Protein 4ZEV (pdb70)

Nearest PDB structures (foldseek):
  4zex-assembly1_A  TM=1.003E+00  e=1.877E-69  Plasmodium falciparum 3D7
  4qjb-assembly1_A  TM=1.003E+00  e=1.203E-67  Plasmodium falciparum 3D7
  4zex-assembly2_B  TM=9.195E-01  e=5.111E-58  Plasmodium falciparum 3D7
  4qjb-assembly2_B  TM=9.235E-01  e=3.071E-56  Plasmodium falciparum 3D7
  1rkq-assembly2_B  TM=8.919E-01  e=3.151E-21  Escherichia coli

Secondary structure (DSSP, 8-state):
--TT--B-TTSPBP-GGG--S---EEEE-IIIIIS-TTS---HHHHHHHHHHHHHT-EEEEB-SS-HHHHHHHHHHHHHTTSS--SSEEEGGGTEEE-TTS-EEEE-PPPHHHHHHHHHHHHHTT-GGGEEEEESS-EEES---HHHHHHHHHH-SPPEE--GGGGGG--EEEEEEE--HHHHHHHHHHHHHHHTTTEEEEEEETTEEEEEETT--HHHHHHHHHHHTT--GGGEEEEE-SGGGHHHHHHSSEEEEETTS-HHHHHHSSEEE--GGGTHHHHHHHHHH--/-----EEEE-IIIIIS-TTS---HHHHHHHHHHHHTT-EEEEB-SS-HHHHHHHHHHHHHTTSS--SSEEEGGGTEEE-TTS-EEEE-PPPHHHHHHHHHHHHHTT-GGGEEEE-SS-EEES---HHHHHHHHHTT--PEE--GGGGGG---SEEEEE--GGGHHHHHHHHHHHHTTTSEEE--STTEEEEE-TT--HHHHHHHHHHHTT--GGGEEEEE-SGGGHHHHHHSSEEEEETTS-HHHHHTSSEEE--GGGTHHHHHHHHHT-

Foldseek 3Di:
DAFFFKFFPVRHGFAQVPDPAAAQEEEEEQPFAQADPVSDHDPLLLVLLQVCVVVNRYYEYAYLAALVLVCLRCVVCVVVVSHPHAQYHYNQNCAGHHNVRDGPHHFWADLVLQVVVCVVCVVVVQLQQKWWDANPAIEHADDDVLLVVCCVNSVHHHDHDHPVCSSVTTTFKMKGSDDLVCQVVVLVVCCVVQPVNWDWWCFDRSIIMTGHRPGGRLVSVVVRCVVVVHDLQNYEYEYATPRCLCNQQVGPHYEYEPNHDPSSRVSHRMYGHTSNSSGVSSVCCRNVVD/DAAAQEEEEEQPFAQAAPVLHHDPLLLVLLVVCVVVNYYYEYAYLAALQLVCVSCVVCVVVVSHQHAQYAYNFNCFGHHNVRDGLHHNWDDLVVVVVVLVVCVVVVQLQQKWFAANHAIAHQYDDPQNVVVCVVGPHDHHHDHSVCSSVTTTFKMKGRDDQVCQVVVLVVCCVVPVVQWPWDDFDRSITMTGHPPGGRLNSVVSRCVVVVHDLQNYEYEYQDPRCLCNQQVGCHYEYEPVHDPVSRVSHNYYFHTSNRSTVSVVCVVNPD

InterPro domains:
  IPR000150 Cof family [TIGR00099] (23-282)
  IPR006379 HAD-superfamily hydrolase, subfamily IIB [TIGR01484] (23-255)
  IPR023214 HAD superfamily [G3DSA:3.40.50.1000] (14-288)
  IPR036412 HAD-like superfamily [SSF56784] (19-285)

Sequence (560 aa):
HHMHEIVDKNGKKVQKNNLNDEIKIIFTALDGTLLNSENKVSEQNLESSLIRRAQEKGIKVVIATGRSIFSVENVIGEHVKKNRISSLLPGIYMNGCVTFDEKGSRVIDRIMNNDLKMEIHEFSKQINISSKYAIWFCLEKTYCFEINDCIREYMEVEALLNPDVIEDNMLEGLTVYKVLFSLPENILENTLKLCREKFSHRINVANTFQSYVELFHQHTNKFEGVKEIICKYYNISLNNALAMGDGENDIEMLSGLTHSVGVHNASEKVKNSAAYVGPSNNEHAISSHVLKTFCDINDEIKIIFTALDGTLLNSENKVSEQNLESLIRAQEKGIKVVIATGRSIFSVENVIGEHVKKNRISLLPGIYMNGCVTFDEKGSRVIDRIMNNDLKMEIHEFSKQINISSKYAIWFCLEKTYCFEINDCIREYMEVEALNPDVIEDNMLEGLTVYKVLFSSLPENILENTLKLCCREKFSHRIINVANTFQSSYVELFHQHTNKFEGVKEIICKYYNISSLNNALAMGDGENDIEMLSGLTHSVGVHNASEKVKNSAAYVGPSNNEHAISHVLKTFCD

Organism: Plasmodium falciparum (isolate 3D7) (NCBI:txid36329)

B-factor: mean 32.17, std 17.67, range [8.88, 130.95]

Structure (mmCIF, N/CA/C/O backbone):
data_4ZEV
#
_entry.id   4ZEV
#
_cell.length_a   77.600
_cell.length_b   44.500
_cell.length_c   84.500
_cell.angle_alpha   90.00
_cell.angle_beta   101.30
_cell.angle_gamma   90.00
#
_symmetry.space_group_name_H-M   'P 1 21 1'
#
loop_
_entity.id
_entity.type
_entity.pdbx_description
1 polymer PfHAD1
2 non-polymer 'MAGNESIUM ION'
3 non-polymer 6-O-phosphono-alpha-D-mannopyranose
4 non-polymer 'PHOSPHATE ION'
5 water water
#
loop_
_atom_site.group_PDB
_atom_site.id
_atom_site.type_symbol
_atom_site.label_atom_id
_atom_site.label_alt_id
_atom_site.label_comp_id
_atom_site.label_asym_id
_atom_site.label_entity_id
_atom_site.label_seq_id
_atom_site.pdbx_PDB_ins_code
_atom_site.Cartn_x
_atom_site.Cartn_y
_atom_site.Cartn_z
_atom_site.occupancy
_atom_site.B_iso_or_equiv
_atom_site.auth_seq_id
_atom_site.auth_comp_id
_atom_site.auth_asym_id
_atom_site.auth_atom_id
_atom_site.pdbx_PDB_model_num
ATOM 1 N N . HIS A 1 7 ? 18.175 3.933 14.944 1.00 49.27 -1 HIS A N 1
ATOM 2 C CA . HIS A 1 7 ? 16.996 4.694 15.441 1.00 48.42 -1 HIS A CA 1
ATOM 3 C C . HIS A 1 7 ? 16.477 5.687 14.396 1.00 38.54 -1 HIS A C 1
ATOM 4 O O . HIS A 1 7 ? 17.113 5.923 13.370 1.00 35.71 -1 HIS A O 1
ATOM 17 N N . HIS A 1 8 ? 15.298 6.235 14.674 1.00 31.95 0 HIS A N 1
ATOM 18 C CA . HIS A 1 8 ? 14.608 7.173 13.786 1.00 28.77 0 HIS A CA 1
ATOM 19 C C . HIS A 1 8 ? 14.831 8.636 14.148 1.00 27.53 0 HIS A C 1
ATOM 20 O O . HIS A 1 8 ? 14.219 9.534 13.571 1.00 23.44 0 HIS A O 1
ATOM 33 N N . MET A 1 9 ? 15.676 8.865 15.140 1.00 26.74 1 MET A N 1
ATOM 34 C CA . MET A 1 9 ? 15.763 10.159 15.795 1.00 26.71 1 MET A CA 1
ATOM 35 C C . MET A 1 9 ? 16.272 11.286 14.891 1.00 26.07 1 MET A C 1
ATOM 36 O O . MET A 1 9 ? 15.915 12.448 15.080 1.00 27.48 1 MET A O 1
ATOM 50 N N . HIS A 1 10 ? 17.228 10.956 14.032 1.00 25.39 2 HIS A N 1
ATOM 51 C CA . HIS A 1 10 ? 17.859 11.919 13.139 1.00 26.90 2 HIS A CA 1
ATOM 52 C C . HIS A 1 10 ? 17.464 11.936 11.658 1.00 28.11 2 HIS A C 1
ATOM 53 O O . HIS A 1 10 ? 18.050 12.697 10.882 1.00 32.93 2 HIS A O 1
ATOM 66 N N . GLU A 1 11 ? 16.519 11.088 11.253 1.00 25.72 3 GLU A N 1
ATOM 67 C CA . GLU A 1 11 ? 16.152 10.957 9.838 1.00 23.17 3 GLU A CA 1
ATOM 68 C C . GLU A 1 11 ? 15.176 12.005 9.310 1.00 19.62 3 GLU A C 1
ATOM 69 O O . GLU A 1 11 ? 14.435 12.633 10.069 1.00 18.79 3 GLU A O 1
ATOM 81 N N . ILE A 1 12 ? 15.236 12.207 7.993 1.00 18.65 4 ILE A N 1
ATOM 82 C CA . ILE A 1 12 ? 14.269 13.010 7.251 1.00 18.80 4 ILE A CA 1
ATOM 83 C C . ILE A 1 12 ? 13.615 12.104 6.197 1.00 17.87 4 ILE A C 1
ATOM 84 O O . ILE A 1 12 ? 14.322 11.475 5.414 1.00 19.13 4 ILE A O 1
ATOM 100 N N . VAL A 1 13 ? 12.279 12.058 6.178 1.00 17.59 5 VAL A N 1
ATOM 101 C CA . VAL A 1 13 ? 11.556 11.142 5.292 1.00 18.36 5 VAL A CA 1
ATOM 102 C C . VAL A 1 13 ? 10.425 11.818 4.539 1.00 18.74 5 VAL A C 1
ATOM 103 O O . VAL A 1 13 ? 9.864 12.827 4.994 1.00 21.28 5 VAL A O 1
ATOM 116 N N . ASP A 1 14 ? 10.067 11.239 3.396 1.00 17.51 6 ASP A N 1
ATOM 117 C CA . ASP A 1 14 ? 8.964 11.766 2.594 1.00 20.53 6 ASP A CA 1
ATOM 118 C C . ASP A 1 14 ? 7.615 11.270 3.113 1.00 23.38 6 ASP A C 1
ATOM 119 O O . ASP A 1 14 ? 7.538 10.639 4.169 1.00 22.98 6 ASP A O 1
ATOM 128 N N . LYS A 1 15 ? 6.554 11.556 2.365 1.00 28.42 7 LYS A N 1
ATOM 129 C CA . LYS A 1 15 ? 5.191 11.251 2.810 1.00 37.22 7 LYS A CA 1
ATOM 130 C C . LYS A 1 15 ? 4.945 9.746 2.920 1.00 35.72 7 LYS A C 1
ATOM 131 O O . LYS A 1 15 ? 4.037 9.296 3.624 1.00 37.31 7 LYS A O 1
ATOM 150 N N . ASN A 1 16 ? 5.759 8.977 2.207 1.00 31.53 8 ASN A N 1
ATOM 151 C CA . ASN A 1 16 ? 5.669 7.520 2.235 1.00 31.93 8 ASN A CA 1
ATOM 152 C C . ASN A 1 16 ? 6.549 6.888 3.309 1.00 30.80 8 ASN A C 1
ATOM 153 O O . ASN A 1 16 ? 6.547 5.666 3.482 1.00 30.24 8 ASN A O 1
ATOM 164 N N . GLY A 1 17 ? 7.309 7.720 4.017 1.00 26.21 9 GLY A N 1
ATOM 165 C CA . GLY A 1 17 ? 8.154 7.250 5.094 1.00 22.91 9 GLY A CA 1
ATOM 166 C C . GLY A 1 17 ? 9.549 6.862 4.656 1.00 20.77 9 GLY A C 1
ATOM 167 O O . GLY A 1 17 ? 10.302 6.343 5.471 1.00 22.63 9 GLY A O 1
ATOM 171 N N . LYS A 1 18 ? 9.906 7.124 3.394 1.00 19.66 10 LYS A N 1
ATOM 172 C CA . LYS A 1 18 ? 11.235 6.788 2.880 1.00 21.84 10 LYS A CA 1
ATOM 173 C C . LYS A 1 18 ? 12.240 7.908 3.108 1.00 19.33 10 LYS A C 1
ATOM 174 O O . LYS A 1 18 ? 11.898 9.083 2.935 1.00 19.29 10 LYS A O 1
ATOM 193 N N . LYS A 1 19 ? 13.478 7.546 3.444 1.00 18.63 11 LYS A N 1
ATOM 194 C CA . LYS A 1 19 ? 14.512 8.552 3.707 1.00 21.87 11 LYS A CA 1
ATOM 195 C C . LYS A 1 19 ? 14.783 9.353 2.451 1.00 23.10 11 LYS A C 1
ATOM 196 O O . LYS A 1 19 ? 14.796 8.820 1.333 1.00 21.48 11 LYS A O 1
ATOM 215 N N . VAL A 1 20 ? 15.001 10.646 2.625 1.00 23.65 12 VAL A N 1
ATOM 216 C CA . VAL A 1 20 ? 15.347 11.465 1.482 1.00 23.76 12 VAL A CA 1
ATOM 217 C C . VAL A 1 20 ? 16.833 11.309 1.211 1.00 23.98 12 VAL A C 1
ATOM 218 O O . VAL A 1 20 ? 17.645 11.436 2.123 1.00 23.62 12 VAL A O 1
ATOM 231 N N . GLN A 1 21 ? 17.182 11.024 -0.043 1.00 27.19 13 GLN A N 1
ATOM 232 C CA . GLN A 1 21 ? 18.585 10.846 -0.435 1.00 34.33 13 GLN A CA 1
ATOM 233 C C . GLN A 1 21 ? 19.110 11.968 -1.319 1.00 33.81 13 GLN A C 1
ATOM 234 O O . GLN A 1 21 ? 18.476 12.333 -2.313 1.00 29.90 13 GLN A O 1
ATOM 248 N N . LYS A 1 22 ? 20.295 12.470 -0.974 1.00 35.63 14 LYS A N 1
ATOM 249 C CA . LYS A 1 22 ? 20.939 13.551 -1.720 1.00 41.23 14 LYS A CA 1
ATOM 250 C C . LYS A 1 22 ? 20.994 13.285 -3.233 1.00 35.86 14 LYS A C 1
ATOM 251 O O . LYS A 1 22 ? 20.692 14.168 -4.035 1.00 33.29 14 LYS A O 1
ATOM 270 N N . ASN A 1 23 ? 21.365 12.070 -3.628 1.00 33.19 15 ASN A N 1
ATOM 271 C CA . ASN A 1 23 ? 21.550 11.772 -5.051 1.00 33.03 15 ASN A CA 1
ATOM 272 C C . ASN A 1 23 ? 20.239 11.723 -5.843 1.00 33.18 15 ASN A C 1
ATOM 273 O O . ASN A 1 23 ? 20.257 11.724 -7.082 1.00 34.68 15 ASN A O 1
ATOM 284 N N . ASN A 1 24 ? 19.109 11.673 -5.137 1.00 31.12 16 ASN A N 1
ATOM 285 C CA . ASN A 1 24 ? 17.798 11.728 -5.783 1.00 32.43 16 ASN A CA 1
ATOM 286 C C . ASN A 1 24 ? 17.245 13.146 -5.889 1.00 32.65 16 ASN A C 1
ATOM 287 O O . ASN A 1 24 ? 16.247 13.371 -6.566 1.00 31.10 16 ASN A O 1
ATOM 298 N N . LEU A 1 25 ? 17.902 14.093 -5.227 1.00 33.82 17 LEU A N 1
ATOM 299 C CA . LEU A 1 25 ? 17.514 15.500 -5.300 1.00 33.67 17 LEU A CA 1
ATOM 300 C C . LEU A 1 25 ? 18.054 16.162 -6.568 1.00 35.92 17 LEU A C 1
ATOM 301 O O . LEU A 1 25 ? 19.221 15.995 -6.915 1.00 37.31 17 LEU A O 1
ATOM 317 N N . ASN A 1 26 ? 17.161 16.827 -7.295 1.00 38.50 18 ASN A N 1
ATOM 318 C CA . ASN A 1 26 ? 17.518 17.609 -8.480 1.00 40.07 18 ASN A CA 1
ATOM 319 C C . ASN A 1 26 ? 17.611 19.133 -8.270 1.00 40.72 18 ASN A C 1
ATOM 320 O O . ASN A 1 26 ? 17.797 19.874 -9.231 1.00 43.85 18 ASN A O 1
ATOM 331 N N . ASP A 1 27 ? 17.421 19.597 -7.036 1.00 35.93 19 ASP A N 1
ATOM 332 C CA . ASP A 1 27 ? 17.513 21.026 -6.720 1.00 34.11 19 ASP A CA 1
ATOM 333 C C . ASP A 1 27 ? 18.598 21.260 -5.683 1.00 29.52 19 ASP A C 1
ATOM 334 O O . ASP A 1 27 ? 18.587 20.660 -4.616 1.00 27.92 19 ASP A O 1
ATOM 343 N N . GLU A 1 28 ? 19.537 22.133 -6.008 1.00 25.02 20 GLU A N 1
ATOM 344 C CA . GLU A 1 28 ? 20.456 22.646 -5.014 1.00 23.73 20 GLU A CA 1
ATOM 345 C C . GLU A 1 28 ? 19.628 23.477 -4.039 1.00 21.24 20 GLU A C 1
ATOM 346 O O . GLU A 1 28 ? 18.747 24.214 -4.469 1.00 23.58 20 GLU A O 1
ATOM 358 N N . ILE A 1 29 ? 19.899 23.358 -2.739 1.00 16.91 21 ILE A N 1
ATOM 359 C CA . ILE A 1 29 ? 19.254 24.218 -1.755 1.00 15.32 21 ILE A CA 1
ATOM 360 C C . ILE A 1 29 ? 20.241 25.303 -1.398 1.00 15.05 21 ILE A C 1
ATOM 361 O O . ILE A 1 29 ? 21.306 25.038 -0.839 1.00 16.70 21 ILE A O 1
ATOM 377 N N . LYS A 1 30 ? 19.909 26.516 -1.816 1.00 14.64 22 LYS A N 1
ATOM 378 C CA . LYS A 1 30 ? 20.736 27.681 -1.550 1.00 14.70 22 LYS A CA 1
ATOM 379 C C . LYS A 1 30 ? 20.433 28.474 -0.293 1.00 14.72 22 LYS A C 1
ATOM 380 O O . LYS A 1 30 ? 21.251 29.290 0.180 1.00 15.28 22 LYS A O 1
ATOM 399 N N . ILE A 1 31 ? 19.241 28.261 0.234 1.00 12.68 23 ILE A N 1
ATOM 400 C CA . ILE A 1 31 ? 18.760 29.066 1.311 1.00 11.54 23 ILE A CA 1
ATOM 401 C C . ILE A 1 31 ? 17.757 28.280 2.128 1.00 11.97 23 ILE A C 1
ATOM 402 O O . ILE A 1 31 ? 16.896 27.590 1.573 1.00 14.59 23 ILE A O 1
ATOM 418 N N . ILE A 1 32 ? 17.842 28.445 3.438 1.00 12.27 24 ILE A N 1
ATOM 419 C CA . ILE A 1 32 ? 16.955 27.768 4.362 1.00 13.83 24 ILE A CA 1
ATOM 420 C C . ILE A 1 32 ? 16.245 28.789 5.214 1.00 11.51 24 ILE A C 1
ATOM 421 O O . ILE A 1 32 ? 16.878 29.626 5.852 1.00 14.23 24 ILE A O 1
ATOM 437 N N . PHE A 1 33 ? 14.919 28.685 5.237 1.00 10.78 25 PHE A N 1
ATOM 438 C CA . PHE A 1 33 ? 14.099 29.516 6.077 1.00 12.99 25 PHE A CA 1
ATOM 439 C C . PHE A 1 33 ? 13.650 28.687 7.256 1.00 15.53 25 PHE A C 1
ATOM 440 O O . PHE A 1 33 ? 13.088 27.605 7.065 1.00 15.97 25 PHE A O 1
ATOM 457 N N . THR A 1 34 ? 13.875 29.179 8.465 1.00 13.63 26 THR A N 1
ATOM 458 C CA . THR A 1 34 ? 13.514 28.375 9.640 1.00 14.25 26 THR A CA 1
ATOM 459 C C . THR A 1 34 ? 12.791 29.169 10.692 1.00 15.05 26 THR A C 1
ATOM 460 O O . THR A 1 34 ? 13.169 30.308 11.017 1.00 13.96 26 THR A O 1
ATOM 471 N N . ALA A 1 35 ? 11.748 28.543 11.234 1.00 13.73 27 ALA A N 1
ATOM 472 C CA . ALA A 1 35 ? 11.113 29.028 12.447 1.00 13.11 27 ALA A CA 1
ATOM 473 C C . ALA A 1 35 ? 12.118 28.949 13.593 1.00 11.61 27 ALA A C 1
ATOM 474 O O . ALA A 1 35 ? 13.093 28.195 13.534 1.00 11.48 27 ALA A O 1
ATOM 481 N N . LEU A 1 36 ? 11.922 29.745 14.636 1.00 11.82 28 LEU A N 1
ATOM 482 C CA . LEU A 1 36 ? 12.902 29.776 15.705 1.00 14.22 28 LEU A CA 1
ATOM 483 C C . LEU A 1 36 ? 12.487 28.856 16.842 1.00 15.61 28 LEU A C 1
ATOM 484 O O . LEU A 1 36 ? 12.900 27.702 16.897 1.00 16.02 28 LEU A O 1
ATOM 500 N N . ASP A 1 37 ? 11.539 29.304 17.639 1.00 17.11 29 ASP A N 1
ATOM 501 C CA . ASP A 1 37 ? 11.022 28.487 18.715 1.00 20.04 29 ASP A CA 1
ATOM 502 C C . ASP A 1 37 ? 10.356 27.254 18.145 1.00 20.08 29 ASP A C 1
ATOM 503 O O . ASP A 1 37 ? 9.633 27.331 17.150 1.00 18.64 29 ASP A O 1
ATOM 512 N N . GLY A 1 38 ? 10.613 26.109 18.759 1.00 18.68 30 GLY A N 1
ATOM 513 C CA . GLY A 1 38 ? 9.979 24.881 18.310 1.00 17.53 30 GLY A CA 1
ATOM 514 C C . GLY A 1 38 ? 10.590 24.219 17.092 1.00 15.28 30 GLY A C 1
ATOM 515 O O . GLY A 1 38 ? 10.167 23.115 16.734 1.00 13.83 30 GLY A O 1
ATOM 519 N N . THR A 1 39 ? 11.540 24.889 16.426 1.00 15.80 31 THR A N 1
ATOM 520 C CA . THR A 1 39 ? 12.174 24.354 15.225 1.00 18.95 31 THR A CA 1
ATOM 521 C C . THR A 1 39 ? 13.690 24.436 15.335 1.00 18.44 31 THR A C 1
ATOM 522 O O . THR A 1 39 ? 14.353 23.411 15.504 1.00 16.99 31 THR A O 1
ATOM 533 N N . LEU A 1 40 ? 14.247 25.643 15.287 1.00 13.86 32 LEU A N 1
ATOM 534 C CA . LEU A 1 40 ? 15.696 25.762 15.415 1.00 12.74 32 LEU A CA 1
ATOM 535 C C . LEU A 1 40 ? 16.157 25.641 16.864 1.00 16.82 32 LEU A C 1
ATOM 536 O O . LEU A 1 40 ? 17.202 25.035 17.167 1.00 18.83 32 LEU A O 1
ATOM 552 N N . LEU A 1 41 ? 15.387 26.258 17.749 1.00 18.85 33 LEU A N 1
ATOM 553 C CA . LEU A 1 41 ? 15.691 26.250 19.175 1.00 16.89 33 LEU A CA 1
ATOM 554 C C . LEU A 1 41 ? 15.089 25.015 19.782 1.00 17.25 33 LEU A C 1
ATOM 555 O O . LEU A 1 41 ? 13.978 24.632 19.435 1.00 15.11 33 LEU A O 1
ATOM 571 N N . ASN A 1 42 ? 15.811 24.413 20.714 1.00 20.38 34 ASN A N 1
ATOM 572 C CA . ASN A 1 42 ? 15.290 23.268 21.443 1.00 18.54 34 ASN A CA 1
ATOM 573 C C . ASN A 1 42 ? 14.321 23.710 22.546 1.00 18.53 34 ASN A C 1
ATOM 574 O O . ASN A 1 42 ? 14.031 24.886 22.693 1.00 18.07 34 ASN A O 1
ATOM 585 N N . SER A 1 43 ? 13.807 22.757 23.319 1.00 22.19 35 SER A N 1
ATOM 586 C CA . SER A 1 43 ? 12.821 23.084 24.356 1.00 27.53 35 SER A CA 1
ATOM 587 C C . SER A 1 43 ? 13.367 24.034 25.439 1.00 28.46 35 SER A C 1
ATOM 588 O O . SER A 1 43 ? 12.584 24.655 26.163 1.00 29.40 35 SER A O 1
ATOM 596 N N . GLU A 1 44 ? 14.693 24.164 25.530 1.00 27.36 36 GLU A N 1
ATOM 597 C CA . GLU A 1 44 ? 15.330 25.143 26.422 1.00 30.44 36 GLU A CA 1
ATOM 598 C C . GLU A 1 44 ? 15.555 26.509 25.751 1.00 24.84 36 GLU A C 1
ATOM 599 O O . GLU A 1 44 ? 16.190 27.393 26.327 1.00 23.94 36 GLU A O 1
ATOM 611 N N . ASN A 1 45 ? 15.070 26.652 24.520 1.00 23.47 37 ASN A N 1
ATOM 612 C CA . ASN A 1 45 ? 15.218 27.882 23.731 1.00 25.13 37 ASN A CA 1
ATOM 613 C C . ASN A 1 45 ? 16.676 28.197 23.424 1.00 19.55 37 ASN A C 1
ATOM 614 O O . ASN A 1 45 ? 17.100 29.343 23.409 1.00 18.43 37 ASN A O 1
ATOM 625 N N . LYS A 1 46 ? 17.420 27.143 23.154 1.00 16.29 38 LYS A N 1
ATOM 626 C CA . LYS A 1 46 ? 18.828 27.244 22.829 1.00 17.80 38 LYS A CA 1
ATOM 627 C C . LYS A 1 46 ? 19.084 26.601 21.477 1.00 17.14 38 LYS A C 1
ATOM 628 O O . LYS A 1 46 ? 18.334 25.712 21.033 1.00 15.98 38 LYS A O 1
ATOM 647 N N . VAL A 1 47 ? 20.163 27.047 20.839 1.00 17.22 39 VAL A N 1
ATOM 648 C CA . VAL A 1 47 ? 20.689 26.394 19.662 1.00 18.50 39 VAL A CA 1
ATOM 649 C C . VAL A 1 47 ? 21.646 25.324 20.140 1.00 18.03 39 VAL A C 1
ATOM 650 O O . VAL A 1 47 ? 22.662 25.621 20.766 1.00 16.97 39 VAL A O 1
ATOM 663 N N . SER A 1 48 ? 21.329 24.078 19.818 1.00 17.38 40 SER A N 1
ATOM 664 C CA . SER A 1 48 ? 22.148 22.961 20.248 1.00 16.32 40 SER A CA 1
ATOM 665 C C . SER A 1 48 ? 23.537 23.075 19.640 1.00 17.06 40 SER A C 1
ATOM 666 O O . SER A 1 48 ? 23.711 23.713 18.613 1.00 16.59 40 SER A O 1
ATOM 674 N N . GLU A 1 49 ? 24.531 22.467 20.276 1.00 18.05 41 GLU A N 1
ATOM 675 C CA . GLU A 1 49 ? 25.881 22.512 19.736 1.00 19.28 41 GLU A CA 1
ATOM 676 C C . GLU A 1 49 ? 25.942 21.857 18.348 1.00 17.30 41 GLU A C 1
ATOM 677 O O . GLU A 1 49 ? 26.650 22.340 17.462 1.00 16.06 41 GLU A O 1
ATOM 689 N N . GLN A 1 50 ? 25.228 20.750 18.161 1.00 17.14 42 GLN A N 1
ATOM 690 C CA . GLN A 1 50 ? 2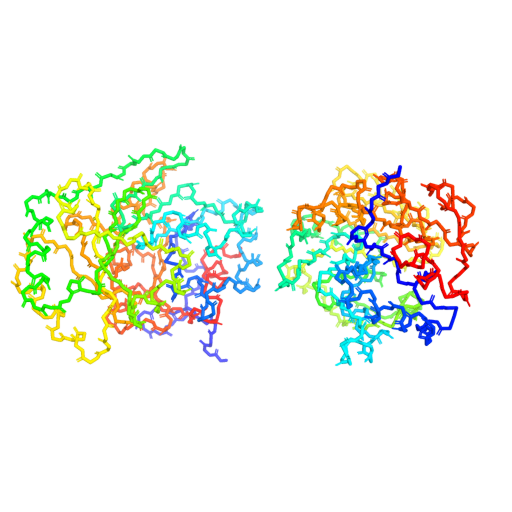5.231 20.095 16.862 1.00 18.61 42 GLN A CA 1
ATOM 691 C C . GLN A 1 50 ? 24.628 21.018 15.810 1.00 16.15 42 GLN A C 1
ATOM 692 O O . GLN A 1 50 ? 25.161 21.124 14.719 1.00 16.41 42 GLN A O 1
ATOM 706 N N . ASN A 1 51 ? 23.553 21.714 16.149 1.00 14.90 43 ASN A N 1
ATOM 707 C CA . ASN A 1 51 ? 22.993 22.673 15.200 1.00 15.31 43 ASN A CA 1
ATOM 708 C C . ASN A 1 51 ? 23.976 23.799 14.921 1.00 15.95 43 ASN A C 1
ATOM 709 O O . ASN A 1 51 ? 24.196 24.164 13.763 1.00 15.90 43 ASN A O 1
ATOM 720 N N . LEU A 1 52 ? 24.589 24.335 15.977 1.00 14.18 44 LEU A N 1
ATOM 721 C CA . LEU A 1 52 ? 25.553 25.422 15.820 1.00 13.85 44 LEU A CA 1
ATOM 722 C C . LEU A 1 52 ? 26.710 25.023 14.902 1.00 14.31 44 LEU A C 1
ATOM 723 O O . LEU A 1 52 ? 27.119 25.781 14.025 1.00 15.18 44 LEU A O 1
ATOM 739 N N . GLU A 1 53 ? 27.260 23.838 15.143 1.00 15.13 45 GLU A N 1
ATOM 740 C CA . GLU A 1 53 ? 28.352 23.338 14.333 1.00 15.94 45 GLU A CA 1
ATOM 741 C C . GLU A 1 53 ? 27.983 23.273 12.846 1.00 17.66 45 GLU A C 1
ATOM 742 O O . GLU A 1 53 ? 28.796 23.605 11.990 1.00 19.75 45 GLU A O 1
ATOM 754 N N . SER A 1 54 ? 26.745 22.874 12.559 1.00 14.24 46 SER A N 1
ATOM 755 C CA A SER A 1 54 ? 26.289 22.741 11.180 0.50 12.85 46 SER A CA 1
ATOM 756 C CA B SER A 1 54 ? 26.245 22.741 11.190 0.50 14.00 46 SER A CA 1
ATOM 757 C C . SER A 1 54 ? 26.008 24.104 10.552 1.00 13.44 46 SER A C 1
ATOM 758 O O . SER A 1 54 ? 26.159 24.278 9.340 1.00 17.68 46 SER A O 1
ATOM 773 N N . LEU A 1 55 ? 25.634 25.075 11.374 1.00 13.92 47 LEU A N 1
ATOM 774 C CA . LEU A 1 55 ? 25.423 26.432 10.898 1.00 15.48 47 LEU A CA 1
ATOM 775 C C . LEU A 1 55 ? 26.751 27.081 10.528 1.00 15.24 47 LEU A C 1
ATOM 776 O O . LEU A 1 55 ? 26.828 27.915 9.619 1.00 16.31 47 LEU A O 1
ATOM 792 N N . ILE A 1 56 ? 27.798 26.700 11.243 1.00 15.61 48 ILE A N 1
ATOM 793 C CA . ILE A 1 56 ? 29.110 27.225 10.949 1.00 16.79 48 ILE A CA 1
ATOM 794 C C . ILE A 1 56 ? 29.533 26.705 9.588 1.00 18.02 48 ILE A C 1
ATOM 795 O O . ILE A 1 56 ? 30.027 27.480 8.774 1.00 17.79 48 ILE A O 1
ATOM 811 N N . ARG A 1 57 ? 29.297 25.418 9.327 1.00 18.66 49 ARG A N 1
ATOM 812 C CA A ARG A 1 57 ? 29.621 24.835 8.028 0.47 19.35 49 ARG A CA 1
ATOM 813 C CA B ARG A 1 57 ? 29.601 24.806 8.033 0.53 19.44 49 ARG A CA 1
ATOM 814 C C . ARG A 1 57 ? 28.760 25.415 6.910 1.00 18.78 49 ARG A C 1
ATOM 815 O O . ARG A 1 57 ? 29.245 25.636 5.796 1.00 20.80 49 ARG A O 1
ATOM 856 N N . ALA A 1 58 ? 27.487 25.668 7.203 1.00 14.86 50 AL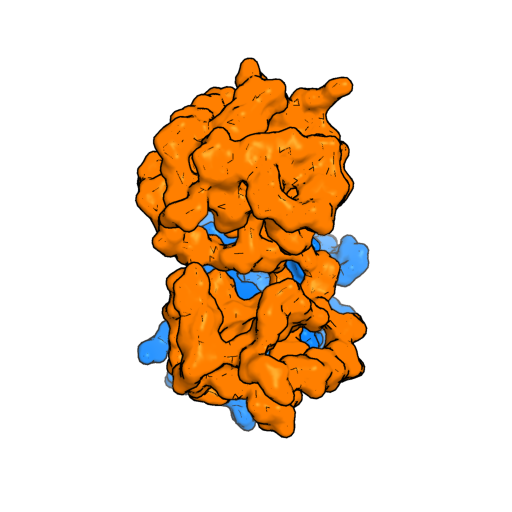A A N 1
ATOM 857 C CA . ALA A 1 58 ? 26.599 26.290 6.230 1.00 16.44 50 ALA A CA 1
ATOM 858 C C . ALA A 1 58 ? 27.153 27.646 5.808 1.00 18.80 50 ALA A C 1
ATOM 859 O O . ALA A 1 58 ? 27.159 27.986 4.620 1.00 21.16 50 ALA A O 1
ATOM 866 N N . GLN A 1 59 ? 27.641 28.416 6.770 1.00 20.36 51 GLN A N 1
ATOM 867 C CA . GLN A 1 59 ? 28.206 29.716 6.431 1.00 24.99 51 GLN A CA 1
ATOM 868 C C . GLN A 1 59 ? 29.468 29.577 5.571 1.00 20.05 51 GLN A C 1
ATOM 869 O O . GLN A 1 59 ? 29.656 30.338 4.631 1.00 18.83 51 GLN A O 1
ATOM 883 N N . GLU A 1 60 ? 30.318 28.611 5.898 1.00 19.28 52 GLU A N 1
ATOM 884 C CA . GLU A 1 60 ? 31.525 28.341 5.116 1.00 22.48 52 GLU A CA 1
ATOM 885 C C . GLU A 1 60 ? 31.181 28.010 3.666 1.00 24.75 52 GLU A C 1
ATOM 886 O O . GLU A 1 60 ? 31.941 28.344 2.750 1.00 24.19 52 GLU A O 1
ATOM 898 N N . LYS A 1 61 ? 30.032 27.363 3.462 1.00 21.86 53 LYS A N 1
ATOM 899 C CA . LYS A 1 61 ? 29.610 26.926 2.130 1.00 23.31 53 LYS A CA 1
ATOM 900 C C . LYS A 1 61 ? 28.721 27.924 1.379 1.00 23.07 53 LYS A C 1
ATOM 901 O O . LYS A 1 61 ? 28.354 27.671 0.235 1.00 23.81 53 LYS A O 1
ATOM 920 N N . GLY A 1 62 ? 28.382 29.045 2.010 1.00 21.75 54 GLY A N 1
ATOM 921 C CA . GLY A 1 62 ? 27.589 30.080 1.365 1.00 23.31 54 GLY A CA 1
ATOM 922 C C . GLY A 1 62 ? 26.086 29.825 1.373 1.00 22.37 54 GLY A C 1
ATOM 923 O O . GLY A 1 62 ? 25.322 30.485 0.643 1.00 22.47 54 GLY A O 1
ATOM 927 N N . ILE A 1 63 ? 25.644 28.862 2.178 1.00 17.58 55 ILE A N 1
ATOM 928 C CA . ILE A 1 63 ? 24.215 28.610 2.323 1.00 16.98 55 ILE A CA 1
ATOM 929 C C . ILE A 1 63 ? 23.641 29.695 3.219 1.00 19.79 55 ILE A C 1
ATOM 930 O O . ILE A 1 63 ? 24.157 29.933 4.301 1.00 25.65 55 ILE A O 1
ATOM 946 N N . LYS A 1 64 ? 22.571 30.345 2.783 1.00 15.19 56 LYS A N 1
ATOM 947 C CA . LYS A 1 64 ? 21.919 31.352 3.605 1.00 15.58 56 LYS A CA 1
ATOM 948 C C . LYS A 1 64 ? 20.893 30.720 4.551 1.00 14.98 56 LYS A C 1
ATOM 949 O O . LYS A 1 64 ? 20.135 29.838 4.166 1.00 15.08 56 LYS A O 1
ATOM 968 N N . VAL A 1 65 ? 20.912 31.139 5.801 1.00 14.19 57 VAL A N 1
ATOM 969 C CA . VAL A 1 65 ? 19.930 30.683 6.783 1.00 13.73 57 VAL A CA 1
ATOM 970 C C . VAL A 1 65 ? 19.203 31.906 7.270 1.00 14.37 57 VAL A C 1
ATOM 971 O O . VAL A 1 65 ? 19.820 32.840 7.781 1.00 16.14 57 VAL A O 1
ATOM 984 N N . VAL A 1 66 ? 17.902 31.912 7.053 1.00 13.40 58 VAL A N 1
ATOM 985 C CA . VAL A 1 66 ? 17.059 33.056 7.340 1.00 13.52 58 VAL A CA 1
ATOM 986 C C . VAL A 1 66 ? 16.016 32.688 8.386 1.00 13.45 58 VAL A C 1
ATOM 987 O O . VAL A 1 66 ? 15.285 31.697 8.245 1.00 11.91 58 VAL A O 1
ATOM 1000 N N . ILE A 1 67 ? 15.963 33.476 9.446 1.00 12.58 59 ILE A N 1
ATOM 1001 C CA . ILE A 1 67 ? 14.945 33.314 10.461 1.00 11.98 59 ILE A CA 1
ATOM 1002 C C . ILE A 1 67 ? 13.593 33.775 9.921 1.00 13.05 59 ILE A C 1
ATOM 1003 O O . ILE A 1 67 ? 13.484 34.818 9.276 1.00 13.39 59 ILE A O 1
ATOM 1019 N N . ALA A 1 68 ? 12.574 32.952 10.148 1.00 13.12 60 ALA A N 1
ATOM 1020 C CA . ALA A 1 68 ? 11.211 33.292 9.805 1.00 13.39 60 ALA A CA 1
ATOM 1021 C C . ALA A 1 68 ? 10.362 33.044 11.021 1.00 15.80 60 ALA A C 1
ATOM 1022 O O . ALA A 1 68 ? 10.079 31.899 11.357 1.00 14.94 60 ALA A O 1
ATOM 1029 N N . THR A 1 69 ? 9.878 34.111 11.621 1.00 13.53 61 THR A N 1
ATOM 1030 C CA . THR A 1 69 ? 9.322 34.028 12.954 1.00 10.69 61 THR A CA 1
ATOM 1031 C C . THR A 1 69 ? 8.158 34.977 13.159 1.00 11.09 61 THR A C 1
ATOM 1032 O O . THR A 1 69 ? 7.960 35.943 12.415 1.00 11.76 61 THR A O 1
ATOM 1043 N N . GLY A 1 70 ? 7.343 34.656 14.155 1.00 11.06 62 GLY A N 1
ATOM 1044 C CA . GLY A 1 70 ? 6.323 35.567 14.648 1.00 11.67 62 GLY A CA 1
ATOM 1045 C C . GLY A 1 70 ? 6.926 36.658 15.527 1.00 11.48 62 GLY A C 1
ATOM 1046 O O . GLY A 1 70 ? 6.326 37.698 15.750 1.00 12.96 62 GLY A O 1
ATOM 1050 N N . ARG A 1 71 ? 8.121 36.407 16.047 1.00 10.94 63 ARG A N 1
ATOM 1051 C CA . ARG A 1 71 ? 8.785 37.343 16.931 1.00 11.04 63 ARG A CA 1
ATOM 1052 C C . ARG A 1 71 ? 9.190 38.638 16.218 1.00 14.09 63 ARG A C 1
ATOM 1053 O O . ARG A 1 71 ? 9.296 38.669 15.007 1.00 13.87 63 ARG A O 1
ATOM 1074 N N . SER A 1 72 ? 9.402 39.713 16.976 1.00 15.14 64 SER A N 1
ATOM 1075 C CA . SER A 1 72 ? 10.146 40.855 16.461 1.00 13.93 64 SER A CA 1
ATOM 1076 C C . SER A 1 72 ? 11.629 40.545 16.425 1.00 12.91 64 SER A C 1
ATOM 1077 O O . SER A 1 72 ? 12.121 39.671 17.148 1.00 13.08 64 SER A O 1
ATOM 1085 N N . ILE A 1 73 ? 12.354 41.293 15.605 1.00 13.06 65 ILE A N 1
ATOM 1086 C CA . ILE A 1 73 ? 13.784 41.119 15.517 1.00 13.45 65 ILE A CA 1
ATOM 1087 C C . ILE A 1 73 ? 14.415 41.403 16.878 1.00 13.69 65 ILE A C 1
ATOM 1088 O O . ILE A 1 73 ? 15.418 40.799 17.229 1.00 12.93 65 ILE A O 1
ATOM 1104 N N . PHE A 1 74 ? 13.803 42.277 17.666 1.00 14.19 66 PHE A N 1
ATOM 1105 C CA . PHE A 1 74 ? 14.351 42.619 18.983 1.00 13.60 66 PHE A CA 1
ATOM 1106 C C . PHE A 1 74 ? 14.344 41.450 19.953 1.00 12.03 66 PHE A C 1
ATOM 1107 O O . PHE A 1 74 ? 15.287 41.278 20.704 1.00 12.54 66 PHE A O 1
ATOM 1124 N N . SER A 1 75 ? 13.287 40.646 19.964 1.00 11.18 67 SER A N 1
ATOM 1125 C CA . SER A 1 75 ? 13.267 39.531 20.898 1.00 12.13 67 SER A CA 1
ATOM 1126 C C . SER A 1 75 ? 14.161 38.396 20.389 1.00 13.45 67 SER A C 1
ATOM 1127 O O . SER A 1 75 ? 14.765 37.670 21.182 1.00 14.47 67 SER A O 1
ATOM 1135 N N . VAL A 1 76 ? 14.269 38.262 19.074 1.00 14.49 68 VAL A N 1
ATOM 1136 C CA . VAL A 1 76 ? 15.157 37.263 18.499 1.00 14.00 68 VAL A CA 1
ATOM 1137 C C . VAL A 1 76 ? 16.595 37.556 18.936 1.00 15.60 68 VAL A C 1
ATOM 1138 O O . VAL A 1 76 ? 17.319 36.657 19.349 1.00 14.91 68 VAL A O 1
ATOM 1151 N N . GLU A 1 77 ? 16.999 38.817 18.871 1.00 16.53 69 GLU A N 1
ATOM 1152 C CA . GLU A 1 77 ? 18.350 39.180 19.285 1.00 16.92 69 GLU A CA 1
ATOM 1153 C C . GLU A 1 77 ? 18.565 38.926 20.778 1.00 16.28 69 GLU A C 1
ATOM 1154 O O . GLU A 1 77 ? 19.667 38.599 21.220 1.00 17.87 69 GLU A O 1
ATOM 1166 N N . ASN A 1 78 ? 17.508 39.061 21.563 1.00 15.59 70 ASN A N 1
ATOM 1167 C CA . ASN A 1 78 ? 17.602 38.735 22.991 1.00 17.61 70 ASN A CA 1
ATOM 1168 C C . ASN A 1 78 ? 17.744 37.241 23.278 1.00 20.40 70 ASN A C 1
ATOM 1169 O O . ASN A 1 78 ? 18.281 36.871 24.312 1.00 25.63 70 ASN A O 1
ATOM 1180 N N . VAL A 1 79 ? 17.166 36.386 22.446 1.00 15.66 71 VAL A N 1
ATOM 1181 C CA . VAL A 1 79 ? 17.304 34.952 22.656 1.00 15.29 71 VAL A CA 1
ATOM 1182 C C . VAL A 1 79 ? 18.596 34.334 22.101 1.00 18.72 71 VAL A C 1
ATOM 1183 O O . VAL A 1 79 ? 19.211 33.503 22.751 1.00 23.03 71 VAL A O 1
ATOM 1196 N N . ILE A 1 80 ? 18.920 34.649 20.854 1.00 16.90 72 ILE A N 1
ATOM 1197 C CA . ILE A 1 80 ? 20.117 34.123 20.158 1.00 16.17 72 ILE A CA 1
ATOM 1198 C C . ILE A 1 80 ? 21.300 35.107 20.010 1.00 17.64 72 ILE A C 1
ATOM 1199 O O . ILE A 1 80 ? 22.149 34.934 19.130 1.00 16.33 72 ILE A O 1
ATOM 1215 N N . GLY A 1 81 ? 21.259 36.233 20.719 1.00 21.95 73 GLY A N 1
ATOM 1216 C CA . GLY A 1 81 ? 22.253 37.278 20.555 1.00 22.79 73 GLY A CA 1
ATOM 1217 C C . GLY A 1 81 ? 23.714 36.847 20.560 1.00 20.11 73 GLY A C 1
ATOM 1218 O O . GLY A 1 81 ? 24.505 37.440 19.846 1.00 20.26 73 GLY A O 1
ATOM 1222 N N . GLU A 1 82 ? 24.083 35.814 21.317 1.00 19.90 74 GLU A N 1
ATOM 1223 C CA . GLU A 1 82 ? 25.488 35.411 21.363 1.00 20.60 74 GLU A CA 1
ATOM 1224 C C . GLU A 1 82 ? 25.927 34.901 19.984 1.00 20.65 74 GLU A C 1
ATOM 1225 O O . GLU A 1 82 ? 27.077 35.097 19.564 1.00 22.44 74 GLU A O 1
ATOM 1237 N N . HIS A 1 83 ? 24.998 34.279 19.265 1.00 17.47 75 HIS A N 1
ATOM 1238 C CA . HIS A 1 83 ? 25.270 33.792 17.919 1.00 14.26 75 HIS A CA 1
ATOM 1239 C C . HIS A 1 83 ? 25.267 34.901 16.896 1.00 15.54 75 HIS A C 1
ATOM 1240 O O . HIS A 1 83 ? 26.024 34.862 15.930 1.00 18.21 75 HIS A O 1
ATOM 1253 N N . VAL A 1 84 ? 24.375 35.866 17.088 1.00 16.87 76 VAL A N 1
ATOM 1254 C CA . VAL A 1 84 ? 24.303 37.015 16.211 1.00 18.28 76 VAL A CA 1
ATOM 1255 C C . VAL A 1 84 ? 25.592 37.838 16.314 1.00 18.79 76 VAL A C 1
ATOM 1256 O O . VAL A 1 84 ? 26.176 38.253 15.305 1.00 23.18 76 VAL A O 1
ATOM 1269 N N . LYS A 1 85 ? 26.060 38.032 17.536 1.00 19.54 77 LYS A N 1
ATOM 1270 C CA . LYS A 1 85 ? 27.258 38.833 17.766 1.00 22.31 77 LYS A CA 1
ATOM 1271 C C . LYS A 1 85 ? 28.488 38.208 17.115 1.00 22.32 77 LYS A C 1
ATOM 1272 O O . LYS A 1 85 ? 29.361 38.917 16.637 1.00 23.99 77 LYS A O 1
ATOM 1291 N N . LYS A 1 86 ? 28.522 36.880 17.039 1.00 21.94 78 LYS A N 1
ATOM 1292 C CA . LYS A 1 86 ? 29.617 36.170 16.397 1.00 21.35 78 LYS A CA 1
ATOM 1293 C C . LYS A 1 86 ? 29.382 35.982 14.898 1.00 21.65 78 LYS A C 1
ATOM 1294 O O . LYS A 1 86 ? 30.171 35.323 14.222 1.00 24.27 78 LYS A O 1
ATOM 1313 N N . ASN A 1 87 ? 28.281 36.544 14.400 1.00 21.06 79 ASN A N 1
ATOM 1314 C CA . ASN A 1 87 ? 27.928 36.493 12.991 1.00 24.39 79 ASN A CA 1
ATOM 1315 C C . ASN A 1 87 ? 27.702 35.056 12.528 1.00 21.98 79 ASN A C 1
ATOM 1316 O O . ASN A 1 87 ? 27.857 34.737 11.349 1.00 24.93 79 ASN A O 1
ATOM 1327 N N . ARG A 1 88 ? 27.340 34.192 13.469 1.00 19.21 80 ARG A N 1
ATOM 1328 C CA . ARG A 1 88 ? 26.980 32.816 13.156 1.00 18.90 80 ARG A CA 1
ATOM 1329 C C . ARG A 1 88 ? 25.550 32.640 12.700 1.00 17.29 80 ARG A C 1
ATOM 1330 O O . ARG A 1 88 ? 25.240 31.689 11.981 1.00 19.45 80 ARG A O 1
ATOM 1351 N N . ILE A 1 89 ? 24.675 33.529 13.157 1.00 14.10 81 ILE A N 1
ATOM 1352 C CA . ILE A 1 89 ? 23.318 33.601 12.645 1.00 13.87 81 ILE A CA 1
ATOM 1353 C C . ILE A 1 89 ? 23.061 35.057 12.271 1.00 15.48 81 ILE A C 1
ATOM 1354 O O . ILE A 1 89 ? 23.316 35.955 13.061 1.00 19.71 81 ILE A O 1
ATOM 1370 N N . SER A 1 90 ? 22.569 35.273 11.063 1.00 14.47 82 SER A N 1
ATOM 1371 C CA A SER A 1 90 ? 22.274 36.609 10.575 0.32 17.14 82 SER A CA 1
ATOM 1372 C CA B SER A 1 90 ? 22.269 36.611 10.570 0.68 17.17 82 SER A CA 1
ATOM 1373 C C . SER A 1 90 ? 20.792 36.917 10.741 1.00 16.67 82 SER A C 1
ATOM 1374 O O . SER A 1 90 ? 19.943 36.095 10.410 1.00 19.2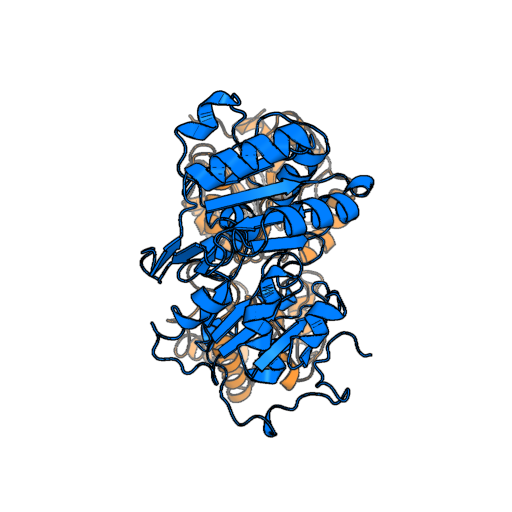3 82 SER A O 1
ATOM 1389 N N . LEU A 1 91 ? 20.490 38.079 11.305 1.00 14.85 83 LEU A N 1
ATOM 1390 C CA . LEU A 1 91 ? 19.105 38.508 11.445 1.00 15.11 83 LEU A CA 1
ATOM 1391 C C . LEU A 1 91 ? 18.586 39.332 10.267 1.00 15.23 83 LEU A C 1
ATOM 1392 O O . LEU A 1 91 ? 17.383 39.526 10.137 1.00 15.84 83 LEU A O 1
ATOM 1408 N N . LEU A 1 92 ? 19.504 39.845 9.456 1.00 13.66 84 LEU A N 1
ATOM 1409 C CA . LEU A 1 92 ? 19.185 40.578 8.217 1.00 14.78 84 LEU A CA 1
ATOM 1410 C C . LEU A 1 92 ? 19.794 39.850 7.030 1.00 15.45 84 LEU A C 1
ATOM 1411 O O . LEU A 1 92 ? 21.007 39.637 7.021 1.00 16.67 84 LEU A O 1
ATOM 1427 N N . PRO A 1 93 ? 18.983 39.405 6.064 1.00 13.21 85 PRO A N 1
ATOM 1428 C CA . PRO A 1 93 ? 17.533 39.519 5.983 1.00 10.91 85 PRO A CA 1
ATOM 1429 C C . PRO A 1 93 ? 16.874 38.615 7.003 1.00 10.28 85 PRO A C 1
ATOM 1430 O O . PRO A 1 93 ? 17.511 37.691 7.498 1.00 10.53 85 PRO A O 1
ATOM 1441 N N . GLY A 1 94 ? 15.619 38.904 7.305 1.00 11.94 86 GLY A N 1
ATOM 1442 C CA . GLY A 1 94 ? 14.844 38.095 8.208 1.00 12.35 86 GLY A CA 1
ATOM 1443 C C . GLY A 1 94 ? 13.385 38.410 8.062 1.00 13.01 86 GLY A C 1
ATOM 1444 O O . GLY A 1 94 ? 12.991 39.482 7.617 1.00 13.21 86 GLY A O 1
ATOM 1448 N N . ILE A 1 95 ? 12.586 37.424 8.443 1.00 13.00 87 ILE A N 1
ATOM 1449 C CA . ILE A 1 95 ? 11.154 37.460 8.344 1.00 12.85 87 ILE A CA 1
ATOM 1450 C C . ILE A 1 95 ? 10.594 37.476 9.766 1.00 14.00 87 ILE A C 1
ATOM 1451 O O . ILE A 1 95 ? 10.721 36.482 10.502 1.00 13.67 87 ILE A O 1
ATOM 1467 N N . TYR A 1 96 ? 9.994 38.605 10.139 1.00 13.56 88 TYR A N 1
ATOM 1468 C CA . TYR A 1 96 ? 9.537 38.865 11.498 1.00 12.27 88 TYR A CA 1
ATOM 1469 C C . TYR A 1 96 ? 8.039 39.144 11.527 1.00 10.98 88 TYR A C 1
ATOM 1470 O O . TYR A 1 96 ? 7.419 39.465 10.494 1.00 11.75 88 TYR A O 1
ATOM 1488 N N . MET A 1 97 ? 7.448 38.993 12.710 1.00 11.20 89 MET A N 1
ATOM 1489 C CA . MET A 1 97 ? 6.011 39.196 12.896 1.00 13.29 89 MET A CA 1
ATOM 1490 C C . MET A 1 97 ? 5.193 38.494 11.832 1.00 14.17 89 MET A C 1
ATOM 1491 O O . MET A 1 97 ? 4.280 39.073 11.237 1.00 14.31 89 MET A O 1
ATOM 1505 N N . ASN A 1 98 ? 5.586 37.255 11.563 1.00 13.30 90 ASN A N 1
ATOM 1506 C CA . ASN A 1 98 ? 4.884 36.392 10.644 1.00 13.51 90 ASN A CA 1
ATOM 1507 C C . ASN A 1 98 ? 4.838 36.933 9.240 1.00 16.35 90 ASN A C 1
ATOM 1508 O O . ASN A 1 98 ? 3.904 36.672 8.491 1.00 15.95 90 ASN A O 1
ATOM 1519 N N . GLY A 1 99 ? 5.880 37.678 8.890 1.00 16.09 91 GLY A N 1
ATOM 1520 C CA . GLY A 1 99 ? 6.010 38.249 7.577 1.00 13.17 91 GLY A CA 1
ATOM 1521 C C . GLY A 1 99 ? 5.678 39.728 7.545 1.00 12.77 91 GLY A C 1
ATOM 1522 O O . GLY A 1 99 ? 6.069 40.411 6.597 1.00 14.50 91 GLY A O 1
ATOM 1526 N N . CYS A 1 100 ? 4.961 40.220 8.555 1.00 12.52 92 CYS A N 1
ATOM 1527 C CA . CYS A 1 100 ? 4.423 41.578 8.499 1.00 12.54 92 CYS A CA 1
ATOM 1528 C C . CYS A 1 100 ? 5.553 42.584 8.584 1.00 13.92 92 CYS A C 1
ATOM 1529 O O . CYS A 1 100 ? 5.389 43.747 8.193 1.00 16.74 92 CYS A O 1
ATOM 1537 N N . VAL A 1 101 ? 6.681 42.152 9.137 1.00 13.56 93 VAL A N 1
ATOM 1538 C CA . VAL A 1 101 ? 7.891 42.924 9.049 1.00 12.66 93 VAL A CA 1
ATOM 1539 C C . VAL A 1 101 ? 8.969 42.018 8.506 1.00 15.32 93 VAL A C 1
ATOM 1540 O O . VAL A 1 101 ? 9.555 41.221 9.231 1.00 16.25 93 VAL A O 1
ATOM 1553 N N . THR A 1 102 ? 9.331 42.255 7.260 1.00 15.57 94 THR A N 1
ATOM 1554 C CA . THR A 1 102 ? 10.345 41.457 6.606 1.00 14.55 94 THR A CA 1
ATOM 1555 C C . THR A 1 102 ? 11.420 42.415 6.156 1.00 13.72 94 THR A C 1
ATOM 1556 O O . THR A 1 102 ? 11.142 43.372 5.440 1.00 13.69 94 THR A O 1
ATOM 1567 N N . PHE A 1 103 ? 12.645 42.138 6.594 1.00 12.70 95 PHE A N 1
ATOM 1568 C CA . PHE A 1 103 ? 13.794 42.969 6.313 1.00 11.56 95 PHE A CA 1
ATOM 1569 C C . PHE A 1 103 ? 14.656 42.368 5.245 1.00 13.52 95 PHE A C 1
ATOM 1570 O O . PHE A 1 103 ? 14.907 41.167 5.259 1.00 14.34 95 PHE A O 1
ATOM 1587 N N . ASP A 1 104 ? 15.177 43.207 4.360 1.00 13.98 96 ASP A N 1
ATOM 1588 C CA . ASP A 1 104 ? 16.302 42.791 3.543 1.00 12.89 96 ASP A CA 1
ATOM 1589 C C . ASP A 1 104 ? 17.616 42.934 4.330 1.00 13.53 96 ASP A C 1
ATOM 1590 O O . ASP A 1 104 ? 17.616 43.291 5.510 1.00 13.76 96 ASP A O 1
ATOM 1599 N N . GLU A 1 105 ? 18.731 42.663 3.673 1.00 14.43 97 GLU A N 1
ATOM 1600 C CA . GLU A 1 105 ? 20.018 42.659 4.371 1.00 17.29 97 GLU A CA 1
ATOM 1601 C C . GLU A 1 105 ? 20.471 44.043 4.832 1.00 17.77 97 GLU A C 1
ATOM 1602 O O . GLU A 1 105 ? 21.371 44.154 5.662 1.00 18.75 97 GLU A O 1
ATOM 1614 N N . LYS A 1 106 ? 19.859 45.089 4.298 1.00 19.46 98 LYS A N 1
ATOM 1615 C CA . LYS A 1 106 ? 20.141 46.458 4.755 1.00 23.41 98 LYS A CA 1
ATOM 1616 C C . LYS A 1 106 ? 19.176 46.925 5.844 1.00 22.41 98 LYS A C 1
ATOM 1617 O O . LYS A 1 106 ? 19.229 48.078 6.267 1.00 22.09 98 LYS A O 1
ATOM 1636 N N . GLY A 1 107 ? 18.282 46.045 6.286 1.00 20.84 99 GLY A N 1
ATOM 1637 C CA . GLY A 1 107 ? 17.365 46.384 7.359 1.00 19.22 99 GLY A CA 1
ATOM 1638 C C . GLY A 1 107 ? 16.180 47.194 6.879 1.00 17.55 99 GLY A C 1
ATOM 1639 O O . GLY A 1 107 ? 15.426 47.770 7.671 1.00 19.37 99 GLY A O 1
ATOM 1643 N N . SER A 1 108 ? 16.012 47.238 5.565 1.00 15.06 100 SER A N 1
ATOM 1644 C CA . SER A 1 108 ? 14.879 47.899 4.961 1.00 14.95 100 SER A CA 1
ATOM 1645 C C . SER A 1 108 ? 13.696 46.959 4.988 1.00 15.05 100 SER A C 1
ATOM 1646 O O . SER A 1 108 ? 13.872 45.763 4.788 1.00 14.10 100 SER A O 1
ATOM 1654 N N . ARG A 1 109 ? 12.490 47.480 5.170 1.00 17.29 101 ARG A N 1
ATOM 1655 C CA . ARG A 1 109 ? 11.344 46.588 5.226 1.00 19.38 101 ARG A CA 1
ATOM 1656 C C . ARG A 1 109 ? 10.785 46.397 3.819 1.00 21.54 101 ARG A C 1
ATOM 1657 O O . ARG A 1 109 ? 10.175 47.292 3.240 1.00 28.36 101 ARG A O 1
ATOM 1678 N N . VAL A 1 110 ? 10.983 45.195 3.299 1.00 17.21 102 VAL A N 1
ATOM 1679 C CA . VAL A 1 110 ? 10.452 44.799 1.991 1.00 17.52 102 VAL A CA 1
ATOM 1680 C C . VAL A 1 110 ? 9.005 44.357 2.146 1.00 16.30 102 VAL A C 1
ATOM 1681 O O . VAL A 1 110 ? 8.250 44.340 1.182 1.00 16.29 102 VAL A O 1
ATOM 1694 N N . ILE A 1 111 ? 8.632 44.004 3.373 1.00 13.51 103 ILE A N 1
ATOM 1695 C CA . ILE A 1 111 ? 7.229 43.921 3.762 1.00 14.18 103 ILE A CA 1
ATOM 1696 C C . ILE A 1 111 ? 6.977 44.697 5.036 1.00 16.91 103 ILE A C 1
ATOM 1697 O O . ILE A 1 111 ? 7.694 44.539 6.027 1.00 18.08 103 ILE A O 1
ATOM 1713 N N . ASP A 1 112 ? 6.008 45.609 4.974 1.00 16.70 104 ASP A N 1
ATOM 1714 C CA . ASP A 1 112 ? 5.592 46.342 6.137 1.00 18.29 104 ASP A CA 1
ATOM 1715 C C . ASP A 1 112 ? 4.080 46.296 6.174 1.00 20.32 104 ASP A C 1
ATOM 1716 O O . ASP A 1 112 ? 3.436 47.131 5.537 1.00 21.25 104 ASP A O 1
ATOM 1725 N N . ARG A 1 113 ? 3.504 45.465 7.031 1.00 17.29 105 ARG A N 1
ATOM 1726 C CA . ARG A 1 113 ? 2.057 45.308 6.976 1.00 18.17 105 ARG A CA 1
ATOM 1727 C C . ARG A 1 113 ? 1.451 45.667 8.297 1.00 19.01 105 ARG A C 1
ATOM 1728 O O . ARG A 1 113 ? 1.260 44.823 9.161 1.00 20.73 105 ARG A O 1
ATOM 1749 N N . ILE A 1 114 ? 0.893 46.857 8.319 1.00 18.83 106 ILE A N 1
ATOM 1750 C CA . ILE A 1 114 ? 0.419 47.487 9.519 1.00 22.76 106 ILE A CA 1
ATOM 1751 C C . ILE A 1 114 ? -1.025 47.103 9.623 1.00 25.78 106 ILE A C 1
ATOM 1752 O O . ILE A 1 114 ? -1.704 46.963 8.604 1.00 24.79 106 ILE A O 1
ATOM 1768 N N . MET A 1 115 ? -1.488 46.890 10.841 1.00 26.27 107 MET A N 1
ATOM 1769 C CA . MET A 1 115 ? -2.888 46.594 11.048 1.00 21.79 107 MET A CA 1
ATOM 1770 C C . MET A 1 115 ? -3.738 47.875 10.957 1.00 20.44 107 MET A C 1
ATOM 1771 O O . MET A 1 115 ? -3.442 48.896 11.590 1.00 22.52 107 MET A O 1
ATOM 1785 N N . ASN A 1 116 ? -4.791 47.813 10.148 1.00 21.80 108 ASN A N 1
ATOM 1786 C CA . ASN A 1 116 ? -5.737 48.915 10.040 1.00 21.02 108 ASN A CA 1
ATOM 1787 C C . ASN A 1 116 ? -6.255 49.293 11.426 1.00 18.87 108 ASN A C 1
ATOM 1788 O O . ASN A 1 116 ? -6.582 48.420 12.237 1.00 18.95 108 ASN A O 1
ATOM 1799 N N . ASN A 1 117 ? -6.327 50.592 11.697 1.00 19.29 109 ASN A N 1
ATOM 1800 C CA . ASN A 1 117 ? -6.592 51.050 13.049 1.00 19.12 109 ASN A CA 1
ATOM 1801 C C . ASN A 1 117 ? -7.996 50.790 13.517 1.00 19.44 109 ASN A C 1
ATOM 1802 O O . ASN A 1 117 ? -8.190 50.524 14.695 1.00 18.11 109 ASN A O 1
ATOM 1813 N N . ASP A 1 118 ? -8.986 50.863 12.627 1.00 21.76 110 ASP A N 1
ATOM 1814 C CA . ASP A 1 118 ? -10.341 50.454 13.008 1.00 21.66 110 ASP A CA 1
ATOM 1815 C C . ASP A 1 118 ? -10.372 48.985 13.415 1.00 19.71 110 ASP A C 1
ATOM 1816 O O . ASP A 1 118 ? -11.013 48.619 14.399 1.00 18.31 110 ASP A O 1
ATOM 1825 N N . LEU A 1 119 ? -9.683 48.145 12.659 1.00 18.22 111 LEU A N 1
ATOM 1826 C CA . LEU A 1 119 ? -9.659 46.720 12.955 1.00 16.95 111 LEU A CA 1
ATOM 1827 C C . LEU A 1 119 ? -8.939 46.443 14.297 1.00 15.52 111 LEU A C 1
ATOM 1828 O O . LEU A 1 119 ? -9.381 45.627 15.105 1.00 17.81 111 LEU A O 1
ATOM 1844 N N . LYS A 1 120 ? -7.829 47.130 14.519 1.00 14.89 112 LYS A N 1
ATOM 1845 C CA . LYS A 1 120 ? -7.129 47.090 15.788 1.00 15.10 112 LYS A CA 1
ATOM 1846 C C . LYS A 1 120 ? -8.091 47.342 16.955 1.00 15.81 112 LYS A C 1
ATOM 1847 O O . LYS A 1 120 ? -8.116 46.598 17.930 1.00 18.34 112 LYS A O 1
ATOM 1866 N N . MET A 1 121 ? -8.881 48.405 16.845 1.00 17.33 113 MET A N 1
ATOM 1867 C CA . MET A 1 121 ? -9.745 48.797 17.941 1.00 20.51 113 MET A CA 1
ATOM 1868 C C . MET A 1 121 ? -10.907 47.817 18.070 1.00 19.28 113 MET A C 1
ATOM 1869 O O . MET A 1 121 ? -11.390 47.570 19.164 1.00 20.97 113 MET A O 1
ATOM 1883 N N . GLU A 1 122 ? -11.314 47.218 16.958 1.00 19.92 114 GLU A N 1
ATOM 1884 C CA . GLU A 1 122 ? -12.382 46.241 16.995 1.00 24.33 114 GLU A CA 1
ATOM 1885 C C . GLU A 1 122 ? -11.913 44.973 17.670 1.00 24.46 114 GLU A C 1
ATOM 1886 O O . GLU A 1 122 ? -12.651 44.384 18.453 1.00 20.74 114 GLU A O 1
ATOM 1898 N N . ILE A 1 123 ? -10.688 44.560 17.355 1.00 20.34 115 ILE A N 1
ATOM 1899 C CA . ILE A 1 123 ? -10.068 43.428 18.036 1.00 15.83 115 ILE A CA 1
ATOM 1900 C C . ILE A 1 123 ? -9.906 43.734 19.508 1.00 16.68 115 ILE A C 1
ATOM 1901 O O . ILE A 1 123 ? -10.225 42.896 20.347 1.00 18.33 115 ILE A O 1
ATOM 1917 N N . HIS A 1 124 ? -9.429 44.933 19.828 1.00 18.73 116 HIS A N 1
ATOM 1918 C CA . HIS A 1 124 ? -9.268 45.323 21.220 1.00 19.20 116 HIS A CA 1
ATOM 1919 C C . HIS A 1 124 ? -10.584 45.238 22.005 1.00 21.95 116 HIS A C 1
ATOM 1920 O O . HIS A 1 124 ? -10.663 44.601 23.073 1.00 23.29 116 HIS A O 1
ATOM 1933 N N . GLU A 1 125 ? -11.617 45.873 21.480 1.00 26.47 117 GLU A N 1
ATOM 1934 C CA . GLU A 1 125 ? -12.923 45.860 22.133 1.00 30.51 117 GLU A CA 1
ATOM 1935 C C . GLU A 1 125 ? -13.467 44.434 22.249 1.00 26.71 117 GLU A C 1
ATOM 1936 O O . GLU A 1 125 ? -14.020 44.050 23.291 1.00 26.90 117 GLU A O 1
ATOM 1948 N N . PHE A 1 126 ? -13.305 43.641 21.194 1.00 23.00 118 PHE A N 1
ATOM 1949 C CA . PHE A 1 126 ? -13.736 42.253 21.243 1.00 23.67 118 PHE A CA 1
ATOM 1950 C C . PHE A 1 126 ? -12.988 41.521 22.350 1.00 26.93 118 PHE A C 1
ATOM 1951 O O . PHE A 1 126 ? -13.594 40.818 23.166 1.00 26.47 118 PHE A O 1
ATOM 1968 N N . SER A 1 127 ? -11.671 41.707 22.400 1.00 25.42 119 SER A N 1
ATOM 1969 C CA . SER A 1 127 ? -10.871 41.076 23.436 1.00 20.52 119 SER A CA 1
ATOM 1970 C C . SER A 1 127 ? -11.304 41.504 24.843 1.00 21.01 119 SER A C 1
ATOM 1971 O O . SER A 1 127 ? -11.253 40.699 25.763 1.00 24.73 119 SER A O 1
ATOM 1979 N N . LYS A 1 128 ? -11.723 42.750 25.025 1.00 21.92 120 LYS A N 1
ATOM 1980 C CA . LYS A 1 128 ? -12.217 43.165 26.331 1.00 26.84 120 LYS A CA 1
ATOM 1981 C C . LYS A 1 128 ? -13.560 42.509 26.614 1.00 30.34 120 LYS A C 1
ATOM 1982 O O . LYS A 1 128 ? -13.856 42.152 27.754 1.00 32.21 120 LYS A O 1
ATOM 2001 N N . GLN A 1 129 ? -14.361 42.338 25.569 1.00 32.63 121 GLN A N 1
ATOM 2002 C CA . GLN A 1 129 ? -15.675 41.717 25.705 1.00 39.36 121 GLN A CA 1
ATOM 2003 C C . GLN A 1 129 ? -15.586 40.242 26.098 1.00 37.73 121 GLN A C 1
ATOM 2004 O O . GLN A 1 129 ? -16.380 39.780 26.917 1.00 39.24 121 GLN A O 1
ATOM 2018 N N . ILE A 1 130 ? -14.644 39.499 25.518 1.00 30.20 122 ILE A N 1
ATOM 2019 C CA . ILE A 1 130 ? -14.480 38.087 25.878 1.00 26.53 122 ILE A CA 1
ATOM 2020 C C . ILE A 1 130 ? -13.411 37.886 26.972 1.00 27.64 122 ILE A C 1
ATOM 2021 O O . ILE A 1 130 ? -13.037 36.752 27.277 1.00 30.84 122 ILE A O 1
ATOM 2037 N N . ASN A 1 131 ? -12.911 39.003 27.500 1.00 26.26 123 ASN A N 1
ATOM 2038 C CA . ASN A 1 131 ? -12.030 39.061 28.675 1.00 29.96 123 ASN A CA 1
ATOM 2039 C C . ASN A 1 131 ? -10.644 38.424 28.466 1.00 30.14 123 ASN A C 1
ATOM 2040 O O . ASN A 1 131 ? -10.042 37.870 29.402 1.00 28.38 123 ASN A O 1
ATOM 2051 N N . ILE A 1 132 ? -10.160 38.450 27.230 1.00 29.27 124 ILE A N 1
ATOM 2052 C CA . ILE A 1 132 ? -8.771 38.074 26.956 1.00 26.35 124 ILE A CA 1
ATOM 2053 C C . ILE A 1 132 ? -7.820 39.277 26.773 1.00 25.50 124 ILE A C 1
ATOM 2054 O O . ILE A 1 132 ? -6.640 39.097 26.453 1.00 20.94 124 ILE A O 1
ATOM 2070 N N . SER A 1 133 ? -8.327 40.492 26.919 1.00 26.71 125 SER A N 1
ATOM 2071 C CA A SER A 1 133 ? -7.487 41.676 26.766 0.52 25.32 125 SER A CA 1
ATOM 2072 C CA B SER A 1 133 ? -7.497 41.684 26.775 0.48 25.34 125 SER A CA 1
ATOM 2073 C C . SER A 1 133 ? -6.355 41.681 27.785 1.00 25.03 125 SER A C 1
ATOM 2074 O O . SER A 1 133 ? -5.284 42.213 27.521 1.00 24.79 125 SER A O 1
ATOM 2089 N N . LYS A 1 134 ? -6.590 41.079 28.949 1.00 24.30 126 LYS A N 1
ATOM 2090 C CA . LYS A 1 134 ? -5.555 40.999 29.979 1.00 25.32 126 LYS A CA 1
ATOM 2091 C C . LYS A 1 134 ? -4.421 40.040 29.589 1.00 22.06 126 LYS A C 1
ATOM 2092 O O . LYS A 1 134 ? -3.382 39.997 30.243 1.00 25.20 126 LYS A O 1
ATOM 2111 N N . TYR A 1 135 ? -4.652 39.240 28.558 1.00 17.70 127 TYR A N 1
ATOM 2112 C CA . TYR A 1 135 ? -3.637 38.363 27.983 1.00 17.77 127 TYR A CA 1
ATOM 2113 C C . TYR A 1 135 ? -2.953 38.911 26.713 1.00 17.17 127 TYR A C 1
ATOM 2114 O O . TYR A 1 135 ? -2.153 38.218 26.077 1.00 18.70 127 TYR A O 1
ATOM 2132 N N . ALA A 1 136 ? -3.304 40.131 26.340 1.00 19.09 128 ALA A N 1
ATOM 2133 C CA . ALA A 1 136 ? -2.839 40.721 25.098 1.00 19.49 128 ALA A CA 1
ATOM 2134 C C . ALA A 1 136 ? -1.456 41.343 25.203 1.00 18.32 128 ALA A C 1
ATOM 2135 O O . ALA A 1 136 ? -1.140 42.090 26.149 1.00 18.25 128 ALA A O 1
ATOM 2142 N N . ILE A 1 137 ? -0.642 41.016 24.205 1.00 17.27 129 ILE A N 1
ATOM 2143 C CA . ILE A 1 137 ? 0.574 41.746 23.912 1.00 15.04 129 ILE A CA 1
ATOM 2144 C C . ILE A 1 137 ? 0.466 42.322 22.500 1.00 12.59 129 ILE A C 1
ATOM 2145 O O . ILE A 1 137 ? 0.406 41.584 21.519 1.00 12.50 129 ILE A O 1
ATOM 2161 N N . TRP A 1 138 ? 0.413 43.642 22.422 1.00 13.81 130 TRP A N 1
ATOM 2162 C CA . TRP A 1 138 ? 0.324 44.354 21.160 1.00 16.15 130 TRP A CA 1
ATOM 2163 C C . TRP A 1 138 ? 1.707 44.744 20.662 1.00 16.91 130 TRP A C 1
ATOM 2164 O O . TRP A 1 138 ? 2.535 45.239 21.421 1.00 17.79 130 TRP A O 1
ATOM 2185 N N . PHE A 1 139 ? 1.924 44.518 19.372 1.00 15.87 131 PHE A N 1
ATOM 2186 C CA . PHE A 1 139 ? 3.229 44.709 18.745 1.00 15.27 131 PHE A CA 1
ATOM 2187 C C . PHE A 1 139 ? 3.261 45.940 17.866 1.00 15.53 131 PHE A C 1
ATOM 2188 O O . PHE A 1 139 ? 2.629 45.967 16.823 1.00 15.76 131 PHE A O 1
ATOM 2205 N N . CYS A 1 140 ? 4.016 46.945 18.294 1.00 15.10 132 CYS A N 1
ATOM 2206 C CA . CYS A 1 140 ? 4.408 48.025 17.424 1.00 15.16 132 CYS A CA 1
ATOM 2207 C C . CYS A 1 140 ? 5.707 47.616 16.742 1.00 14.60 132 CYS A C 1
ATOM 2208 O O . CYS A 1 140 ? 6.244 46.523 16.983 1.00 15.07 132 CYS A O 1
ATOM 2216 N N . LEU A 1 141 ? 6.215 48.479 15.886 1.00 15.73 133 LEU A N 1
ATOM 2217 C CA . LEU A 1 141 ? 7.426 48.164 15.159 1.00 16.40 133 LEU A CA 1
ATOM 2218 C C . LEU A 1 141 ? 8.589 47.912 16.110 1.00 19.03 133 LEU A C 1
ATOM 2219 O O . LEU A 1 141 ? 9.323 46.940 15.952 1.00 19.56 133 LEU A O 1
ATOM 2235 N N . GLU A 1 142 ? 8.820 48.862 17.019 1.00 19.12 134 GLU A N 1
ATOM 2236 C CA . GLU A 1 142 ? 9.981 48.809 17.915 1.00 22.29 134 GLU A CA 1
ATOM 2237 C C . GLU A 1 142 ? 9.739 48.355 19.362 1.00 2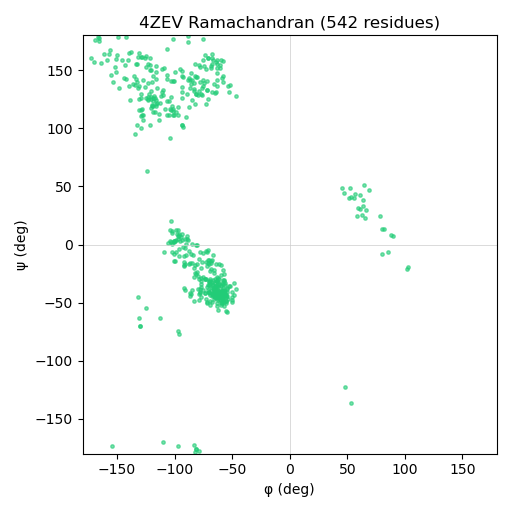1.27 134 GLU A C 1
ATOM 2238 O O . GLU A 1 142 ? 10.685 48.138 20.110 1.00 23.78 134 GLU A O 1
ATOM 2250 N N . LYS A 1 143 ? 8.483 48.163 19.753 1.00 20.76 135 LYS A N 1
ATOM 2251 C CA . LYS A 1 143 ? 8.151 47.910 21.158 1.00 22.47 135 LYS A CA 1
ATOM 2252 C C . LYS A 1 143 ? 6.903 47.056 21.258 1.00 18.27 135 LYS A C 1
ATOM 2253 O O . LYS A 1 143 ? 6.100 47.034 20.334 1.00 19.76 135 LYS A O 1
ATOM 2272 N N . THR A 1 144 ? 6.726 46.412 22.399 1.00 16.52 136 THR A N 1
ATOM 2273 C CA . THR A 1 144 ? 5.497 45.673 22.680 1.00 16.40 136 THR A CA 1
ATOM 2274 C C . THR A 1 144 ? 4.839 46.228 23.940 1.00 16.08 136 THR A C 1
ATOM 2275 O O . THR A 1 144 ? 5.494 46.804 24.815 1.00 16.25 136 THR A O 1
ATOM 2286 N N . TYR A 1 145 ? 3.523 46.045 24.003 1.00 15.22 137 TYR A N 1
ATOM 2287 C CA . TYR A 1 145 ? 2.689 46.597 25.051 1.00 16.61 137 TYR A CA 1
ATOM 2288 C C . TYR A 1 145 ? 1.699 45.582 25.581 1.00 19.53 137 TYR A C 1
ATOM 2289 O O . TYR A 1 145 ? 1.220 44.731 24.839 1.00 22.40 137 TYR A O 1
ATOM 2307 N N . CYS A 1 146 ? 1.423 45.668 26.881 1.00 18.25 138 CYS A N 1
ATOM 2308 C CA . CYS A 1 146 ? 0.368 44.898 27.506 1.00 18.49 138 CYS A CA 1
ATOM 2309 C C . CYS A 1 146 ? -0.360 45.774 28.527 1.00 23.21 138 CYS A C 1
ATOM 2310 O O . CYS A 1 146 ? 0.085 46.894 28.828 1.00 26.20 138 CYS A O 1
ATOM 2318 N N . PHE A 1 147 ? -1.532 45.324 28.959 1.00 24.58 139 PHE A N 1
ATOM 2319 C CA . PHE A 1 147 ? -2.340 46.100 29.896 1.00 26.44 139 PHE A CA 1
ATOM 2320 C C . PHE A 1 147 ? -2.277 45.687 31.347 1.00 28.00 139 PHE A C 1
ATOM 2321 O O . PHE A 1 147 ? -2.775 46.396 32.215 1.00 29.13 139 PHE A O 1
ATOM 2338 N N . GLU A 1 148 ? -1.632 44.566 31.610 1.00 27.07 140 GLU A N 1
ATOM 2339 C CA . GLU A 1 148 ? -1.421 44.116 32.973 1.00 28.54 140 GLU A CA 1
ATOM 2340 C C . GLU A 1 148 ? -0.434 42.973 32.958 1.00 30.80 140 GLU A C 1
ATOM 2341 O O . GLU A 1 148 ? -0.075 42.463 31.893 1.00 28.84 140 GLU A O 1
ATOM 2353 N N . ILE A 1 149 ? -0.077 42.516 34.151 1.00 30.80 141 ILE A N 1
ATOM 2354 C CA . ILE A 1 149 ? 0.829 41.400 34.304 1.00 28.68 141 ILE A CA 1
ATOM 2355 C C . ILE A 1 149 ? 0.154 40.345 35.156 1.00 26.09 141 ILE A C 1
ATOM 2356 O O . ILE A 1 149 ? -0.314 40.618 36.255 1.00 30.44 141 ILE A O 1
ATOM 2372 N N . ASN A 1 150 ? 0.105 39.139 34.618 1.00 22.61 142 ASN A N 1
ATOM 2373 C CA . ASN A 1 150 ? -0.446 37.990 35.291 1.00 24.87 142 ASN A CA 1
ATOM 2374 C C . ASN A 1 150 ? 0.434 36.800 34.930 1.00 26.62 142 ASN A C 1
ATOM 2375 O O . ASN A 1 150 ? 1.375 36.943 34.157 1.00 27.62 142 ASN A O 1
ATOM 2386 N N . ASP A 1 151 ? 0.139 35.627 35.468 1.00 26.86 143 ASP A N 1
ATOM 2387 C CA . ASP A 1 151 ? 0.987 34.475 35.234 1.00 29.37 143 ASP A CA 1
ATOM 2388 C C . ASP A 1 151 ? 1.114 34.167 33.739 1.00 27.71 143 ASP A C 1
ATOM 2389 O O . ASP A 1 151 ? 2.146 33.670 33.297 1.00 28.48 143 ASP A O 1
ATOM 2398 N N . CYS A 1 152 ? 0.078 34.469 32.958 1.00 25.84 144 CYS A N 1
ATOM 2399 C CA . CYS A 1 152 ? 0.127 34.206 31.525 1.00 26.85 144 CYS A CA 1
ATOM 2400 C C . CYS A 1 152 ? 1.038 35.208 30.819 1.00 23.54 144 CYS A C 1
ATOM 2401 O O . CYS A 1 152 ? 1.798 34.840 29.931 1.00 27.12 144 CYS A O 1
ATOM 2409 N N . ILE A 1 153 ? 0.952 36.473 31.207 1.00 21.01 145 ILE A N 1
ATOM 2410 C CA . ILE A 1 153 ? 1.881 37.480 30.692 1.00 23.30 145 ILE A CA 1
ATOM 2411 C C . ILE A 1 153 ? 3.310 37.189 31.165 1.00 24.89 145 ILE A C 1
ATOM 2412 O O . ILE A 1 153 ? 4.265 37.338 30.408 1.00 24.26 145 ILE A O 1
ATOM 2428 N N . ARG A 1 154 ? 3.449 36.779 32.420 1.00 25.90 146 ARG A N 1
ATOM 2429 C CA . ARG A 1 154 ? 4.745 36.376 32.954 1.00 27.01 146 ARG A CA 1
ATOM 2430 C C . ARG A 1 154 ? 5.352 35.240 32.147 1.00 26.51 146 ARG A C 1
ATOM 2431 O O . ARG A 1 154 ? 6.534 35.290 31.798 1.00 27.94 146 ARG A O 1
ATOM 2452 N N . GLU A 1 155 ? 4.554 34.218 31.844 1.00 27.80 147 GLU A N 1
ATOM 2453 C CA . GLU A 1 155 ? 5.037 33.079 31.088 1.00 33.54 147 GLU A CA 1
ATOM 2454 C C . GLU A 1 155 ? 5.495 33.508 29.687 1.00 28.84 147 GLU A C 1
ATOM 2455 O O . GLU A 1 155 ? 6.495 33.001 29.174 1.00 24.58 147 GLU A O 1
ATOM 2467 N N . TYR A 1 156 ? 4.754 34.422 29.068 1.00 29.38 148 TYR A N 1
ATOM 2468 C CA . TYR A 1 156 ? 5.149 34.974 27.772 1.00 24.99 148 TYR A CA 1
ATOM 2469 C C . TYR A 1 156 ? 6.491 35.717 27.884 1.00 22.44 148 TYR A C 1
ATOM 2470 O O . TYR A 1 156 ? 7.393 35.532 27.058 1.00 24.15 148 TYR A O 1
ATOM 2488 N N . MET A 1 157 ? 6.609 36.568 28.896 1.00 22.22 149 MET A N 1
ATOM 2489 C CA . MET A 1 157 ? 7.827 37.348 29.102 1.00 24.13 149 MET A CA 1
ATOM 2490 C C . MET A 1 157 ? 9.060 36.460 29.242 1.00 26.16 149 MET A C 1
ATOM 2491 O O . MET A 1 157 ? 10.126 36.773 28.701 1.00 24.72 149 MET A O 1
ATOM 2505 N N . GLU A 1 158 ? 8.914 35.354 29.965 1.00 27.29 150 GLU A N 1
ATOM 2506 C CA . GLU A 1 158 ? 10.044 34.468 30.242 1.00 31.33 150 GLU A CA 1
ATOM 2507 C C . GLU A 1 158 ? 10.574 33.831 28.964 1.00 29.26 150 GLU A C 1
ATOM 2508 O O . GLU A 1 158 ? 11.787 33.795 28.739 1.00 29.49 150 GLU A O 1
ATOM 2520 N N . VAL A 1 159 ? 9.669 33.341 28.123 1.00 25.30 151 VAL A N 1
ATOM 2521 C CA . VAL A 1 159 ? 10.056 32.683 26.880 1.00 23.02 151 VAL A CA 1
ATOM 2522 C C . VAL A 1 159 ? 10.435 33.708 25.800 1.00 21.16 151 VAL A C 1
ATOM 2523 O O . VAL A 1 159 ? 11.416 33.520 25.073 1.00 20.88 151 VAL A O 1
ATOM 2536 N N . GLU A 1 160 ? 9.667 34.787 25.705 1.00 20.03 152 GLU A N 1
ATOM 2537 C CA . GLU A 1 160 ? 9.923 35.804 24.688 1.00 18.20 152 GLU A CA 1
ATOM 2538 C C . GLU A 1 160 ? 11.269 36.473 24.933 1.00 17.04 152 GLU A C 1
ATOM 2539 O O . GLU A 1 160 ? 11.968 36.804 23.982 1.00 14.59 152 GLU A O 1
ATOM 2551 N N . ALA A 1 161 ? 11.611 36.646 26.217 1.00 18.82 153 ALA A N 1
ATOM 2552 C CA . ALA A 1 161 ? 12.838 37.298 26.666 1.00 18.67 153 ALA A CA 1
ATOM 2553 C C . ALA A 1 161 ? 12.894 38.768 26.291 1.00 18.20 153 ALA A C 1
ATOM 2554 O O . ALA A 1 161 ? 13.959 39.343 26.108 1.00 18.65 153 ALA A O 1
ATOM 2561 N N . LEU A 1 162 ? 11.732 39.351 26.063 1.00 17.02 154 LEU A N 1
ATOM 2562 C CA A LEU A 1 162 ? 11.611 40.787 25.911 0.73 18.90 154 LEU A CA 1
ATOM 2563 C CA B LEU A 1 162 ? 11.608 40.790 25.906 0.27 18.77 154 LEU A CA 1
ATOM 2564 C C . LEU A 1 162 ? 10.302 41.245 26.545 1.00 18.75 154 LEU A C 1
ATOM 2565 O O . LEU A 1 162 ? 9.226 40.797 26.144 1.00 20.92 154 LEU A O 1
ATOM 2596 N N . ASN A 1 163 ? 10.385 42.159 27.508 1.00 17.19 155 ASN A N 1
ATOM 2597 C CA . ASN A 1 163 ? 9.200 42.525 28.283 1.00 18.65 155 ASN A CA 1
ATOM 2598 C C . ASN A 1 163 ? 8.375 43.672 27.699 1.00 20.18 155 ASN A C 1
ATOM 2599 O O . ASN A 1 163 ? 8.905 44.742 27.383 1.00 22.36 155 ASN A O 1
ATOM 2610 N N . PRO A 1 164 ? 7.051 43.463 27.574 1.00 19.39 156 PRO A N 1
ATOM 2611 C CA . PRO A 1 164 ? 6.226 44.580 27.125 1.00 19.37 156 PRO A CA 1
ATOM 2612 C C . PRO A 1 164 ? 6.169 45.676 28.173 1.00 21.51 156 PRO A C 1
ATOM 2613 O O . PRO A 1 164 ? 6.295 45.388 29.356 1.00 25.68 156 PRO A O 1
ATOM 2624 N N . ASP A 1 165 ? 5.979 46.909 27.734 1.00 21.33 157 ASP A N 1
ATOM 2625 C CA . ASP A 1 165 ? 5.650 47.989 28.641 1.00 24.71 157 ASP A CA 1
ATOM 2626 C C . ASP A 1 165 ? 4.189 47.834 29.043 1.00 27.25 157 ASP A C 1
ATOM 2627 O O . ASP A 1 165 ? 3.343 47.465 28.223 1.00 25.34 157 ASP A O 1
ATOM 2636 N N . VAL A 1 166 ? 3.889 48.106 30.306 1.00 27.53 158 VAL A N 1
ATOM 2637 C CA . VAL A 1 166 ? 2.506 48.123 30.762 1.00 27.79 158 VAL A CA 1
ATOM 2638 C C . VAL A 1 166 ? 1.911 49.498 30.470 1.00 24.53 158 VAL A C 1
ATOM 2639 O O . VAL A 1 166 ? 2.470 50.518 30.890 1.00 24.80 158 VAL A O 1
ATOM 2652 N N . ILE A 1 167 ? 0.794 49.526 29.746 1.00 23.04 159 ILE A N 1
ATOM 2653 C CA . ILE A 1 167 ? 0.131 50.782 29.398 1.00 25.38 159 ILE A CA 1
ATOM 2654 C C . ILE A 1 167 ? -1.358 50.710 29.709 1.00 30.61 159 ILE A C 1
ATOM 2655 O O . ILE A 1 167 ? -1.913 49.623 29.935 1.00 30.81 159 ILE A O 1
ATOM 2671 N N . GLU A 1 168 ? -1.991 51.878 29.736 1.00 35.70 160 GLU A N 1
ATOM 2672 C CA . GLU A 1 168 ? -3.430 51.978 29.927 1.00 41.99 160 GLU A CA 1
ATOM 2673 C C . GLU A 1 168 ? -4.174 51.644 28.638 1.00 39.10 160 GLU A C 1
ATOM 2674 O O . GLU A 1 168 ? -3.651 51.834 27.548 1.00 38.22 160 GLU A O 1
ATOM 2686 N N . ASP A 1 169 ? -5.403 51.165 28.799 1.00 39.73 161 ASP A N 1
ATOM 2687 C CA . ASP A 1 169 ? -6.305 50.803 27.707 1.00 41.03 161 ASP A CA 1
ATOM 2688 C C . ASP A 1 169 ? -6.423 51.864 26.620 1.00 36.44 161 ASP A C 1
ATOM 2689 O O . ASP A 1 169 ? -6.431 51.550 25.427 1.00 34.83 161 ASP A O 1
ATOM 2698 N N . ASN A 1 170 ? -6.530 53.121 27.038 1.00 35.49 162 ASN A N 1
ATOM 2699 C CA . ASN A 1 170 ? -6.797 54.218 26.110 1.00 38.89 162 ASN A CA 1
ATOM 2700 C C . ASN A 1 170 ? -5.583 54.619 25.275 1.00 33.37 162 ASN A C 1
ATOM 2701 O O . ASN A 1 170 ? -5.690 55.445 24.368 1.00 32.23 162 ASN A O 1
ATOM 2712 N N . MET A 1 171 ? -4.426 54.051 25.589 1.00 28.39 163 MET A N 1
ATOM 2713 C CA . MET A 1 171 ? -3.228 54.347 24.827 1.00 25.79 163 MET A CA 1
ATOM 2714 C C . MET A 1 171 ? -3.171 53.540 23.518 1.00 24.82 163 MET A C 1
ATOM 2715 O O . MET A 1 171 ? -2.411 53.885 22.632 1.00 23.41 163 MET A O 1
ATOM 2729 N N . LEU A 1 172 ? -3.965 52.482 23.388 1.00 27.51 164 LEU A N 1
ATOM 2730 C CA . LEU A 1 172 ? -3.862 51.622 22.207 1.00 25.50 164 LEU A CA 1
ATOM 2731 C C . LEU A 1 172 ? -4.242 52.384 20.938 1.00 24.56 164 LEU A C 1
ATOM 2732 O O . LEU A 1 172 ? -3.638 52.201 19.880 1.00 21.78 164 LEU A O 1
ATOM 2748 N N . GLU A 1 173 ? -5.233 53.260 21.047 1.00 29.76 165 GLU A N 1
ATOM 2749 C CA . GLU A 1 173 ? -5.741 53.978 19.888 1.00 35.86 165 GLU A CA 1
ATOM 2750 C C . GLU A 1 173 ? -4.632 54.719 19.132 1.00 29.32 165 GLU A C 1
ATOM 2751 O O . GLU A 1 173 ? -4.626 54.749 17.910 1.00 28.29 165 GLU A O 1
ATOM 2763 N N . GLY A 1 174 ? -3.684 55.290 19.862 1.00 25.90 166 GLY A N 1
ATOM 2764 C CA . GLY A 1 174 ? -2.606 56.058 19.264 1.00 26.36 166 GLY A CA 1
ATOM 2765 C C . GLY A 1 174 ? -1.411 55.237 18.772 1.00 28.80 166 GLY A C 1
ATOM 2766 O O . GLY A 1 174 ? -0.528 55.764 18.100 1.00 30.63 166 GLY A O 1
ATOM 2770 N N . LEU A 1 175 ? -1.388 53.947 19.102 1.00 24.44 167 LEU A N 1
ATOM 2771 C CA . LEU A 1 175 ? -0.313 53.054 18.662 1.00 23.13 167 LEU A CA 1
ATOM 2772 C C . LEU A 1 175 ? -0.544 52.559 17.242 1.00 23.46 167 LEU A C 1
ATOM 2773 O O . LEU A 1 175 ? -1.675 52.305 16.830 1.00 24.17 167 LEU A O 1
ATOM 2789 N N . THR A 1 176 ? 0.552 52.408 16.513 1.00 21.38 168 THR A N 1
ATOM 2790 C CA . THR A 1 176 ? 0.545 51.756 15.223 1.00 17.72 168 THR A CA 1
ATOM 2791 C C . THR A 1 176 ? 1.069 50.328 15.390 1.00 16.14 168 THR A C 1
ATOM 2792 O O . THR A 1 176 ? 2.237 50.133 15.724 1.00 17.42 168 THR A O 1
ATOM 2803 N N . VAL A 1 177 ? 0.200 49.351 15.149 1.00 17.60 169 VAL A N 1
ATOM 2804 C CA . VAL A 1 177 ? 0.481 47.943 15.466 1.00 17.65 169 VAL A CA 1
ATOM 2805 C C . VAL A 1 177 ? 0.487 47.022 14.248 1.00 16.14 169 VAL A C 1
ATOM 2806 O O . VAL A 1 177 ? -0.140 47.332 13.218 1.00 18.55 169 VAL A O 1
ATOM 2819 N N . TYR A 1 178 ? 1.374 46.026 14.294 1.00 14.16 170 TYR A N 1
ATOM 2820 C CA . TYR A 1 178 ? 1.439 44.891 13.361 1.00 15.17 170 TYR A CA 1
ATOM 2821 C C . TYR A 1 178 ? 0.666 43.623 13.736 1.00 17.24 170 TYR A C 1
ATOM 2822 O O . TYR A 1 178 ? 0.165 42.914 12.870 1.00 22.00 170 TYR A O 1
ATOM 2840 N N . LYS A 1 179 ? 0.653 43.301 15.025 1.00 16.20 171 LYS A N 1
ATOM 2841 C CA . LYS A 1 179 ? -0.031 42.111 15.472 1.00 18.32 171 LYS A CA 1
ATOM 2842 C C . LYS A 1 179 ? -0.409 42.202 16.934 1.00 17.45 171 LYS A C 1
ATOM 2843 O O . LYS A 1 179 ? 0.095 43.051 17.685 1.00 16.19 171 LYS A O 1
ATOM 2862 N N . VAL A 1 180 ? -1.318 41.329 17.330 1.00 17.45 172 VAL A N 1
ATOM 2863 C CA . VAL A 1 180 ? -1.545 41.096 18.747 1.00 14.95 172 VAL A CA 1
ATOM 2864 C C . VAL A 1 180 ? -1.331 39.613 19.000 1.00 13.51 172 VAL A C 1
ATOM 2865 O O . VAL A 1 180 ? -1.708 38.767 18.191 1.00 13.48 172 VAL A O 1
ATOM 2878 N N . LEU A 1 181 ? -0.683 39.336 20.124 1.00 13.55 173 LEU A N 1
ATOM 2879 C CA . LEU A 1 181 ? -0.493 38.001 20.646 1.00 14.31 173 LEU A CA 1
ATOM 2880 C C . LEU A 1 181 ? -1.210 37.893 21.974 1.00 15.87 173 LEU A C 1
ATOM 2881 O O . LEU A 1 181 ? -0.984 38.691 22.896 1.00 17.55 173 LEU A O 1
ATOM 2897 N N . PHE A 1 182 ? -2.087 36.905 22.053 1.00 16.15 174 PHE A N 1
ATOM 2898 C CA . PHE A 1 182 ? -2.744 36.557 23.302 1.00 17.39 174 PHE A CA 1
ATOM 2899 C C . PHE A 1 182 ? -2.007 35.397 23.949 1.00 15.37 174 PHE A C 1
ATOM 2900 O O . PHE A 1 182 ? -1.895 34.319 23.357 1.00 14.33 174 PHE A O 1
ATOM 2917 N N . SER A 1 183 ? -1.467 35.604 25.146 1.00 17.24 175 SER A N 1
ATOM 2918 C CA . SER A 1 183 ? -0.912 34.474 25.863 1.00 23.77 175 SER A CA 1
ATOM 2919 C C . SER A 1 183 ? -2.026 33.988 26.757 1.00 24.43 175 SER A C 1
ATOM 2920 O O . SER A 1 183 ? -2.255 34.534 27.823 1.00 21.58 175 SER A O 1
ATOM 2928 N N . LEU A 1 184 ? -2.653 32.899 26.332 1.00 25.96 176 LEU A N 1
ATOM 2929 C CA . LEU A 1 184 ? -3.871 32.411 26.964 1.00 26.04 176 LEU A CA 1
ATOM 2930 C C . LEU A 1 184 ? -3.610 31.335 28.001 1.00 27.10 176 LEU A C 1
ATOM 2931 O O . LEU A 1 184 ? -2.662 30.575 27.856 1.00 25.14 176 LEU A O 1
ATOM 2947 N N . PRO A 1 185 ? -4.480 31.244 29.017 1.00 29.29 177 PRO A N 1
ATOM 2948 C CA . PRO A 1 185 ? -4.551 30.019 29.817 1.00 32.44 177 PRO A CA 1
ATOM 2949 C C . PRO A 1 185 ? -4.873 28.830 28.927 1.00 32.85 177 PRO A C 1
ATOM 2950 O O . PRO A 1 185 ? -5.627 28.976 27.960 1.00 29.17 177 PRO A O 1
ATOM 2961 N N . GLU A 1 186 ? -4.317 27.670 29.232 1.00 37.07 178 GLU A N 1
ATOM 2962 C CA . GLU A 1 186 ? -4.599 26.484 28.440 1.00 45.47 178 GLU A CA 1
ATOM 2963 C C . GLU A 1 186 ? -6.105 26.206 28.398 1.00 38.92 178 GLU A C 1
ATOM 2964 O O . GLU A 1 186 ? -6.648 25.855 27.354 1.00 35.26 178 GLU A O 1
ATOM 2976 N N . ASN A 1 187 ? -6.778 26.404 29.526 1.00 38.73 179 ASN A N 1
ATOM 2977 C CA . ASN A 1 187 ? -8.182 26.023 29.639 1.00 42.40 179 ASN A CA 1
ATOM 2978 C C . ASN A 1 187 ? -9.123 26.763 28.685 1.00 41.73 179 ASN A C 1
ATOM 2979 O O . ASN A 1 187 ? -10.153 26.209 28.308 1.00 44.92 179 ASN A O 1
ATOM 2990 N N . ILE A 1 188 ? -8.828 28.020 28.349 1.00 36.47 180 ILE A N 1
ATOM 2991 C CA . ILE A 1 188 ? -9.659 28.756 27.384 1.00 32.02 180 ILE A CA 1
ATOM 2992 C C . ILE A 1 188 ? -9.124 28.825 25.959 1.00 29.54 180 ILE A C 1
ATOM 2993 O O . ILE A 1 188 ? -9.730 29.487 25.129 1.00 27.47 180 ILE A O 1
ATOM 3009 N N . LEU A 1 189 ? -8.000 28.178 25.666 1.00 29.85 181 LEU A N 1
ATOM 3010 C CA . LEU A 1 189 ? -7.433 28.264 24.320 1.00 31.72 181 LEU A CA 1
ATOM 3011 C C . LEU A 1 189 ? -8.424 27.871 23.229 1.00 31.32 181 LEU A C 1
ATOM 3012 O O . LEU A 1 189 ? -8.713 28.663 22.332 1.00 26.35 181 LEU A O 1
ATOM 3028 N N . GLU A 1 190 ? -8.952 26.655 23.305 1.00 31.63 182 GLU A N 1
ATOM 3029 C CA . GLU A 1 190 ? -9.699 26.103 22.185 1.00 35.27 182 GLU A CA 1
ATOM 3030 C C . GLU A 1 190 ? -10.938 26.931 21.872 1.00 29.75 182 GLU A C 1
ATOM 3031 O O . GLU A 1 190 ? -11.253 27.185 20.707 1.00 26.71 182 GLU A O 1
ATOM 3043 N N . ASN A 1 191 ? -11.631 27.360 22.914 1.00 29.67 183 ASN A N 1
ATOM 3044 C CA . ASN A 1 191 ? -12.849 28.136 22.734 1.00 32.78 183 ASN A CA 1
ATOM 3045 C C . ASN A 1 191 ? -12.529 29.533 22.216 1.00 31.30 183 ASN A C 1
ATOM 3046 O O . ASN A 1 191 ? -13.250 30.063 21.376 1.00 28.86 183 ASN A O 1
ATOM 3057 N N . THR A 1 192 ? -11.448 30.121 22.724 1.00 30.52 184 THR A N 1
ATOM 3058 C CA . THR A 1 192 ? -11.036 31.471 22.332 1.00 28.64 184 THR A CA 1
ATOM 3059 C C . THR A 1 192 ? -10.634 31.483 20.874 1.00 26.51 184 THR A C 1
ATOM 3060 O O . THR A 1 192 ? -10.991 32.379 20.118 1.00 30.09 184 THR A O 1
ATOM 3071 N N . LEU A 1 193 ? -9.879 30.468 20.481 1.00 24.13 185 LEU A N 1
ATOM 3072 C CA . LEU A 1 193 ? -9.526 30.289 19.087 1.00 25.97 185 LEU A CA 1
ATOM 3073 C C . LEU A 1 193 ? -10.780 30.239 18.193 1.00 25.99 185 LEU A C 1
ATOM 3074 O O . LEU A 1 193 ? -10.817 30.861 17.136 1.00 25.43 185 LEU A O 1
ATOM 3090 N N . LYS A 1 194 ? -11.815 29.512 18.621 1.00 24.12 186 LYS A N 1
ATOM 3091 C CA . LYS A 1 194 ? -13.069 29.452 17.863 1.00 25.18 186 LYS A CA 1
ATOM 3092 C C . LYS A 1 194 ? -13.731 30.828 17.765 1.00 24.50 186 LYS A C 1
ATOM 3093 O O . LYS A 1 194 ? -14.172 31.245 16.693 1.00 25.79 186 LYS A O 1
ATOM 3112 N N . LEU A 1 195 ? -13.804 31.528 18.890 1.00 25.35 187 LEU A N 1
ATOM 3113 C CA . LEU A 1 195 ? -14.443 32.835 18.910 1.00 27.42 187 LEU A CA 1
ATOM 3114 C C . LEU A 1 195 ? -13.734 33.827 17.990 1.00 27.55 187 LEU A C 1
ATOM 3115 O O . LEU A 1 195 ? -14.393 34.565 17.253 1.00 25.64 187 LEU A O 1
ATOM 3131 N N . CYS A 1 196 ? -12.400 33.837 18.021 1.00 26.65 188 CYS A N 1
ATOM 3132 C CA . CYS A 1 196 ? -11.628 34.774 17.202 1.00 23.62 188 CYS A CA 1
ATOM 3133 C C . CYS A 1 196 ? -11.752 34.462 15.729 1.00 23.43 188 CYS A C 1
ATOM 3134 O O . CYS A 1 196 ? -11.779 35.362 14.900 1.00 25.23 188 CYS A O 1
ATOM 3142 N N . ARG A 1 197 ? -11.802 33.178 15.391 1.00 23.44 189 ARG A N 1
ATOM 3143 C CA . ARG A 1 197 ? -11.861 32.794 13.994 1.00 27.57 189 ARG A CA 1
ATOM 3144 C C . ARG A 1 197 ? -13.238 33.074 13.407 1.00 28.67 189 ARG A C 1
ATOM 3145 O O . ARG A 1 197 ? -13.351 33.368 12.223 1.00 28.25 189 ARG A O 1
ATOM 3166 N N . GLU A 1 198 ? -14.276 33.021 14.237 1.00 27.59 190 GLU A N 1
ATOM 3167 C CA . GLU A 1 198 ? -15.641 33.264 13.739 1.00 29.36 190 GLU A CA 1
ATOM 3168 C C . GLU A 1 198 ? -15.898 34.750 13.546 1.00 26.94 190 GLU A C 1
ATOM 3169 O O . GLU A 1 198 ? -16.549 35.172 12.589 1.00 29.17 190 GLU A O 1
ATOM 3181 N N . LYS A 1 199 ? -15.372 35.535 14.472 1.00 26.66 191 LYS A N 1
ATOM 3182 C CA . LYS A 1 199 ? -15.562 36.972 14.463 1.00 25.60 191 LYS A CA 1
ATOM 3183 C C . LYS A 1 199 ? -14.744 37.606 13.340 1.00 22.84 191 LYS A C 1
ATOM 3184 O O . LYS A 1 199 ? -15.184 38.529 12.656 1.00 23.04 191 LYS A O 1
ATOM 3203 N N . PHE A 1 200 ? -13.492 37.184 13.254 1.00 21.51 192 PHE A N 1
ATOM 3204 C CA . PHE A 1 200 ? -12.522 37.826 12.381 1.00 24.29 192 PHE A CA 1
ATOM 3205 C C . PHE A 1 200 ? -12.163 37.144 11.038 1.00 29.96 192 PHE A C 1
ATOM 3206 O O . PHE A 1 200 ? -11.157 37.497 10.437 1.00 28.14 192 PHE A O 1
ATOM 3223 N N . SER A 1 201 ? -12.879 36.102 10.618 1.00 32.14 193 SER A N 1
ATOM 3224 C CA . SER A 1 201 ? -12.597 35.507 9.304 1.00 28.63 193 SER A CA 1
ATOM 3225 C C . SER A 1 201 ? -12.722 36.532 8.167 1.00 26.19 193 SER A C 1
ATOM 3226 O O . SER A 1 201 ? -13.621 37.379 8.173 1.00 25.58 193 SER A O 1
ATOM 3234 N N . HIS A 1 202 ? -11.802 36.444 7.207 1.00 28.02 194 HIS A N 1
ATOM 3235 C CA . HIS A 1 202 ? -11.684 37.398 6.106 1.00 31.68 194 HIS A CA 1
ATOM 3236 C C . HIS A 1 202 ? -11.454 38.818 6.623 1.00 30.05 194 HIS A C 1
ATOM 3237 O O . HIS A 1 202 ? -11.753 39.797 5.939 1.00 33.34 194 HIS A O 1
ATOM 3250 N N . ARG A 1 203 ? -10.901 38.914 7.829 1.00 23.28 195 ARG A N 1
ATOM 3251 C CA . ARG A 1 203 ? -10.555 40.187 8.440 1.00 19.87 195 ARG A CA 1
ATOM 3252 C C . ARG A 1 203 ? -9.076 40.109 8.813 1.00 20.46 195 ARG A C 1
ATOM 3253 O O . ARG A 1 203 ? -8.331 41.043 8.575 1.00 19.18 195 ARG A O 1
ATOM 3274 N N . ILE A 1 204 ? -8.708 39.087 9.578 1.00 22.19 196 ILE A N 1
ATOM 3275 C CA . ILE A 1 204 ? -7.339 38.977 10.081 1.00 20.07 196 ILE A CA 1
ATOM 3276 C C . ILE A 1 204 ? -6.863 37.516 10.117 1.00 18.28 196 ILE A C 1
ATOM 3277 O O . ILE A 1 204 ? -7.686 36.605 10.181 1.00 19.90 196 ILE A O 1
ATOM 3293 N N . ASN A 1 205 ? -5.549 37.278 10.049 1.00 17.20 197 ASN A N 1
ATOM 3294 C CA . ASN A 1 205 ? -5.035 35.929 10.290 1.00 17.95 197 ASN A CA 1
ATOM 3295 C C . ASN A 1 205 ? -5.150 35.613 11.756 1.00 19.03 197 ASN A C 1
ATOM 3296 O O . ASN A 1 205 ? -4.923 36.485 12.583 1.00 19.85 197 ASN A O 1
ATOM 3307 N N . VAL A 1 206 ? -5.511 34.366 12.072 1.00 20.58 198 VAL A N 1
ATOM 3308 C CA . VAL A 1 206 ? -5.599 33.902 13.449 1.00 19.97 198 VAL A CA 1
ATOM 3309 C C . VAL A 1 206 ? -4.839 32.586 13.534 1.00 22.25 198 VAL A C 1
ATOM 3310 O O . VAL A 1 206 ? -5.248 31.591 12.908 1.00 26.42 198 VAL A O 1
ATOM 3323 N N . ALA A 1 207 ? -3.751 32.564 14.300 1.00 20.32 199 ALA A N 1
ATOM 3324 C CA . ALA A 1 207 ? -2.897 31.382 14.350 1.00 20.31 199 ALA A CA 1
ATOM 3325 C C . ALA A 1 207 ? -2.564 30.965 15.779 1.00 18.33 199 ALA A C 1
ATOM 3326 O O . ALA A 1 207 ? -2.211 31.790 16.617 1.00 17.34 199 ALA A O 1
ATOM 3333 N N . ASN A 1 208 ? -2.665 29.667 16.055 1.00 16.28 200 ASN A N 1
ATOM 3334 C CA . ASN A 1 208 ? -2.206 29.190 17.342 1.00 18.65 200 ASN A CA 1
ATOM 3335 C C . ASN A 1 208 ? -0.774 28.756 17.071 1.00 20.47 200 ASN A C 1
ATOM 3336 O O . ASN A 1 208 ? -0.529 27.708 16.492 1.00 20.24 200 ASN A O 1
ATOM 3347 N N . THR A 1 209 ? 0.164 29.603 17.491 1.00 22.66 201 THR A N 1
ATOM 3348 C CA . THR A 1 209 ? 1.547 29.505 17.042 1.00 24.70 201 THR A CA 1
ATOM 3349 C C . THR A 1 209 ? 2.445 28.561 17.861 1.00 32.62 201 THR A C 1
ATOM 3350 O O . THR A 1 209 ? 3.299 27.851 17.325 1.00 32.00 201 THR A O 1
ATOM 3361 N N . PHE A 1 210 ? 2.312 28.661 19.174 1.00 41.88 202 PHE A N 1
ATOM 3362 C CA . PHE A 1 210 ? 3.067 27.851 20.120 1.00 54.58 202 PHE A CA 1
ATOM 3363 C C . PHE A 1 210 ? 2.156 27.668 21.308 1.00 46.29 202 PHE A C 1
ATOM 3364 O O . PHE A 1 210 ? 1.555 28.639 21.763 1.00 41.46 202 PHE A O 1
ATOM 3381 N N . GLN A 1 211 ? 2.053 26.450 21.819 1.00 42.80 203 GLN A N 1
ATOM 3382 C CA . GLN A 1 211 ? 1.305 26.218 23.037 1.00 44.24 203 GLN A CA 1
ATOM 3383 C C . GLN A 1 211 ? -0.078 26.902 23.001 1.00 37.72 203 GLN A C 1
ATOM 3384 O O . GLN A 1 211 ? -0.898 26.622 22.119 1.00 34.65 203 GLN A O 1
ATOM 3398 N N . SER A 1 212 ? -0.328 27.770 23.983 1.00 30.28 204 SER A N 1
ATOM 3399 C CA . SER A 1 212 ? -1.577 28.496 24.124 1.00 26.95 204 SER A CA 1
ATOM 3400 C C . SER A 1 212 ? -1.543 29.909 23.526 1.00 23.79 204 SER A C 1
ATOM 3401 O O . SER A 1 212 ? -2.406 30.719 23.819 1.00 23.03 204 SER A O 1
ATOM 3409 N N . TYR A 1 213 ? -0.485 30.246 22.805 1.00 22.33 205 TYR A N 1
ATOM 3410 C CA . TYR A 1 213 ? -0.406 31.564 22.198 1.00 24.42 205 TYR A CA 1
ATOM 3411 C C . TYR A 1 213 ? -1.253 31.675 20.917 1.00 20.20 205 TYR A C 1
ATOM 3412 O O . TYR A 1 213 ? -1.214 30.795 20.055 1.00 19.83 205 TYR A O 1
ATOM 3430 N N . VAL A 1 214 ? -2.041 32.752 20.838 1.00 18.54 206 VAL A N 1
ATOM 3431 C CA . VAL A 1 214 ? -2.858 33.059 19.661 1.00 16.06 206 VAL A CA 1
ATOM 3432 C C . VAL A 1 214 ? -2.427 34.411 19.072 1.00 14.74 206 VAL A C 1
ATOM 3433 O O . VAL A 1 214 ? -2.431 35.414 19.753 1.00 16.35 206 VAL A O 1
ATOM 3446 N N . GLU A 1 215 ? -2.052 34.402 17.802 1.00 15.28 207 GLU A N 1
ATOM 3447 C CA . GLU A 1 215 ? -1.553 35.604 17.143 1.00 15.31 207 GLU A CA 1
ATOM 3448 C C . GLU A 1 215 ? -2.483 36.042 16.031 1.00 15.55 207 GLU A C 1
ATOM 3449 O O . GLU A 1 215 ? -2.942 35.210 15.229 1.00 16.38 207 GLU A O 1
ATOM 3461 N N . LEU A 1 216 ? -2.763 37.342 16.003 1.00 15.72 208 LEU A N 1
ATOM 3462 C CA . LEU A 1 216 ? -3.566 37.946 14.958 1.00 16.05 208 LEU A CA 1
ATOM 3463 C C . LEU A 1 216 ? -2.735 38.982 14.193 1.00 16.49 208 LEU A C 1
ATOM 3464 O O . LEU A 1 216 ? -2.139 39.875 14.787 1.00 17.93 208 LEU A O 1
ATOM 3480 N N . PHE A 1 217 ? -2.709 38.860 12.875 1.00 15.72 209 PHE A N 1
ATOM 3481 C CA . PHE A 1 217 ? -1.842 39.695 12.043 1.00 14.11 209 PHE A CA 1
ATOM 3482 C C . PHE A 1 217 ? -2.433 39.763 10.644 1.00 15.16 209 PHE A C 1
ATOM 3483 O O . PHE A 1 217 ? -3.319 38.994 10.309 1.00 16.88 209 PHE A O 1
ATOM 3500 N N . HIS A 1 218 ? -1.919 40.682 9.835 1.00 15.00 210 HIS A N 1
ATOM 3501 C CA . HIS A 1 218 ? -2.530 41.052 8.578 1.00 14.53 210 HIS A CA 1
ATOM 3502 C C . HIS A 1 218 ? -2.932 39.839 7.747 1.00 15.71 210 HIS A C 1
ATOM 3503 O O . HIS A 1 218 ? -2.135 38.939 7.482 1.00 16.56 210 HIS A O 1
ATOM 3516 N N . GLN A 1 219 ? -4.187 39.832 7.321 1.00 18.61 211 GLN A N 1
ATOM 3517 C CA . GLN A 1 219 ? -4.765 38.603 6.812 1.00 24.28 211 GLN A CA 1
ATOM 3518 C C . GLN A 1 219 ? -4.169 38.141 5.481 1.00 20.86 211 GLN A C 1
ATOM 3519 O O . GLN A 1 219 ? -4.314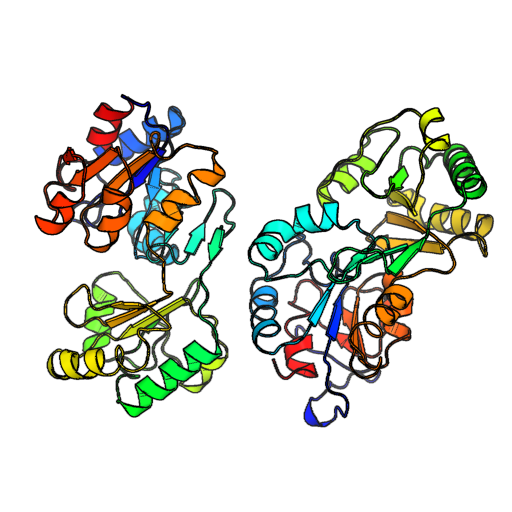 36.973 5.130 1.00 20.43 211 GLN A O 1
ATOM 3533 N N . HIS A 1 220 ? -3.550 39.055 4.732 1.00 18.48 212 HIS A N 1
ATOM 3534 C CA . HIS A 1 220 ? -2.903 38.729 3.455 1.00 19.10 212 HIS A CA 1
ATOM 3535 C C . HIS A 1 220 ? -1.403 38.499 3.547 1.00 18.98 212 HIS A C 1
ATOM 3536 O O . HIS A 1 220 ? -0.716 38.425 2.527 1.00 20.82 212 HIS A O 1
ATOM 3549 N N . THR A 1 221 ? -0.892 38.463 4.770 1.00 17.57 213 THR A N 1
ATOM 3550 C CA . THR A 1 221 ? 0.526 38.295 4.992 1.00 16.64 213 THR A CA 1
ATOM 3551 C C . THR A 1 221 ? 0.770 37.039 5.825 1.00 15.64 213 THR A C 1
ATOM 3552 O O . THR A 1 221 ? -0.072 36.617 6.607 1.00 17.46 213 THR A O 1
ATOM 3563 N N . ASN A 1 222 ? 1.918 36.438 5.601 1.00 13.71 214 ASN A N 1
ATOM 3564 C CA . ASN A 1 222 ? 2.360 35.273 6.345 1.00 11.57 214 ASN A CA 1
ATOM 3565 C C . ASN A 1 222 ? 3.831 35.086 6.050 1.00 11.52 214 ASN A C 1
ATOM 3566 O O . ASN A 1 222 ? 4.402 35.846 5.271 1.00 14.12 214 ASN A O 1
ATOM 3577 N N . LYS A 1 223 ? 4.465 34.079 6.647 1.00 12.45 215 LYS A N 1
ATOM 3578 C CA . LYS A 1 223 ? 5.907 33.911 6.487 1.00 14.50 215 LYS A CA 1
ATOM 3579 C C . LYS A 1 223 ? 6.306 33.647 5.045 1.00 15.04 215 LYS A C 1
ATOM 3580 O O . LYS A 1 223 ? 7.397 34.024 4.620 1.00 14.09 215 LYS A O 1
ATOM 3599 N N . PHE A 1 224 ? 5.435 32.984 4.291 1.00 14.08 216 PHE A N 1
ATOM 3600 C CA . PHE A 1 224 ? 5.770 32.634 2.923 1.00 12.88 216 PHE A CA 1
ATOM 3601 C C . PHE A 1 224 ? 5.873 33.885 2.051 1.00 12.81 216 PHE A C 1
ATOM 3602 O O . PHE A 1 224 ? 6.650 33.916 1.097 1.00 14.42 216 PHE A O 1
ATOM 3619 N N . GLU A 1 225 ? 5.084 34.911 2.361 1.00 13.26 217 GLU A N 1
ATOM 3620 C CA . GLU A 1 225 ? 5.207 36.174 1.637 1.00 12.66 217 GLU A CA 1
ATOM 3621 C C . GLU A 1 225 ? 6.604 36.719 1.849 1.00 13.27 217 GLU A C 1
ATOM 3622 O O . GLU A 1 225 ? 7.228 37.189 0.907 1.00 14.93 217 GLU A O 1
ATOM 3634 N N . GLY A 1 226 ? 7.103 36.623 3.072 1.00 14.29 218 GLY A N 1
ATOM 3635 C CA . GLY A 1 226 ? 8.478 36.998 3.364 1.00 14.26 218 GLY A CA 1
ATOM 3636 C C . GLY A 1 226 ? 9.470 36.152 2.601 1.00 13.67 218 GLY A C 1
ATOM 3637 O O . GLY A 1 226 ? 10.484 36.648 2.078 1.00 12.92 218 GLY A O 1
ATOM 3641 N N . VAL A 1 227 ? 9.226 34.838 2.578 1.00 14.35 219 VAL A N 1
ATOM 3642 C CA . VAL A 1 227 ? 10.092 33.918 1.848 1.00 12.19 219 VAL A CA 1
ATOM 3643 C C . VAL A 1 227 ? 10.220 34.335 0.384 1.00 11.43 219 VAL A C 1
ATOM 3644 O O . VAL A 1 227 ? 11.310 34.350 -0.183 1.00 14.45 219 VAL A O 1
ATOM 3657 N N . LYS A 1 228 ? 9.108 34.694 -0.237 1.00 11.38 220 LYS A N 1
ATOM 3658 C CA . LYS A 1 228 ? 9.142 35.064 -1.649 1.00 13.85 220 LYS A CA 1
ATOM 3659 C C . LYS A 1 228 ? 9.961 36.340 -1.877 1.00 15.41 220 LYS A C 1
ATOM 3660 O O . LYS A 1 228 ? 10.733 36.436 -2.834 1.00 14.69 220 LYS A O 1
ATOM 3679 N N . GLU A 1 229 ? 9.806 37.315 -0.996 1.00 16.40 221 GLU A N 1
ATOM 3680 C CA . GLU A 1 229 ? 10.569 38.556 -1.144 1.00 16.77 221 GLU A CA 1
ATOM 3681 C C . GLU A 1 229 ? 12.073 38.344 -0.987 1.00 14.70 221 GLU A C 1
ATOM 3682 O O . GLU A 1 229 ? 12.867 38.933 -1.739 1.00 14.12 221 GLU A O 1
ATOM 3694 N N . ILE A 1 230 ? 12.482 37.494 -0.044 1.00 14.31 222 ILE A N 1
ATOM 3695 C CA A ILE A 1 230 ? 13.902 37.299 0.208 0.48 13.36 222 ILE A CA 1
ATOM 3696 C CA B ILE A 1 230 ? 13.899 37.291 0.213 0.52 13.38 222 ILE A CA 1
ATOM 3697 C C . ILE A 1 230 ? 14.519 36.459 -0.901 1.00 13.03 222 ILE A C 1
ATOM 3698 O O . ILE A 1 230 ? 15.644 36.712 -1.317 1.00 12.64 222 ILE A O 1
ATOM 3729 N N . CYS A 1 231 ? 13.775 35.473 -1.408 1.00 12.88 223 CYS A N 1
ATOM 3730 C CA . CYS A 1 231 ? 14.242 34.714 -2.561 1.00 14.52 223 CYS A CA 1
ATOM 3731 C C . CYS A 1 231 ? 14.376 35.617 -3.787 1.00 14.39 223 CYS A C 1
ATOM 3732 O O . CYS A 1 231 ? 15.339 35.517 -4.558 1.00 14.73 223 CYS A O 1
ATOM 3740 N N . LYS A 1 232 ? 13.409 36.502 -3.967 1.00 14.54 224 LYS A N 1
ATOM 3741 C CA . LYS A 1 232 ? 13.460 37.463 -5.052 1.00 16.88 224 LYS A CA 1
ATOM 3742 C C . LYS A 1 232 ? 14.720 38.314 -4.933 1.00 14.23 224 LYS A C 1
ATOM 3743 O O . LYS A 1 232 ? 15.445 38.511 -5.905 1.00 15.48 224 LYS A O 1
ATOM 3762 N N . TYR A 1 233 ? 14.990 38.789 -3.723 1.00 13.11 225 TYR A N 1
ATOM 3763 C CA . TYR A 1 233 ? 16.158 39.632 -3.503 1.00 12.95 225 TYR A CA 1
ATOM 3764 C C . TYR A 1 233 ? 17.441 39.032 -4.066 1.00 15.00 225 TYR A C 1
ATOM 3765 O O . TYR A 1 233 ? 18.184 39.718 -4.766 1.00 16.79 225 TYR A O 1
ATOM 3783 N N . TYR A 1 234 ? 17.684 37.751 -3.776 1.00 14.84 226 TYR A N 1
ATOM 3784 C CA . TYR A 1 234 ? 18.937 37.071 -4.117 1.00 14.08 226 TYR A CA 1
ATOM 3785 C C . TYR A 1 234 ? 18.852 36.345 -5.441 1.00 12.87 226 TYR A C 1
ATOM 3786 O O . TYR A 1 234 ? 19.728 35.540 -5.775 1.00 13.80 226 TYR A O 1
ATOM 3804 N N . ASN A 1 235 ? 17.760 36.572 -6.167 1.00 13.61 227 ASN A N 1
ATOM 3805 C CA . ASN A 1 235 ? 17.536 35.909 -7.439 1.00 15.84 227 ASN A CA 1
ATOM 3806 C C . ASN A 1 235 ? 17.574 34.403 -7.264 1.00 15.91 227 ASN A C 1
ATOM 3807 O O . ASN A 1 235 ? 18.155 33.686 -8.078 1.00 15.87 227 ASN A O 1
ATOM 3818 N N . ILE A 1 236 ? 16.930 33.924 -6.199 1.00 15.47 228 ILE A N 1
ATOM 3819 C CA . ILE A 1 236 ? 16.870 32.494 -5.920 1.00 13.78 228 ILE A CA 1
ATOM 3820 C C . ILE A 1 236 ? 15.483 31.976 -6.267 1.00 12.94 228 ILE A C 1
ATOM 3821 O O . ILE A 1 236 ? 14.483 32.493 -5.774 1.00 14.62 228 ILE A O 1
ATOM 3837 N N . SER A 1 237 ? 15.427 30.972 -7.140 1.00 12.13 229 SER A N 1
ATOM 3838 C CA . SER A 1 237 ? 14.164 30.318 -7.434 1.00 14.13 229 SER A CA 1
ATOM 3839 C C . SER A 1 237 ? 13.634 29.648 -6.179 1.00 14.06 229 SER A C 1
ATOM 3840 O O . SER A 1 237 ? 14.427 29.179 -5.370 1.00 13.66 229 SER A O 1
ATOM 3848 N N . LEU A 1 238 ? 12.308 29.588 -6.040 1.00 17.04 230 LEU A N 1
ATOM 3849 C CA . LEU A 1 238 ? 11.685 28.943 -4.875 1.00 16.70 230 LEU A CA 1
ATOM 3850 C C . LEU A 1 238 ? 12.110 27.470 -4.800 1.00 17.57 230 LEU A C 1
ATOM 3851 O O . LEU A 1 238 ? 12.191 26.886 -3.718 1.00 15.78 230 LEU A O 1
ATOM 3867 N N . ASN A 1 239 ? 12.451 26.895 -5.944 1.00 17.87 231 ASN A N 1
ATOM 3868 C CA . ASN A 1 239 ? 12.829 25.493 -5.992 1.00 16.96 231 ASN A CA 1
ATOM 3869 C C . ASN A 1 239 ? 14.203 25.225 -5.381 1.00 17.27 231 ASN A C 1
ATOM 3870 O O . ASN A 1 239 ? 14.561 24.085 -5.134 1.00 17.43 231 ASN A O 1
ATOM 3881 N N . ASN A 1 240 ? 14.985 26.289 -5.187 1.00 16.47 232 ASN A N 1
ATOM 3882 C CA . ASN A 1 240 ? 16.249 26.226 -4.479 1.00 15.90 232 ASN A CA 1
ATOM 3883 C C . ASN A 1 240 ? 16.175 26.644 -3.006 1.00 15.29 232 ASN A C 1
ATOM 3884 O O . ASN A 1 240 ? 17.207 26.894 -2.391 1.00 15.56 232 ASN A O 1
ATOM 3895 N N . ALA A 1 241 ? 14.961 26.839 -2.497 1.00 14.19 233 ALA A N 1
ATOM 3896 C CA . ALA A 1 241 ? 14.742 27.237 -1.113 1.00 13.91 233 ALA A CA 1
ATOM 3897 C C . ALA A 1 241 ? 14.139 26.085 -0.334 1.00 15.25 233 ALA A C 1
ATOM 3898 O O . ALA A 1 241 ? 13.457 25.234 -0.897 1.00 14.57 233 ALA A O 1
ATOM 3905 N N . LEU A 1 242 ? 14.405 26.043 0.962 1.00 14.18 234 LEU A N 1
ATOM 3906 C CA . LEU A 1 242 ? 13.773 25.051 1.815 1.00 13.00 234 LEU A CA 1
ATOM 3907 C C . LEU A 1 242 ? 13.252 25.744 3.054 1.00 13.99 234 LEU A C 1
ATOM 3908 O O . LEU A 1 242 ? 13.885 26.654 3.567 1.00 13.29 234 LEU A O 1
ATOM 3924 N N . ALA A 1 243 ? 12.073 25.341 3.503 1.00 12.17 235 ALA A N 1
ATOM 3925 C CA . ALA A 1 243 ? 11.510 25.905 4.720 1.00 11.57 235 ALA A CA 1
ATOM 3926 C C . ALA A 1 243 ? 11.377 24.820 5.761 1.00 13.25 235 ALA A C 1
ATOM 3927 O O . ALA A 1 243 ? 11.044 23.683 5.431 1.00 13.35 235 ALA A O 1
ATOM 3934 N N . MET A 1 244 ? 11.635 25.165 7.013 1.00 12.70 236 MET A N 1
ATOM 3935 C CA . MET A 1 244 ? 11.378 24.213 8.096 1.00 14.81 236 MET A CA 1
ATOM 3936 C C . MET A 1 244 ? 10.644 24.889 9.223 1.00 13.84 236 MET A C 1
ATOM 3937 O O . MET A 1 244 ? 10.856 26.060 9.519 1.00 13.11 236 MET A O 1
ATOM 3951 N N . GLY A 1 245 ? 9.724 24.150 9.828 1.00 13.99 237 GLY A N 1
ATOM 3952 C CA . GLY A 1 245 ? 8.829 24.737 10.800 1.00 14.77 237 GLY A CA 1
ATOM 3953 C C . GLY A 1 245 ? 8.089 23.707 11.629 1.00 15.09 237 GLY A C 1
ATOM 3954 O O . GLY A 1 245 ? 8.228 22.509 11.421 1.00 14.73 237 GLY A O 1
ATOM 3958 N N . ASP A 1 246 ? 7.344 24.225 12.599 1.00 14.82 238 ASP A N 1
ATOM 3959 C CA . ASP A 1 246 ? 6.702 23.461 13.679 1.00 16.05 238 ASP A CA 1
ATOM 3960 C C . ASP A 1 246 ? 5.224 23.858 13.831 1.00 19.15 238 ASP A C 1
ATOM 3961 O O . ASP A 1 246 ? 4.440 23.033 14.316 1.00 19.46 238 ASP A O 1
ATOM 3970 N N . GLY A 1 247 ? 4.932 25.164 13.814 1.00 19.53 239 GLY A N 1
ATOM 3971 C CA . GLY A 1 247 ? 3.595 25.689 14.090 1.00 18.51 239 GLY A CA 1
ATOM 3972 C C . GLY A 1 247 ? 2.686 26.135 12.947 1.00 15.23 239 GLY A C 1
ATOM 3973 O O . GLY A 1 247 ? 3.068 26.156 11.763 1.00 16.64 239 GLY A O 1
ATOM 3977 N N . GLU A 1 248 ? 1.477 26.534 13.320 1.00 13.91 240 GLU A N 1
ATOM 3978 C CA . GLU A 1 248 ? 0.445 26.944 12.357 1.00 17.99 240 GLU A CA 1
ATOM 3979 C C . GLU A 1 248 ? 0.925 28.087 11.482 1.00 17.62 240 GLU A C 1
ATOM 3980 O O . GLU A 1 248 ? 0.555 28.164 10.324 1.00 17.13 240 GLU A O 1
ATOM 3992 N N . ASN A 1 249 ? 1.786 28.945 12.026 1.00 16.41 241 ASN A N 1
ATOM 3993 C CA . ASN A 1 249 ? 2.227 30.119 11.299 1.00 14.55 241 ASN A CA 1
ATOM 3994 C C . ASN A 1 249 ? 3.337 29.770 10.308 1.00 12.62 241 ASN A C 1
ATOM 3995 O O . ASN A 1 249 ? 3.889 30.651 9.649 1.00 12.56 241 ASN A O 1
ATOM 4006 N N . ASP A 1 250 ? 3.714 28.496 10.265 1.00 11.33 242 ASP A N 1
ATOM 4007 C CA . ASP A 1 250 ? 4.614 27.989 9.231 1.00 13.67 242 ASP A CA 1
ATOM 4008 C C . ASP A 1 250 ? 3.934 27.269 8.065 1.00 16.72 242 ASP A C 1
ATOM 4009 O O . ASP A 1 250 ? 4.597 26.924 7.085 1.00 17.21 242 ASP A O 1
ATOM 4018 N N . ILE A 1 251 ? 2.626 27.053 8.146 1.00 15.32 243 ILE A N 1
ATOM 4019 C CA . ILE A 1 251 ? 1.973 26.208 7.147 1.00 13.01 243 ILE A CA 1
ATOM 4020 C C . ILE A 1 251 ? 2.086 26.755 5.729 1.00 13.55 243 ILE A C 1
ATOM 4021 O O . ILE A 1 251 ? 2.353 25.998 4.786 1.00 16.69 243 ILE A O 1
ATOM 4037 N N . GLU A 1 252 ? 1.920 28.063 5.559 1.00 13.17 244 GLU A N 1
ATOM 4038 C CA . GLU A 1 252 ? 1.994 28.614 4.212 1.00 14.91 244 GLU A CA 1
ATOM 4039 C C . GLU A 1 252 ? 3.389 28.453 3.617 1.00 14.65 244 GLU A C 1
ATOM 4040 O O . GLU A 1 252 ? 3.514 28.208 2.422 1.00 16.42 244 GLU A O 1
ATOM 4052 N N . MET A 1 253 ? 4.444 28.590 4.423 1.00 12.45 245 MET A N 1
ATOM 4053 C CA . MET A 1 253 ? 5.775 28.474 3.841 1.00 12.54 245 MET A CA 1
ATOM 4054 C C . MET A 1 253 ? 6.148 27.010 3.620 1.00 13.49 245 MET A C 1
ATOM 4055 O O . MET A 1 253 ? 6.859 26.704 2.681 1.00 15.39 245 MET A O 1
ATOM 4069 N N . LEU A 1 254 ? 5.633 26.106 4.436 1.00 13.79 246 LEU A N 1
ATOM 4070 C CA . LEU A 1 254 ? 5.881 24.687 4.198 1.00 13.55 246 LEU A CA 1
ATOM 4071 C C . LEU A 1 254 ? 5.139 24.182 2.940 1.00 13.91 246 LEU A C 1
ATOM 4072 O O . LEU A 1 254 ? 5.682 23.429 2.135 1.00 15.30 246 LEU A O 1
ATOM 4088 N N . SER A 1 255 ? 3.909 24.612 2.751 1.00 15.18 247 SER A N 1
ATOM 4089 C CA . SER A 1 255 ? 3.149 24.151 1.599 1.00 16.47 247 SER A CA 1
ATOM 4090 C C . SER A 1 255 ? 3.491 24.951 0.339 1.00 16.96 247 SER A C 1
ATOM 4091 O O . SER A 1 255 ? 3.230 24.508 -0.768 1.00 20.14 247 SER A O 1
ATOM 4099 N N . GLY A 1 256 ? 4.096 26.123 0.497 1.00 16.76 248 GLY A N 1
ATOM 4100 C CA . GLY A 1 256 ? 4.431 26.949 -0.653 1.00 18.55 248 GLY A CA 1
ATOM 4101 C C . GLY A 1 256 ? 5.722 26.568 -1.354 1.00 19.46 248 GLY A C 1
ATOM 4102 O O . GLY A 1 256 ? 5.902 26.875 -2.522 1.00 19.76 248 GLY A O 1
ATOM 4106 N N . LEU A 1 257 ? 6.631 25.924 -0.631 1.00 18.31 249 LEU A N 1
ATOM 4107 C CA . LEU A 1 257 ? 7.901 25.466 -1.185 1.00 18.37 249 LEU A CA 1
ATOM 4108 C C . LEU A 1 257 ? 7.856 23.976 -1.472 1.00 23.11 249 LEU A C 1
ATOM 4109 O O . LEU A 1 257 ? 7.309 23.209 -0.679 1.00 28.09 249 LEU A O 1
ATOM 4125 N N . THR A 1 258 ? 8.447 23.572 -2.594 1.00 22.60 250 THR A N 1
ATOM 4126 C CA . THR A 1 258 ? 8.573 22.153 -2.941 1.00 25.48 250 THR A CA 1
ATOM 4127 C C . THR A 1 258 ? 9.335 21.397 -1.859 1.00 22.54 250 THR A C 1
ATOM 4128 O O . THR A 1 258 ? 9.002 20.259 -1.522 1.00 23.18 250 THR A O 1
ATOM 4139 N N . HIS A 1 259 ? 10.376 22.039 -1.336 1.00 16.35 251 HIS A N 1
ATOM 4140 C CA . HIS A 1 259 ? 11.203 21.440 -0.290 1.00 13.87 251 HIS A CA 1
ATOM 4141 C C . HIS A 1 259 ? 10.883 22.076 1.027 1.00 14.76 251 HIS A C 1
ATOM 4142 O O . HIS A 1 259 ? 11.142 23.256 1.243 1.00 15.77 251 HIS A O 1
ATOM 4155 N N . SER A 1 260 ? 10.275 21.297 1.909 1.00 13.83 252 SER A N 1
ATOM 4156 C CA . SER A 1 260 ? 9.945 21.799 3.224 1.00 14.63 252 SER A CA 1
ATOM 4157 C C . SER A 1 260 ? 9.941 20.678 4.229 1.00 17.06 252 SER A C 1
ATOM 4158 O O . SER A 1 260 ? 9.609 19.547 3.891 1.00 15.42 252 SER A O 1
ATOM 4166 N N . VAL A 1 261 ? 10.302 21.007 5.462 1.00 18.14 253 VAL A N 1
ATOM 4167 C CA . VAL A 1 261 ? 10.491 19.994 6.501 1.00 16.73 253 VAL A CA 1
ATOM 4168 C C . VAL A 1 261 ? 9.690 20.380 7.739 1.00 15.87 253 VAL A C 1
ATOM 4169 O O . VAL A 1 261 ? 9.885 21.447 8.328 1.00 15.27 253 VAL A O 1
ATOM 4182 N N . GLY A 1 262 ? 8.708 19.565 8.099 1.00 12.65 254 GLY A N 1
ATOM 4183 C CA . GLY A 1 262 ? 8.137 19.722 9.417 1.00 12.55 254 GLY A CA 1
ATOM 4184 C C . GLY A 1 262 ? 8.941 18.947 10.424 1.00 16.01 254 GLY A C 1
ATOM 4185 O O . GLY A 1 262 ? 9.203 17.759 10.202 1.00 17.94 254 GLY A O 1
ATOM 4189 N N . VAL A 1 263 ? 9.175 19.542 11.589 1.00 14.88 255 VAL A N 1
ATOM 4190 C CA . VAL A 1 263 ? 9.933 18.865 12.621 1.00 14.42 255 VAL A CA 1
ATOM 4191 C C . VAL A 1 263 ? 9.003 17.865 13.322 1.00 16.81 255 VAL A C 1
ATOM 4192 O O . VAL A 1 263 ? 7.775 18.016 13.324 1.00 17.31 255 VAL A O 1
ATOM 4205 N N . HIS A 1 264 ? 9.598 16.834 13.899 1.00 19.20 256 HIS A N 1
ATOM 4206 C CA . HIS A 1 264 ? 8.824 15.701 14.391 1.00 21.71 256 HIS A CA 1
ATOM 4207 C C . HIS A 1 264 ? 7.773 16.122 15.415 1.00 21.20 256 HIS A C 1
ATOM 4208 O O . HIS A 1 264 ? 6.703 15.523 15.475 1.00 23.34 256 HIS A O 1
ATOM 4221 N N . ASN A 1 265 ? 8.068 17.181 16.176 1.00 19.93 257 ASN A N 1
ATOM 4222 C CA . ASN A 1 265 ? 7.199 17.691 17.240 1.00 22.75 257 ASN A CA 1
ATOM 4223 C C . ASN A 1 265 ? 6.022 18.513 16.736 1.00 23.30 257 ASN A C 1
ATOM 4224 O O . ASN A 1 265 ? 5.159 18.876 17.511 1.00 21.75 257 ASN A O 1
ATOM 4235 N N . ALA A 1 266 ? 5.978 18.791 15.437 1.00 21.93 258 ALA A N 1
ATOM 4236 C CA . ALA A 1 266 ? 4.856 19.527 14.867 1.00 19.23 258 ALA A CA 1
ATOM 4237 C C . ALA A 1 266 ? 3.570 18.711 14.910 1.00 19.70 258 ALA A C 1
ATOM 4238 O O . ALA A 1 266 ? 3.607 17.485 14.862 1.00 19.79 258 ALA A O 1
ATOM 4245 N N . SER A 1 267 ? 2.446 19.414 14.912 1.00 22.71 259 SER A N 1
ATOM 4246 C CA . SER A 1 267 ? 1.133 18.791 14.832 1.00 27.86 259 SER A CA 1
ATOM 4247 C C . SER A 1 267 ? 0.996 18.063 13.500 1.00 31.16 259 SER A C 1
ATOM 4248 O O . SER A 1 267 ? 1.751 18.312 12.564 1.00 27.99 259 SER A O 1
ATOM 4256 N N . GLU A 1 268 ? 0.077 17.113 13.437 1.00 32.43 260 GLU A N 1
ATOM 4257 C CA . GLU A 1 268 ? -0.174 16.409 12.197 1.00 35.32 260 GLU A CA 1
ATOM 4258 C C . GLU A 1 268 ? -0.560 17.389 11.089 1.00 28.63 260 GLU A C 1
ATOM 4259 O O . GLU A 1 268 ? -0.160 17.217 9.946 1.00 26.12 260 GLU A O 1
ATOM 4271 N N . LYS A 1 269 ? -1.313 18.424 11.444 1.00 28.02 261 LYS A N 1
ATOM 4272 C CA . LYS A 1 269 ? -1.746 19.438 10.487 1.00 29.97 261 LYS A CA 1
ATOM 4273 C C . LYS A 1 269 ? -0.551 20.146 9.835 1.00 23.47 261 LYS A C 1
ATOM 4274 O O . LYS A 1 269 ? -0.493 20.349 8.611 1.00 21.65 261 LYS A O 1
ATOM 4293 N N . VAL A 1 270 ? 0.419 20.512 10.658 1.00 19.78 262 VAL A N 1
ATOM 4294 C CA . VAL A 1 270 ? 1.633 21.126 10.150 1.00 18.24 262 VAL A CA 1
ATOM 4295 C C . VAL A 1 270 ? 2.477 20.129 9.360 1.00 19.07 262 VAL A C 1
ATOM 4296 O O . VAL A 1 270 ? 2.978 20.437 8.270 1.00 19.26 262 VAL A O 1
ATOM 4309 N N . LYS A 1 271 ? 2.618 18.912 9.869 1.00 19.83 263 LYS A N 1
ATOM 4310 C CA . LYS A 1 271 ? 3.366 17.909 9.131 1.00 20.40 263 LYS A CA 1
ATOM 4311 C C . LYS A 1 271 ? 2.762 17.655 7.756 1.00 22.63 263 LYS A C 1
ATOM 4312 O O . LYS A 1 271 ? 3.494 17.500 6.782 1.00 21.95 263 LYS A O 1
ATOM 4331 N N . ASN A 1 272 ? 1.429 17.632 7.689 1.00 26.70 264 ASN A N 1
ATOM 4332 C CA . ASN A 1 272 ? 0.712 17.421 6.433 1.00 28.11 264 ASN A CA 1
ATOM 4333 C C . ASN A 1 272 ? 1.068 18.466 5.397 1.00 23.54 264 ASN A C 1
ATOM 4334 O O . ASN A 1 272 ? 1.103 18.161 4.206 1.00 21.81 264 ASN A O 1
ATOM 4345 N N . SER A 1 273 ? 1.333 19.689 5.856 1.00 20.73 265 SER A N 1
ATOM 4346 C CA . SER A 1 273 ? 1.597 20.799 4.943 1.00 20.23 265 SER A CA 1
ATOM 4347 C C . SER A 1 273 ? 3.025 20.779 4.388 1.00 18.43 265 SER A C 1
ATOM 4348 O O . SER A 1 273 ? 3.337 21.480 3.409 1.00 20.22 265 SER A O 1
ATOM 4356 N N . ALA A 1 274 ? 3.875 19.958 4.988 1.00 16.36 266 ALA A N 1
ATOM 4357 C CA . ALA A 1 274 ? 5.287 19.905 4.643 1.00 17.15 266 ALA A CA 1
ATOM 4358 C C . ALA A 1 274 ? 5.592 18.732 3.728 1.00 18.85 266 ALA A C 1
ATOM 4359 O O . ALA A 1 274 ? 4.911 17.720 3.765 1.00 22.19 266 ALA A O 1
ATOM 4366 N N . ALA A 1 275 ? 6.583 18.898 2.863 1.00 17.69 267 ALA A N 1
ATOM 4367 C CA . ALA A 1 275 ? 6.994 17.822 1.966 1.00 18.46 267 ALA A CA 1
ATOM 4368 C C . ALA A 1 275 ? 7.598 16.633 2.719 1.00 18.52 267 ALA A C 1
ATOM 4369 O O . ALA A 1 275 ? 7.384 15.475 2.340 1.00 19.66 267 ALA A O 1
ATOM 4376 N N . TYR A 1 276 ? 8.369 16.925 3.764 1.00 15.77 268 TYR A N 1
ATOM 4377 C CA . TYR A 1 276 ? 9.139 15.910 4.485 1.00 15.21 268 TYR A CA 1
ATOM 4378 C C . TYR A 1 276 ? 8.953 16.093 5.982 1.00 15.78 268 TYR A C 1
ATOM 4379 O O . TYR A 1 276 ? 8.634 17.181 6.453 1.00 17.28 268 TYR A O 1
ATOM 4397 N N . VAL A 1 277 ? 9.142 15.022 6.734 1.00 14.74 269 VAL A N 1
ATOM 4398 C CA . VAL A 1 277 ? 9.164 15.116 8.184 1.00 17.53 269 VAL A CA 1
ATOM 4399 C C . VAL A 1 277 ? 10.572 14.837 8.698 1.00 19.44 269 VAL A C 1
ATOM 4400 O O . VAL A 1 277 ? 11.191 13.866 8.300 1.00 19.45 269 VAL A O 1
ATOM 4413 N N . GLY A 1 278 ? 11.093 15.735 9.525 1.00 21.12 270 GLY A N 1
ATOM 4414 C CA . GLY A 1 278 ? 12.421 15.587 10.085 1.00 19.29 270 GLY A CA 1
ATOM 4415 C C . GLY A 1 278 ? 12.475 15.299 11.578 1.00 18.16 270 GLY A C 1
ATOM 4416 O O . GLY A 1 278 ? 11.445 15.101 12.220 1.00 18.65 270 GLY A O 1
ATOM 4420 N N . PRO A 1 279 ? 13.688 15.363 12.149 1.00 18.85 271 PRO A N 1
ATOM 4421 C CA . PRO A 1 279 ? 13.924 15.241 13.590 1.00 18.25 271 PRO A CA 1
ATOM 4422 C C . PRO A 1 279 ? 13.198 16.324 14.356 1.00 17.93 271 PRO A C 1
ATOM 4423 O O . PRO A 1 279 ? 12.842 17.366 13.794 1.00 17.09 271 PRO A O 1
ATOM 4434 N N . SER A 1 280 ? 12.961 16.081 15.635 1.00 17.83 272 SER A N 1
ATOM 4435 C CA . SER A 1 280 ? 12.378 17.089 16.500 1.00 16.86 272 SER A CA 1
ATOM 4436 C C . SER A 1 280 ? 13.351 18.244 16.704 1.00 14.60 272 SER A C 1
ATOM 4437 O O . SER A 1 280 ? 14.556 18.148 16.392 1.00 14.10 272 SER A O 1
ATOM 4445 N N . ASN A 1 281 ? 12.815 19.357 17.189 1.00 16.13 273 ASN A N 1
ATOM 4446 C CA . ASN A 1 281 ? 13.657 20.490 17.533 1.00 14.94 273 ASN A CA 1
ATOM 4447 C C . ASN A 1 281 ? 14.691 20.159 18.608 1.00 15.69 273 ASN A C 1
ATOM 4448 O O . ASN A 1 281 ? 15.663 20.883 18.741 1.00 15.46 273 ASN A O 1
ATOM 4459 N N . ASN A 1 282 ? 14.505 19.069 19.363 1.00 15.75 274 ASN A N 1
ATOM 4460 C CA . ASN A 1 282 ? 15.485 18.712 20.389 1.00 17.58 274 ASN A CA 1
ATOM 4461 C C . ASN A 1 282 ? 16.586 17.797 19.857 1.00 20.28 274 ASN A C 1
ATOM 4462 O O . ASN A 1 282 ? 17.523 17.436 20.568 1.00 24.75 274 ASN A O 1
ATOM 4473 N N . GLU A 1 283 ? 16.369 17.340 18.634 1.00 18.08 275 GLU A N 1
ATOM 4474 C CA . GLU A 1 283 ? 17.250 16.474 17.874 1.00 20.71 275 GLU A CA 1
ATOM 4475 C C . GLU A 1 283 ? 18.087 17.133 16.771 1.00 19.30 275 GLU A C 1
ATOM 4476 O O . GLU A 1 283 ? 18.350 16.481 15.763 1.00 18.74 275 GLU A O 1
ATOM 4488 N N . HIS A 1 284 ? 18.289 18.447 16.822 1.00 17.42 276 HIS A N 1
ATOM 4489 C CA . HIS A 1 284 ? 19.239 19.051 15.902 1.00 16.81 276 HIS A CA 1
ATOM 4490 C C . HIS A 1 284 ? 18.727 18.998 14.471 1.00 14.67 276 HIS A C 1
ATOM 4491 O O . HIS A 1 284 ? 19.443 18.624 13.536 1.00 15.10 276 HIS A O 1
ATOM 4504 N N . ALA A 1 285 ? 17.472 19.384 14.316 1.00 16.09 277 ALA A N 1
ATOM 4505 C CA . ALA A 1 285 ? 16.823 19.316 13.021 1.00 15.08 277 ALA A CA 1
ATOM 4506 C C . ALA A 1 285 ? 17.569 20.072 11.912 1.00 14.94 277 ALA A C 1
ATOM 4507 O O . ALA A 1 285 ? 17.701 19.530 10.829 1.00 14.54 277 ALA A O 1
ATOM 4514 N N . ILE A 1 286 ? 18.043 21.303 12.122 1.00 15.41 278 ILE A N 1
ATOM 4515 C CA . ILE A 1 286 ? 18.666 21.969 10.971 1.00 15.96 278 ILE A CA 1
ATOM 4516 C C . ILE A 1 286 ? 19.991 21.283 10.606 1.00 17.06 278 ILE A C 1
ATOM 4517 O O . ILE A 1 286 ? 20.357 21.240 9.439 1.00 15.04 278 ILE A O 1
ATOM 4533 N N . SER A 1 287 ? 20.693 20.696 11.575 1.00 19.42 279 SER A N 1
ATOM 4534 C CA A SER A 1 287 ? 21.934 19.995 11.269 0.53 20.85 279 SER A CA 1
ATOM 4535 C CA B SER A 1 287 ? 21.945 20.011 11.254 0.47 20.82 279 SER A CA 1
ATOM 4536 C C . SER A 1 287 ? 21.677 18.866 10.277 1.00 19.76 279 SER A C 1
ATOM 4537 O O . SER A 1 287 ? 22.422 18.670 9.316 1.00 19.00 279 SER A O 1
ATOM 4552 N N . HIS A 1 288 ? 20.600 18.124 10.501 1.00 18.58 280 HIS A N 1
ATOM 4553 C CA . HIS A 1 288 ? 20.303 16.987 9.647 1.00 18.81 280 HIS A CA 1
ATOM 4554 C C . HIS A 1 288 ? 19.717 17.427 8.309 1.00 18.77 280 HIS A C 1
ATOM 4555 O O . HIS A 1 288 ? 20.009 16.818 7.271 1.00 20.86 280 HIS A O 1
ATOM 4568 N N . VAL A 1 289 ? 18.952 18.510 8.324 1.00 17.07 281 VAL A N 1
ATOM 4569 C CA . VAL A 1 289 ? 18.486 19.116 7.066 1.00 15.90 281 VAL A CA 1
ATOM 4570 C C . VAL A 1 289 ? 19.682 19.510 6.226 1.00 17.68 281 VAL A C 1
ATOM 4571 O O . VAL A 1 289 ? 19.715 19.254 5.019 1.00 17.98 281 VAL A O 1
ATOM 4584 N N . LEU A 1 290 ? 20.672 20.146 6.851 1.00 18.33 282 LEU A N 1
ATOM 4585 C CA . LEU A 1 290 ? 21.831 20.605 6.088 1.00 18.54 282 LEU A CA 1
ATOM 4586 C C . LEU A 1 290 ? 22.591 19.422 5.518 1.00 19.01 282 LEU A C 1
ATOM 4587 O O . LEU A 1 290 ? 23.056 19.463 4.370 1.00 20.25 282 LEU A O 1
ATOM 4603 N N . LYS A 1 291 ? 22.708 18.356 6.306 1.00 21.24 283 LYS A N 1
ATOM 4604 C CA . LYS A 1 291 ? 23.411 17.150 5.846 1.00 26.59 283 LYS A CA 1
ATOM 4605 C C . LYS A 1 291 ? 22.696 16.517 4.660 1.00 24.25 283 LYS A C 1
ATOM 4606 O O . LYS A 1 291 ? 23.323 16.148 3.660 1.00 26.75 283 LYS A O 1
ATOM 4625 N N . THR A 1 292 ? 21.377 16.396 4.760 1.00 23.18 284 THR A N 1
ATOM 4626 C CA . THR A 1 292 ? 20.602 15.732 3.721 1.00 27.04 284 THR A CA 1
ATOM 4627 C C . THR A 1 292 ? 20.497 16.547 2.441 1.00 23.79 284 THR A C 1
ATOM 4628 O O . THR A 1 292 ? 20.635 16.003 1.346 1.00 21.95 284 THR A O 1
ATOM 4639 N N . PHE A 1 293 ? 20.132 17.813 2.565 1.00 20.47 285 PHE A N 1
ATOM 4640 C CA . PHE A 1 293 ? 19.909 18.631 1.373 1.00 21.12 285 PHE A CA 1
ATOM 4641 C C . PHE A 1 293 ? 21.152 19.283 0.789 1.00 24.36 285 PHE A C 1
ATOM 4642 O O . PHE A 1 293 ? 21.247 19.446 -0.427 1.00 26.44 285 PHE A O 1
ATOM 4659 N N . CYS A 1 294 ? 22.032 19.759 1.662 1.00 22.01 286 CYS A N 1
ATOM 4660 C CA . CYS A 1 294 ? 23.250 20.441 1.249 1.00 22.42 286 CYS A CA 1
ATOM 4661 C C . CYS A 1 294 ? 24.534 19.600 1.321 1.00 29.61 286 CYS A C 1
ATOM 4662 O O . CYS A 1 294 ? 25.609 20.089 0.998 1.00 36.13 286 CYS A O 1
ATOM 4670 N N . ASP A 1 295 ? 24.418 18.345 1.734 1.00 33.11 287 ASP A N 1
ATOM 4671 C CA . ASP A 1 295 ? 25.591 17.493 1.918 1.00 41.64 287 ASP A CA 1
ATOM 4672 C C . ASP A 1 295 ? 26.569 18.174 2.882 1.00 44.49 287 ASP A C 1
ATOM 4673 O O . ASP A 1 295 ? 27.792 18.149 2.686 1.00 39.70 287 ASP A O 1
ATOM 4682 N N . ILE A 1 296 ? 25.986 18.782 3.914 1.00 52.19 288 ILE A N 1
ATOM 4683 C CA . ILE A 1 296 ? 26.700 19.426 5.014 1.00 60.11 288 ILE A CA 1
ATOM 4684 C C . ILE A 1 296 ? 27.226 20.793 4.593 1.00 57.06 288 ILE A C 1
ATOM 4685 O O . ILE A 1 296 ? 26.670 21.824 4.983 1.00 50.11 288 ILE A O 1
ATOM 4701 N N . ASN B 1 26 ? 46.845 54.732 42.262 1.00 72.42 18 ASN B N 1
ATOM 4702 C CA . ASN B 1 26 ? 46.254 53.452 42.629 1.00 70.82 18 ASN B CA 1
ATOM 4703 C C . ASN B 1 26 ? 44.831 53.298 42.094 1.00 67.46 18 ASN B C 1
ATOM 4704 O O . ASN B 1 26 ? 44.084 54.273 41.967 1.00 67.13 18 ASN B O 1
ATOM 4714 N N . ASP B 1 27 ? 44.485 52.057 41.765 1.00 62.95 19 ASP B N 1
ATOM 4715 C CA . ASP B 1 27 ? 43.138 51.678 41.354 1.00 56.38 19 ASP B CA 1
ATOM 4716 C C . ASP B 1 27 ? 42.683 50.547 42.259 1.00 47.16 19 ASP B C 1
ATOM 4717 O O . ASP B 1 27 ? 43.522 49.802 42.765 1.00 45.73 19 ASP B O 1
ATOM 4726 N N . GLU B 1 28 ? 41.379 50.396 42.469 1.00 41.87 20 GLU B N 1
ATOM 4727 C CA . GLU B 1 28 ? 40.911 49.252 43.241 1.00 41.51 20 GLU B CA 1
ATOM 4728 C C . GLU B 1 28 ? 40.871 48.037 42.315 1.00 38.05 20 GLU B C 1
ATOM 4729 O O . GLU B 1 28 ? 40.595 48.163 41.114 1.00 37.03 20 GLU B O 1
ATOM 4741 N N . ILE B 1 29 ? 41.200 46.870 42.854 1.00 34.38 21 ILE B N 1
ATOM 4742 C CA . ILE B 1 29 ? 41.198 45.659 42.045 1.00 33.24 21 ILE B CA 1
ATOM 4743 C C . ILE B 1 29 ? 39.885 44.946 42.260 1.00 33.18 21 ILE B C 1
ATOM 4744 O O . ILE B 1 29 ? 39.600 44.472 43.361 1.00 34.26 21 ILE B O 1
ATOM 4760 N N . LYS B 1 30 ? 39.066 44.929 41.209 1.00 29.38 22 LYS B N 1
ATOM 4761 C CA . LYS B 1 30 ? 37.774 44.284 41.269 1.00 28.02 22 LYS B CA 1
ATOM 4762 C C . LYS B 1 30 ? 37.769 42.823 40.817 1.00 23.10 22 LYS B C 1
ATOM 4763 O O . LYS B 1 30 ? 36.802 42.108 41.070 1.00 23.39 22 LYS B O 1
ATOM 4782 N N . ILE B 1 31 ? 38.830 42.397 40.146 1.00 20.57 23 ILE B N 1
ATOM 4783 C CA . ILE B 1 31 ? 38.880 41.044 39.595 1.00 20.19 23 ILE B CA 1
ATOM 4784 C C . ILE B 1 31 ? 40.316 40.554 39.419 1.00 21.65 23 ILE B C 1
ATOM 4785 O O . ILE B 1 31 ? 41.205 41.336 39.063 1.00 24.44 23 ILE B O 1
ATOM 4801 N N . ILE B 1 32 ? 40.518 39.249 39.612 1.00 21.12 24 ILE B N 1
ATOM 4802 C CA . ILE B 1 32 ? 41.826 38.608 39.437 1.00 21.38 24 ILE B CA 1
ATOM 4803 C C . ILE B 1 32 ? 41.781 37.505 38.380 1.00 20.06 24 ILE B C 1
ATOM 4804 O O . ILE B 1 32 ? 40.889 36.648 38.385 1.00 20.15 24 ILE B O 1
ATOM 4820 N N . PHE B 1 33 ? 42.756 37.535 37.476 1.00 17.87 25 PHE B N 1
ATOM 4821 C CA . PHE B 1 33 ? 42.944 36.481 36.490 1.00 17.87 25 PHE B CA 1
ATOM 4822 C C . PHE B 1 33 ? 44.233 35.744 36.831 1.00 21.42 25 PHE B C 1
ATOM 4823 O O . PHE B 1 33 ? 45.259 36.363 37.063 1.00 23.92 25 PHE B O 1
ATOM 4840 N N . THR B 1 34 ? 44.175 34.425 36.865 1.00 18.22 26 THR B N 1
ATOM 4841 C CA . THR B 1 34 ? 45.323 33.650 37.281 1.00 16.04 26 THR B CA 1
ATOM 4842 C C . THR B 1 34 ? 45.525 32.413 36.446 1.00 15.65 26 THR B C 1
ATOM 4843 O O . THR B 1 34 ? 44.586 31.685 36.125 1.00 17.12 26 THR B O 1
ATOM 4854 N N . ALA B 1 35 ? 46.778 32.170 36.082 1.00 15.92 27 ALA B N 1
ATOM 4855 C CA . ALA B 1 35 ? 47.149 30.907 35.478 1.00 17.84 27 ALA B CA 1
ATOM 4856 C C . ALA B 1 35 ? 46.993 29.822 36.518 1.00 17.61 27 ALA B C 1
ATOM 4857 O O . ALA B 1 35 ? 46.900 30.112 37.719 1.00 17.94 27 ALA B O 1
ATOM 4864 N N . LEU B 1 36 ? 46.903 28.583 36.055 1.00 18.74 28 LEU B N 1
ATOM 4865 C CA . LEU B 1 36 ? 46.644 27.464 36.938 1.00 21.51 28 LEU B CA 1
ATOM 4866 C C . LEU B 1 36 ? 47.950 26.770 37.305 1.00 21.71 28 LEU B C 1
ATOM 4867 O O . LEU B 1 36 ? 48.484 26.967 38.391 1.00 22.40 28 LEU B O 1
ATOM 4883 N N . ASP B 1 37 ? 48.507 26.029 36.361 1.00 24.54 29 ASP B N 1
ATOM 4884 C CA . ASP B 1 37 ? 49.769 25.353 36.580 1.00 26.77 29 ASP B CA 1
ATOM 4885 C C . ASP B 1 37 ? 50.854 26.406 36.788 1.00 25.03 29 ASP B C 1
ATOM 4886 O O . ASP B 1 37 ? 50.923 27.380 36.054 1.00 26.69 29 ASP B O 1
ATOM 4895 N N . GLY B 1 38 ? 51.661 26.252 37.832 1.00 22.54 30 GLY B N 1
ATOM 4896 C CA . GLY B 1 38 ? 52.803 27.129 38.026 1.00 22.52 30 GLY B CA 1
ATOM 4897 C C . GLY B 1 38 ? 52.483 28.418 38.746 1.00 22.02 30 GLY B C 1
ATOM 4898 O O . GLY B 1 38 ? 53.381 29.200 39.039 1.00 23.64 30 GLY B O 1
ATOM 4902 N N . THR B 1 39 ? 51.201 28.660 39.005 1.00 18.75 31 THR B N 1
ATOM 4903 C CA . THR B 1 39 ? 50.767 29.887 39.659 1.00 21.96 31 THR B CA 1
ATOM 4904 C C . THR B 1 39 ? 49.829 29.597 40.832 1.00 23.24 31 THR B C 1
ATOM 4905 O O . THR B 1 39 ? 50.191 29.788 41.995 1.00 23.35 31 THR B O 1
ATOM 4916 N N . LEU B 1 40 ? 48.621 29.139 40.519 1.00 23.41 32 LEU B N 1
ATOM 4917 C CA . LEU B 1 40 ? 47.650 28.777 41.546 1.00 22.57 32 LEU B CA 1
ATOM 4918 C C . LEU B 1 40 ? 47.975 27.400 42.113 1.00 20.59 32 LEU B C 1
ATOM 4919 O O . LEU B 1 40 ? 47.919 27.183 43.329 1.00 22.55 32 LEU B O 1
ATOM 4935 N N . LEU B 1 41 ? 48.327 26.479 41.229 1.00 18.17 33 LEU B N 1
ATOM 4936 C CA . LEU B 1 41 ? 48.779 25.163 41.648 1.00 18.30 33 LEU B CA 1
ATOM 4937 C C . LEU B 1 41 ? 50.227 25.238 42.135 1.00 20.92 33 LEU B C 1
ATOM 4938 O O . LEU B 1 41 ? 51.051 25.942 41.543 1.00 21.29 33 LEU B O 1
ATOM 4954 N N . ASN B 1 42 ? 50.538 24.524 43.213 1.00 25.74 34 ASN B N 1
ATOM 4955 C CA . ASN B 1 42 ? 51.913 24.475 43.694 1.00 24.41 34 ASN B CA 1
ATOM 4956 C C . ASN B 1 42 ? 52.679 23.433 42.887 1.00 24.72 34 ASN B C 1
ATOM 4957 O O . ASN B 1 42 ? 52.115 22.813 41.985 1.00 23.52 34 ASN B O 1
ATOM 4968 N N . SER B 1 43 ? 53.956 23.227 43.220 1.00 27.05 35 SER B N 1
ATOM 4969 C CA . SER B 1 43 ? 54.813 22.320 42.455 1.00 28.51 35 SER B CA 1
ATOM 4970 C C . SER B 1 43 ? 54.305 20.887 42.537 1.00 31.94 35 SER B C 1
ATOM 4971 O O . SER B 1 43 ? 54.668 20.036 41.724 1.00 35.72 35 SER B O 1
ATOM 4979 N N . GLU B 1 44 ? 53.443 20.630 43.516 1.00 31.60 36 GLU B N 1
ATOM 4980 C CA . GLU B 1 44 ? 52.801 19.330 43.665 1.00 33.13 36 GLU B CA 1
ATOM 4981 C C . GLU B 1 44 ? 51.465 19.268 42.905 1.00 34.40 36 GLU B C 1
ATOM 4982 O O . GLU B 1 44 ? 50.740 18.271 42.983 1.00 30.65 36 GLU B O 1
ATOM 4994 N N . ASN B 1 45 ? 51.163 20.339 42.167 1.00 37.28 37 ASN B N 1
ATOM 4995 C CA . ASN B 1 45 ? 49.933 20.457 41.370 1.00 36.61 37 ASN B CA 1
ATOM 4996 C C . ASN B 1 45 ? 48.676 20.386 42.233 1.00 31.05 37 ASN B C 1
ATOM 4997 O O . ASN B 1 45 ? 47.683 19.756 41.882 1.00 31.20 37 ASN B O 1
ATOM 5008 N N . LYS B 1 46 ? 48.741 21.081 43.358 1.00 28.56 38 LYS B N 1
ATOM 5009 C CA . LYS B 1 46 ? 47.646 21.145 44.312 1.00 29.32 38 LYS B CA 1
ATOM 5010 C C . LYS B 1 46 ? 47.429 22.595 44.669 1.00 26.17 38 LYS B C 1
ATOM 5011 O O . LYS B 1 46 ? 48.315 23.422 44.452 1.00 25.15 38 LYS B O 1
ATOM 5030 N N . VAL B 1 47 ? 46.254 22.902 45.208 1.00 25.61 39 VAL B N 1
ATOM 5031 C CA . VAL B 1 47 ? 45.961 24.243 45.685 1.00 27.37 39 VAL B CA 1
ATOM 5032 C C . VAL B 1 47 ? 46.079 24.225 47.193 1.00 25.39 39 VAL B C 1
ATOM 5033 O O . VAL B 1 47 ? 45.374 23.484 47.871 1.00 27.88 39 VAL B O 1
ATOM 5046 N N . SER B 1 48 ? 46.993 25.022 47.714 1.00 24.35 40 SER B N 1
ATOM 5047 C CA . SER B 1 48 ? 47.275 25.015 49.139 1.00 27.74 40 SER B CA 1
ATOM 5048 C C . SER B 1 48 ? 46.048 25.452 49.928 1.00 27.44 40 SER B C 1
ATOM 5049 O O . SER B 1 48 ? 45.204 26.217 49.436 1.00 24.93 40 SER B O 1
ATOM 5057 N N . GLU B 1 49 ? 45.958 24.963 51.156 1.00 30.16 41 GLU B N 1
ATOM 5058 C CA . GLU B 1 49 ? 44.876 25.345 52.040 1.00 35.07 41 GLU B CA 1
ATOM 5059 C C . GLU B 1 49 ? 44.891 26.850 52.249 1.00 32.03 41 GLU B C 1
ATOM 5060 O O . GLU B 1 49 ? 43.841 27.485 52.220 1.00 32.45 41 GLU B O 1
ATOM 5072 N N . GLN B 1 50 ? 46.075 27.432 52.415 1.00 29.31 42 GLN B N 1
ATOM 5073 C CA . GLN B 1 50 ? 46.152 28.875 52.585 1.00 30.43 42 GLN B CA 1
ATOM 5074 C C . GLN B 1 50 ? 45.531 29.572 51.369 1.00 30.91 42 GLN B C 1
ATOM 5075 O O . GLN B 1 50 ? 44.749 30.514 51.531 1.00 26.41 42 GLN B O 1
ATOM 5089 N N . ASN B 1 51 ? 45.837 29.099 50.161 1.00 31.14 43 ASN B N 1
ATOM 5090 C CA . ASN B 1 51 ? 45.229 29.681 48.964 1.00 26.44 43 ASN B CA 1
ATOM 5091 C C . ASN B 1 51 ? 43.721 29.484 48.938 1.00 27.39 43 ASN B C 1
ATOM 5092 O O . ASN B 1 51 ? 42.972 30.387 48.558 1.00 30.67 43 ASN B O 1
ATOM 5103 N N . LEU B 1 52 ? 43.273 28.303 49.334 1.00 28.96 44 LEU B N 1
ATOM 5104 C CA . LEU B 1 52 ? 41.850 27.999 49.319 1.00 34.27 44 LEU B CA 1
ATOM 5105 C C . LEU B 1 52 ? 41.081 28.890 50.284 1.00 36.58 44 LEU B C 1
ATOM 5106 O O . LEU B 1 52 ? 39.958 29.280 49.991 1.00 33.42 44 LEU B O 1
ATOM 5122 N N . GLU B 1 53 ? 41.689 29.208 51.424 1.00 41.69 45 GLU B N 1
ATOM 5123 C CA . GLU B 1 53 ? 41.065 30.106 52.391 1.00 50.24 45 GLU B CA 1
ATOM 5124 C C . GLU B 1 53 ? 40.867 31.483 51.773 1.00 43.54 45 GLU B C 1
ATOM 5125 O O . GLU B 1 53 ? 39.806 32.093 51.915 1.00 40.01 45 GLU B O 1
ATOM 5137 N N . SER B 1 54 ? 41.894 31.974 51.090 1.00 38.44 46 SER B N 1
ATOM 5138 C CA . SER B 1 54 ? 41.830 33.316 50.526 1.00 37.11 46 SER B CA 1
ATOM 5139 C C . SER B 1 54 ? 40.793 33.382 49.414 1.00 35.47 46 SER B C 1
ATOM 5140 O O . SER B 1 54 ? 40.130 34.407 49.242 1.00 32.88 46 SER B O 1
ATOM 5148 N N . LEU B 1 55 ? 40.644 32.296 48.661 1.00 32.25 47 LEU B N 1
ATOM 5149 C CA . LEU B 1 55 ? 39.662 32.270 47.574 1.00 29.20 47 LEU B CA 1
ATOM 5150 C C . LEU B 1 55 ? 38.258 32.383 48.146 1.00 33.04 47 LEU B C 1
ATOM 5151 O O . LEU B 1 55 ? 37.397 33.050 47.573 1.00 31.95 47 LEU B O 1
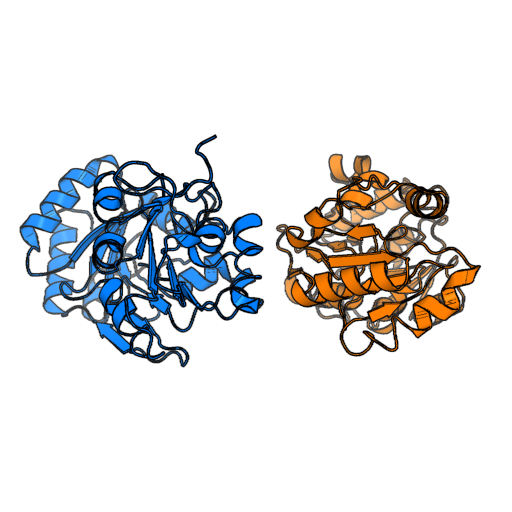ATOM 5167 N N . ILE B 1 56 ? 38.034 31.725 49.281 1.00 40.57 48 ILE B N 1
ATOM 5168 C CA . ILE B 1 56 ? 36.756 31.822 49.983 1.00 44.20 48 ILE B CA 1
ATOM 5169 C C . ILE B 1 56 ? 36.476 33.268 50.396 1.00 40.52 48 ILE B C 1
ATOM 5170 O O . ILE B 1 56 ? 35.387 33.780 50.158 1.00 39.93 48 ILE B O 1
ATOM 5186 N N . ARG B 1 57 ? 37.465 33.923 50.998 1.00 37.14 49 ARG B N 1
ATOM 5187 C CA . ARG B 1 57 ? 37.299 35.303 51.439 1.00 36.59 49 ARG B CA 1
ATOM 5188 C C . ARG B 1 57 ? 37.062 36.218 50.252 1.00 36.36 49 ARG B C 1
ATOM 5189 O O . ARG B 1 57 ? 36.304 37.184 50.338 1.00 36.61 49 ARG B O 1
ATOM 5210 N N . ALA B 1 58 ? 37.713 35.905 49.138 1.00 35.29 50 ALA B N 1
ATOM 5211 C CA . ALA B 1 58 ? 37.570 36.706 47.933 1.00 34.94 50 ALA B CA 1
ATOM 5212 C C . ALA B 1 58 ? 36.134 36.671 47.429 1.00 35.77 50 ALA B C 1
ATOM 5213 O O . ALA B 1 58 ? 35.544 37.719 47.168 1.00 35.96 50 ALA B O 1
ATOM 5220 N N . GLN B 1 59 ? 35.563 35.478 47.286 1.00 39.55 51 GLN B N 1
ATOM 5221 C CA . GLN B 1 59 ? 34.205 35.373 46.766 1.00 46.58 51 GLN B CA 1
ATOM 5222 C C . GLN B 1 59 ? 33.203 35.992 47.738 1.00 46.14 51 GLN B C 1
ATOM 5223 O O . GLN B 1 59 ? 32.129 36.430 47.325 1.00 42.07 51 GLN B O 1
ATOM 5237 N N . GLU B 1 60 ? 33.568 36.051 49.017 1.00 48.40 52 GLU B N 1
ATOM 5238 C CA . GLU B 1 60 ? 32.727 36.693 50.023 1.00 49.24 52 GLU B CA 1
ATOM 5239 C C . GLU B 1 60 ? 32.730 38.213 49.845 1.00 45.74 52 GLU B C 1
ATOM 5240 O O . GLU B 1 60 ? 31.703 38.861 50.040 1.00 47.03 52 GLU B O 1
ATOM 5252 N N . LYS B 1 61 ? 33.875 38.773 49.465 1.00 42.54 53 LYS B N 1
ATOM 5253 C CA . LYS B 1 61 ? 33.992 40.210 49.205 1.00 43.64 53 LYS B CA 1
ATOM 5254 C C . LYS B 1 61 ? 33.577 40.570 47.776 1.00 41.88 53 LYS B C 1
ATOM 5255 O O . LYS B 1 61 ? 33.630 41.734 47.382 1.00 40.13 53 LYS B O 1
ATOM 5274 N N . GLY B 1 62 ? 33.178 39.566 46.999 1.00 41.50 54 GLY B N 1
ATOM 5275 C CA . GLY B 1 62 ? 32.701 39.797 45.647 1.00 36.84 54 GLY B CA 1
ATOM 5276 C C . GLY B 1 62 ? 33.818 40.036 44.649 1.00 35.41 54 GLY B C 1
ATOM 5277 O O . GLY B 1 62 ? 33.611 40.672 43.613 1.00 32.14 54 GLY B O 1
ATOM 5281 N N . ILE B 1 63 ? 35.007 39.526 44.954 1.00 34.21 55 ILE B N 1
ATOM 5282 C CA . ILE B 1 63 ? 36.127 39.630 44.034 1.00 30.44 55 ILE B CA 1
ATOM 5283 C C . ILE B 1 63 ? 36.277 38.295 43.317 1.00 25.60 55 ILE B C 1
ATOM 5284 O O . ILE B 1 63 ? 36.617 37.286 43.924 1.00 24.40 55 ILE B O 1
ATOM 5300 N N . LYS B 1 64 ? 35.994 38.299 42.021 1.00 25.45 56 LYS B N 1
ATOM 5301 C CA . LYS B 1 64 ? 36.085 37.080 41.238 1.00 26.83 56 LYS B CA 1
ATOM 5302 C C . LYS B 1 64 ? 37.536 36.729 40.967 1.00 21.91 56 LYS B C 1
ATOM 5303 O O . LYS B 1 64 ? 38.367 37.598 40.711 1.00 21.95 56 LYS B O 1
ATOM 5322 N N . VAL B 1 65 ? 37.825 35.440 41.067 1.00 19.59 57 VAL B N 1
ATOM 5323 C CA . VAL B 1 65 ? 39.098 34.894 40.667 1.00 20.42 57 VAL B CA 1
ATOM 5324 C C . VAL B 1 65 ? 38.828 34.021 39.455 1.00 18.97 57 VAL B C 1
ATOM 5325 O O . VAL B 1 65 ? 38.014 33.096 39.499 1.00 20.55 57 VAL B O 1
ATOM 5338 N N . VAL B 1 66 ? 39.492 34.362 38.362 1.00 18.36 58 VAL B N 1
ATOM 5339 C CA . VAL B 1 66 ? 39.210 33.758 37.074 1.00 16.16 58 VAL B CA 1
ATOM 5340 C C . VAL B 1 66 ? 40.422 32.992 36.597 1.00 15.59 58 VAL B C 1
ATOM 5341 O O . VAL B 1 66 ? 41.491 33.575 36.392 1.00 18.46 58 VAL B O 1
ATOM 5354 N N . ILE B 1 67 ? 40.247 31.690 36.410 1.00 16.49 59 ILE B N 1
ATOM 5355 C CA . ILE B 1 67 ? 41.298 30.831 35.886 1.00 18.69 59 ILE B CA 1
ATOM 5356 C C . ILE B 1 67 ? 41.563 31.203 34.431 1.00 17.61 59 ILE B C 1
ATOM 5357 O O . ILE B 1 67 ? 40.628 31.330 33.647 1.00 16.57 59 ILE B O 1
ATOM 5373 N N . ALA B 1 68 ? 42.827 31.395 34.078 1.00 15.83 60 ALA B N 1
ATOM 5374 C CA . ALA B 1 68 ? 43.195 31.605 32.684 1.00 15.69 60 ALA B CA 1
ATOM 5375 C C . ALA B 1 68 ? 44.294 30.605 32.358 1.00 16.69 60 ALA B C 1
ATOM 5376 O O . ALA B 1 68 ? 45.413 30.733 32.830 1.00 19.28 60 ALA B O 1
ATOM 5383 N N . THR B 1 69 ? 43.967 29.634 31.519 1.00 15.42 61 THR B N 1
ATOM 5384 C CA . THR B 1 69 ? 44.788 28.446 31.348 1.00 17.36 61 THR B CA 1
ATOM 5385 C C . THR B 1 69 ? 44.871 27.983 29.894 1.00 19.14 61 THR B C 1
ATOM 5386 O O . THR B 1 69 ? 44.031 28.352 29.050 1.00 16.83 61 THR B O 1
ATOM 5397 N N . GLY B 1 70 ? 45.917 27.207 29.600 1.00 20.41 62 GLY B N 1
ATOM 5398 C CA . GLY B 1 70 ? 46.084 26.582 28.298 1.00 20.81 62 GLY B CA 1
ATOM 5399 C C . GLY B 1 70 ? 45.323 25.284 28.240 1.00 21.28 62 GLY B C 1
ATOM 5400 O O . GLY B 1 70 ? 45.091 24.713 27.166 1.00 23.15 62 GLY B O 1
ATOM 5404 N N . ARG B 1 71 ? 44.939 24.804 29.418 1.00 18.93 63 ARG B N 1
ATOM 5405 C CA . ARG B 1 71 ? 44.092 23.633 29.534 1.00 19.82 63 ARG B CA 1
ATOM 5406 C C . ARG B 1 71 ? 42.673 23.895 29.022 1.00 19.51 63 ARG B C 1
ATOM 5407 O O . ARG B 1 71 ? 42.174 25.017 29.059 1.00 17.13 63 ARG B O 1
ATOM 5428 N N . SER B 1 72 ? 42.020 22.834 28.580 1.00 21.19 64 SER B N 1
ATOM 5429 C CA . SER B 1 72 ? 40.573 22.842 28.399 1.00 23.85 64 SER B CA 1
ATOM 5430 C C . SER B 1 72 ? 39.861 22.857 29.759 1.00 22.34 64 SER B C 1
ATOM 5431 O O . SER B 1 72 ? 40.453 22.528 30.795 1.00 19.50 64 SER B O 1
ATOM 5439 N N . ILE B 1 73 ? 38.599 23.252 29.767 1.00 23.66 65 ILE B N 1
ATOM 5440 C CA . ILE B 1 73 ? 37.835 23.273 31.013 1.00 26.46 65 ILE B CA 1
ATOM 5441 C C . ILE B 1 73 ? 37.740 21.853 31.588 1.00 25.69 65 ILE B C 1
ATOM 5442 O O . ILE B 1 73 ? 37.796 21.648 32.805 1.00 25.59 65 ILE B O 1
ATOM 5458 N N . PHE B 1 74 ? 37.662 20.865 30.701 1.00 25.30 66 PHE B N 1
ATOM 5459 C CA . PHE B 1 74 ? 37.635 19.468 31.109 1.00 29.07 66 PHE B CA 1
ATOM 5460 C C . PHE B 1 74 ? 38.960 19.043 31.770 1.00 25.22 66 PHE B C 1
ATOM 5461 O O . PHE B 1 74 ? 38.964 18.275 32.741 1.00 25.48 66 PHE B O 1
ATOM 5478 N N . SER B 1 75 ? 40.081 19.541 31.255 1.00 24.48 67 SER B N 1
ATOM 5479 C CA . SER B 1 75 ? 41.382 19.209 31.833 1.00 23.50 67 SER B CA 1
ATOM 5480 C C . SER B 1 75 ? 41.533 19.837 33.229 1.00 22.13 67 SER B C 1
ATOM 5481 O O . SER B 1 75 ? 42.113 19.237 34.135 1.00 24.38 67 SER B O 1
ATOM 5489 N N . VAL B 1 76 ? 41.009 21.041 33.404 1.00 21.56 68 VAL B N 1
ATOM 5490 C CA . VAL B 1 76 ? 41.054 21.708 34.694 1.00 25.09 68 VAL B CA 1
ATOM 5491 C C . VAL B 1 76 ? 40.205 20.932 35.696 1.00 29.11 68 VAL B C 1
ATOM 5492 O O . VAL B 1 76 ? 40.643 20.655 36.810 1.00 27.84 68 VAL B O 1
ATOM 5505 N N . GLU B 1 77 ? 38.994 20.556 35.302 1.00 32.20 69 GLU B N 1
ATOM 5506 C CA . GLU B 1 77 ? 38.150 19.753 36.183 1.00 36.30 69 GLU B CA 1
ATOM 5507 C C . GLU B 1 77 ? 38.867 18.468 36.579 1.00 37.39 69 GLU B C 1
ATOM 5508 O O . GLU B 1 77 ? 38.588 17.902 37.630 1.00 38.93 69 GLU B O 1
ATOM 5520 N N . ASN B 1 78 ? 39.804 18.018 35.750 1.00 36.81 70 ASN B N 1
ATOM 5521 C CA . ASN B 1 78 ? 40.515 16.782 36.040 1.00 39.41 70 ASN B CA 1
ATOM 5522 C C . ASN B 1 78 ? 41.557 16.960 37.149 1.00 38.62 70 ASN B C 1
ATOM 5523 O O . ASN B 1 78 ? 41.770 16.042 37.940 1.00 42.01 70 ASN B O 1
ATOM 5534 N N . VAL B 1 79 ? 42.268 18.090 37.156 1.00 32.73 71 VAL B N 1
ATOM 5535 C CA . VAL B 1 79 ? 43.234 18.367 38.224 1.00 32.44 71 VAL B CA 1
ATOM 5536 C C . VAL B 1 79 ? 42.665 19.027 39.513 1.00 31.43 71 VAL B C 1
ATOM 5537 O O . VAL B 1 79 ? 43.149 18.729 40.615 1.00 29.85 71 VAL B O 1
ATOM 5550 N N . ILE B 1 80 ? 41.776 20.015 39.378 1.00 27.88 72 ILE B N 1
ATOM 5551 C CA . ILE B 1 80 ? 41.138 20.672 40.540 1.00 25.35 72 ILE B CA 1
ATOM 5552 C C . ILE B 1 80 ? 39.692 20.238 40.855 1.00 25.23 72 ILE B C 1
ATOM 5553 O O . ILE B 1 80 ? 38.972 20.988 41.514 1.00 26.10 72 ILE B O 1
ATOM 5569 N N . GLY B 1 81 ? 39.213 19.158 40.239 1.00 27.13 73 GLY B N 1
ATOM 5570 C CA . GLY B 1 81 ? 37.810 18.780 40.334 1.00 28.39 73 GLY B CA 1
ATOM 5571 C C . GLY B 1 81 ? 37.204 18.799 41.732 1.00 26.50 73 GLY B C 1
ATOM 5572 O O . GLY B 1 81 ? 36.056 19.205 41.902 1.00 22.42 73 GLY B O 1
ATOM 5576 N N . GLU B 1 82 ? 37.975 18.380 42.731 1.00 30.01 74 GLU B N 1
ATOM 5577 C CA . GLU B 1 82 ? 37.496 18.383 44.110 1.00 33.51 74 GLU B CA 1
ATOM 5578 C C . GLU B 1 82 ? 37.091 19.777 44.538 1.00 28.37 74 GLU B C 1
ATOM 5579 O O . GLU B 1 82 ? 36.073 19.960 45.212 1.00 25.75 74 GLU B O 1
ATOM 5591 N N . HIS B 1 83 ? 37.892 20.766 44.152 1.00 25.06 75 HIS B N 1
ATOM 5592 C CA . HIS B 1 83 ? 37.633 22.134 44.540 1.00 24.90 75 HIS B CA 1
ATOM 5593 C C . HIS B 1 83 ? 36.448 22.697 43.764 1.00 25.65 75 HIS B C 1
ATOM 5594 O O . HIS B 1 83 ? 35.720 23.554 44.261 1.00 24.97 75 HIS B O 1
ATOM 5607 N N . VAL B 1 84 ? 36.247 22.204 42.548 1.00 25.50 76 VAL B N 1
ATOM 5608 C CA . VAL B 1 84 ? 35.118 22.655 41.748 1.00 21.11 76 VAL B CA 1
ATOM 5609 C C . VAL B 1 84 ? 33.810 22.096 42.317 1.00 21.31 76 VAL B C 1
ATOM 5610 O O . VAL B 1 84 ? 32.852 22.844 42.543 1.00 22.17 76 VAL B O 1
ATOM 5623 N N . LYS B 1 85 ? 33.789 20.782 42.550 1.00 25.03 77 LYS B N 1
ATOM 5624 C CA . LYS B 1 85 ? 32.626 20.091 43.131 1.00 28.48 77 LYS B CA 1
ATOM 5625 C C . LYS B 1 85 ? 32.181 20.695 44.446 1.00 26.03 77 LYS B C 1
ATOM 5626 O O . LYS B 1 85 ? 30.983 20.757 44.725 1.00 22.55 77 LYS B O 1
ATOM 5645 N N . LYS B 1 86 ? 33.160 21.116 45.248 1.00 25.88 78 LYS B N 1
ATOM 5646 C CA . LYS B 1 86 ? 32.912 21.697 46.558 1.00 27.77 78 LYS B CA 1
ATOM 5647 C C . LYS B 1 86 ? 32.718 23.205 46.477 1.00 26.90 78 LYS B C 1
ATOM 5648 O O . LYS B 1 86 ? 32.675 23.888 47.501 1.00 24.61 78 LYS B O 1
ATOM 5667 N N . ASN B 1 87 ? 32.656 23.725 45.250 1.00 28.55 79 ASN B N 1
ATOM 5668 C CA . ASN B 1 87 ? 32.322 25.127 45.006 1.00 27.25 79 ASN B CA 1
ATOM 5669 C C . ASN B 1 87 ? 33.286 26.091 45.683 1.00 25.95 79 ASN B C 1
ATOM 5670 O O . ASN B 1 87 ? 32.873 27.154 46.158 1.00 25.70 79 ASN B O 1
ATOM 5681 N N . ARG B 1 88 ? 34.545 25.681 45.818 1.00 28.67 80 ARG B N 1
ATOM 5682 C CA . ARG B 1 88 ? 35.592 26.589 46.283 1.00 32.58 80 ARG B CA 1
ATOM 5683 C C . ARG B 1 88 ? 36.344 27.317 45.161 1.00 28.35 80 ARG B C 1
ATOM 5684 O O . ARG B 1 88 ? 36.946 28.374 45.392 1.00 27.45 80 ARG B O 1
ATOM 5705 N N . ILE B 1 89 ? 36.243 26.796 43.940 1.00 27.46 81 ILE B N 1
ATOM 5706 C CA . ILE B 1 89 ? 36.899 27.402 42.777 1.00 27.50 81 ILE B CA 1
ATOM 5707 C C . ILE B 1 89 ? 35.935 27.334 41.622 1.00 23.20 81 ILE B C 1
ATOM 5708 O O . ILE B 1 89 ? 35.470 26.253 41.273 1.00 20.56 81 ILE B O 1
ATOM 5724 N N . SER B 1 90 ? 35.652 28.499 41.043 1.00 23.42 82 SER B N 1
ATOM 5725 C CA . SER B 1 90 ? 34.674 28.651 39.973 1.00 26.54 82 SER B CA 1
ATOM 5726 C C . SER B 1 90 ? 35.354 28.552 38.610 1.00 25.62 82 SER B C 1
ATOM 5727 O O . SER B 1 90 ? 36.353 29.227 38.372 1.00 27.28 82 SER B O 1
ATOM 5735 N N . LEU B 1 91 ? 34.861 27.663 37.749 1.00 22.65 83 LEU B N 1
ATOM 5736 C CA . LEU B 1 91 ? 35.377 27.561 36.380 1.00 21.58 83 LEU B CA 1
ATOM 5737 C C . LEU B 1 91 ? 34.667 28.507 35.410 1.00 20.88 83 LEU B C 1
ATOM 5738 O O . LEU B 1 91 ? 35.118 28.721 34.271 1.00 19.95 83 LEU B O 1
ATOM 5754 N N . LEU B 1 92 ? 33.513 28.998 35.838 1.00 19.65 84 LEU B N 1
ATOM 5755 C CA . LEU B 1 92 ? 32.702 29.913 35.044 1.00 19.52 84 LEU B CA 1
ATOM 5756 C C . LEU B 1 92 ? 32.515 31.229 35.783 1.00 22.23 84 LEU B C 1
ATOM 5757 O O . LEU B 1 92 ? 31.918 31.236 36.864 1.00 26.85 84 LEU B O 1
ATOM 5773 N N . PRO B 1 93 ? 33.007 32.345 35.231 1.00 17.66 85 PRO B N 1
ATOM 5774 C CA . PRO B 1 93 ? 33.699 32.536 33.947 1.00 15.69 85 PRO B CA 1
ATOM 5775 C C . PRO B 1 93 ? 35.100 31.987 34.037 1.00 17.06 85 PRO B C 1
ATOM 5776 O O . PRO B 1 93 ? 35.608 31.804 35.153 1.00 15.03 85 PRO B O 1
ATOM 5787 N N . GLY B 1 94 ? 35.729 31.762 32.894 1.00 15.72 86 GLY B N 1
ATOM 5788 C CA . GLY B 1 94 ? 37.083 31.268 32.868 1.00 12.49 86 GLY B CA 1
ATOM 5789 C C . GLY B 1 94 ? 37.604 31.282 31.445 1.00 14.28 86 GLY B C 1
ATOM 5790 O O . GLY B 1 94 ? 36.842 31.309 30.479 1.00 14.98 86 GLY B O 1
ATOM 5794 N N . ILE B 1 95 ? 38.925 31.252 31.332 1.00 15.94 87 ILE B N 1
ATOM 5795 C CA . ILE B 1 95 ? 39.602 31.394 30.053 1.00 16.67 87 ILE B CA 1
ATOM 5796 C C . ILE B 1 95 ? 40.378 30.100 29.831 1.00 17.42 87 ILE B C 1
ATOM 5797 O O . ILE B 1 95 ? 41.245 29.755 30.628 1.00 19.02 87 ILE B O 1
ATOM 5813 N N . TYR B 1 96 ? 40.051 29.380 28.761 1.00 15.95 88 TYR B N 1
ATOM 5814 C CA . TYR B 1 96 ? 40.602 28.052 28.538 1.00 16.48 88 TYR B CA 1
ATOM 5815 C C . TYR B 1 96 ? 41.252 27.950 27.163 1.00 18.97 88 TYR B C 1
ATOM 5816 O O . TYR B 1 96 ? 41.001 28.778 26.296 1.00 18.08 88 TYR B O 1
ATOM 5834 N N . MET B 1 97 ? 42.116 26.951 27.002 1.00 21.65 89 MET B N 1
ATOM 5835 C CA . MET B 1 97 ? 42.878 26.769 25.763 1.00 22.58 89 MET B CA 1
ATOM 5836 C C . MET B 1 97 ? 43.470 28.091 25.290 1.00 19.29 89 MET B C 1
ATOM 5837 O O . MET B 1 97 ? 43.340 28.473 24.120 1.00 19.70 89 MET B O 1
ATOM 5851 N N . ASN B 1 98 ? 44.108 28.781 26.233 1.00 16.55 90 ASN B N 1
ATOM 5852 C CA . ASN B 1 98 ? 44.769 30.064 26.010 1.00 20.14 90 ASN B CA 1
ATOM 5853 C C . ASN B 1 98 ? 43.879 31.107 25.323 1.00 21.04 90 ASN B C 1
ATOM 5854 O O . ASN B 1 98 ? 44.345 31.885 24.499 1.00 19.83 90 ASN B O 1
ATOM 5865 N N . GLY B 1 99 ? 42.607 31.160 25.710 1.00 20.58 91 GLY B N 1
ATOM 5866 C CA . GLY B 1 99 ? 41.700 32.190 25.224 1.00 20.10 91 GLY B CA 1
ATOM 5867 C C . GLY B 1 99 ? 40.751 31.725 24.134 1.00 20.81 91 GLY B C 1
ATOM 5868 O O . GLY B 1 99 ? 39.705 32.330 23.925 1.00 23.70 91 GLY B O 1
ATOM 5872 N N . CYS B 1 100 ? 41.110 30.638 23.459 1.00 19.97 92 CYS B N 1
ATOM 5873 C CA . CYS B 1 100 ? 40.319 30.098 22.370 1.00 22.42 92 CYS B CA 1
ATOM 5874 C C . CYS B 1 100 ? 38.886 29.775 22.768 1.00 20.90 92 CYS B C 1
ATOM 5875 O O . CYS B 1 100 ? 37.978 29.855 21.935 1.00 20.47 92 CYS B O 1
ATOM 5883 N N . VAL B 1 101 ? 38.702 29.353 24.018 1.00 21.47 93 VAL B N 1
ATOM 5884 C CA . VAL B 1 101 ? 37.370 29.131 24.569 1.00 21.72 93 VAL B CA 1
ATOM 5885 C C . VAL B 1 101 ? 37.299 29.892 25.868 1.00 19.73 93 VAL B C 1
ATOM 5886 O O . VAL B 1 101 ? 37.957 29.521 26.842 1.00 19.62 93 VAL B O 1
ATOM 5899 N N . THR B 1 102 ? 36.485 30.946 25.881 1.00 16.23 94 THR B N 1
ATOM 5900 C CA . THR B 1 102 ? 36.320 31.773 27.073 1.00 15.17 94 THR B CA 1
ATOM 5901 C C . THR B 1 102 ? 34.843 31.768 27.419 1.00 16.43 94 THR B C 1
ATOM 5902 O O . THR B 1 102 ? 34.005 32.042 26.562 1.00 15.66 94 THR B O 1
ATOM 5913 N N . PHE B 1 103 ? 34.545 31.380 28.655 1.00 17.41 95 PHE B N 1
ATOM 5914 C CA . PHE B 1 103 ? 33.171 31.323 29.147 1.00 17.36 95 PHE B CA 1
ATOM 5915 C C . PHE B 1 103 ? 32.823 32.519 30.001 1.00 16.84 95 PHE B C 1
ATOM 5916 O O . PHE B 1 103 ? 33.620 32.932 30.839 1.00 15.97 95 PHE B O 1
ATOM 5933 N N . ASP B 1 104 ? 31.608 33.031 29.852 1.00 17.91 96 ASP B N 1
ATOM 5934 C CA . ASP B 1 104 ? 31.102 33.944 30.868 1.00 18.43 96 ASP B CA 1
ATOM 5935 C C . ASP B 1 104 ? 30.547 33.144 32.051 1.00 18.30 96 ASP B C 1
ATOM 5936 O O . ASP B 1 104 ? 30.617 31.918 32.079 1.00 17.64 96 ASP B O 1
ATOM 5945 N N . GLU B 1 105 ? 29.981 33.860 33.018 1.00 19.55 97 GLU B N 1
ATOM 5946 C CA . GLU B 1 105 ? 29.523 33.243 34.261 1.00 23.97 97 GLU B CA 1
ATOM 5947 C C . GLU B 1 105 ? 28.419 32.237 34.000 1.00 24.23 97 GLU B C 1
ATOM 5948 O O . GLU B 1 105 ? 28.267 31.264 34.742 1.00 25.03 97 GLU B O 1
ATOM 5960 N N . LYS B 1 106 ? 27.673 32.459 32.918 1.00 23.24 98 LYS B N 1
ATOM 5961 C CA . LYS B 1 106 ? 26.519 31.621 32.569 1.00 27.59 98 LYS B CA 1
ATOM 5962 C C . LYS B 1 106 ? 26.851 30.438 31.673 1.00 27.92 98 LYS B C 1
ATOM 5963 O O . LYS B 1 106 ? 25.964 29.667 31.298 1.00 28.99 98 LYS B O 1
ATOM 5982 N N . GLY B 1 107 ? 28.122 30.298 31.318 1.00 24.91 99 GLY B N 1
ATOM 5983 C CA . GLY B 1 107 ? 28.544 29.223 30.450 1.00 19.70 99 GLY B CA 1
ATOM 5984 C C . GLY B 1 107 ? 28.458 29.547 28.964 1.00 19.19 99 GLY B C 1
ATOM 5985 O O . GLY B 1 107 ? 28.644 28.665 28.131 1.00 21.95 99 GLY B O 1
ATOM 5989 N N . SER B 1 108 ? 28.186 30.801 28.624 1.00 20.33 100 SER B N 1
ATOM 5990 C CA . SER B 1 108 ? 28.177 31.219 27.222 1.00 23.20 100 SER B CA 1
ATOM 5991 C C . SER B 1 108 ? 29.627 31.342 26.753 1.00 19.97 100 SER B C 1
ATOM 5992 O O . SER B 1 108 ? 30.445 31.918 27.477 1.00 15.67 100 SER B O 1
ATOM 6000 N N . ARG B 1 109 ? 29.965 30.855 25.553 1.00 19.28 101 ARG B N 1
ATOM 6001 C CA . ARG B 1 109 ? 31.357 30.999 25.142 1.00 20.28 101 ARG B CA 1
ATOM 6002 C C . ARG B 1 109 ? 31.493 32.275 24.361 1.00 20.73 101 ARG B C 1
ATOM 6003 O O . ARG B 1 109 ? 31.336 32.305 23.147 1.00 21.99 101 ARG B O 1
ATOM 6024 N N . VAL B 1 110 ? 32.008 33.277 25.062 1.00 17.51 102 VAL B N 1
ATOM 6025 C CA . VAL B 1 110 ? 32.075 34.639 24.564 1.00 15.84 102 VAL B CA 1
ATOM 6026 C C . VAL B 1 110 ? 33.248 34.755 23.638 1.00 17.61 102 VAL B C 1
ATOM 6027 O O . VAL B 1 110 ? 33.255 35.600 22.750 1.00 19.29 102 VAL B O 1
ATOM 6040 N N . ILE B 1 111 ? 34.251 33.907 23.860 1.00 17.14 103 ILE B N 1
ATOM 6041 C CA . ILE B 1 111 ? 35.223 33.604 22.799 1.00 16.86 103 ILE B CA 1
ATOM 6042 C C . ILE B 1 111 ? 35.082 32.132 22.475 1.00 18.54 103 ILE B C 1
ATOM 6043 O O . ILE B 1 111 ? 35.116 31.275 23.359 1.00 17.18 103 ILE B O 1
ATOM 6059 N N . ASP B 1 112 ? 34.767 31.844 21.226 1.00 19.35 104 ASP B N 1
ATOM 6060 C CA . ASP B 1 112 ? 34.706 30.477 20.795 1.00 16.82 104 ASP B CA 1
ATOM 6061 C C . ASP B 1 112 ? 35.438 30.387 19.460 1.00 18.87 104 ASP B C 1
ATOM 6062 O O . ASP B 1 112 ? 34.763 30.335 18.421 1.00 20.00 104 ASP B O 1
ATOM 6071 N N . ARG B 1 113 ? 36.714 30.031 19.450 1.00 19.42 105 ARG B N 1
ATOM 6072 C CA . ARG B 1 113 ? 37.393 30.173 18.173 1.00 23.00 105 ARG B CA 1
ATOM 6073 C C . ARG B 1 113 ? 37.526 28.816 17.575 1.00 21.11 105 ARG B C 1
ATOM 6074 O O . ARG B 1 113 ? 38.610 28.226 17.526 1.00 22.93 105 ARG B O 1
ATOM 6095 N N . ILE B 1 114 ? 36.524 28.510 16.799 1.00 18.39 106 ILE B N 1
ATOM 6096 C CA . ILE B 1 114 ? 36.401 27.222 16.193 1.00 18.84 106 ILE B CA 1
ATOM 6097 C C . ILE B 1 114 ? 37.227 27.360 14.949 1.00 17.91 106 ILE B C 1
ATOM 6098 O O . ILE B 1 114 ? 37.261 28.442 14.356 1.00 19.44 106 ILE B O 1
ATOM 6114 N N . MET B 1 115 ? 37.952 26.303 14.597 1.00 15.99 107 MET B N 1
ATOM 6115 C CA . MET B 1 115 ? 38.770 26.334 13.397 1.00 17.00 107 MET B CA 1
ATOM 6116 C C . MET B 1 115 ? 37.908 26.172 12.157 1.00 19.07 107 MET B C 1
ATOM 6117 O O . MET B 1 115 ? 37.053 25.304 12.115 1.00 18.50 107 MET B O 1
ATOM 6131 N N . ASN B 1 116 ? 38.152 27.003 11.151 1.00 21.64 108 ASN B N 1
ATOM 6132 C CA . ASN B 1 116 ? 37.484 26.849 9.863 1.00 20.05 108 ASN B CA 1
ATOM 6133 C C . ASN B 1 116 ? 37.687 25.408 9.369 1.00 18.25 108 ASN B C 1
ATOM 6134 O O . ASN B 1 116 ? 38.807 24.904 9.392 1.00 17.33 108 ASN B O 1
ATOM 6145 N N . ASN B 1 117 ? 36.619 24.734 8.948 1.00 18.41 109 ASN B N 1
ATOM 6146 C CA . ASN B 1 117 ? 36.697 23.309 8.691 1.00 20.49 109 ASN B CA 1
ATOM 6147 C C . ASN B 1 117 ? 37.540 22.963 7.460 1.00 22.11 109 ASN B C 1
ATOM 6148 O O . ASN B 1 117 ? 38.200 21.924 7.431 1.00 23.39 109 ASN B O 1
ATOM 6159 N N . ASP B 1 118 ? 37.538 23.849 6.472 1.00 21.30 110 ASP B N 1
ATOM 6160 C CA . ASP B 1 118 ? 38.397 23.713 5.301 1.00 20.65 110 ASP B CA 1
ATOM 6161 C C . ASP B 1 118 ? 39.872 23.834 5.691 1.00 19.32 110 ASP B C 1
ATOM 6162 O O . ASP B 1 118 ? 40.706 23.037 5.244 1.00 19.66 110 ASP B O 1
ATOM 6171 N N . LEU B 1 119 ? 40.188 24.805 6.546 1.00 18.30 111 LEU B N 1
ATOM 6172 C CA . LEU B 1 119 ? 41.534 24.937 7.089 1.00 18.00 111 LEU B CA 1
ATOM 6173 C C . LEU B 1 119 ? 41.927 23.702 7.896 1.00 17.41 111 LEU B C 1
ATOM 6174 O O . LEU B 1 119 ? 43.054 23.212 7.798 1.00 15.74 111 LEU B O 1
ATOM 6190 N N . LYS B 1 120 ? 41.006 23.204 8.709 1.00 16.72 112 LYS B N 1
ATOM 6191 C CA . LYS B 1 120 ? 41.251 21.981 9.462 1.00 17.02 112 LYS B CA 1
ATOM 6192 C C . LYS B 1 120 ? 41.643 20.832 8.511 1.00 17.08 112 LYS B C 1
ATOM 6193 O O . LYS B 1 120 ? 42.635 20.133 8.729 1.00 16.08 112 LYS B O 1
ATOM 6212 N N . MET B 1 121 ? 40.875 20.648 7.447 1.00 16.94 113 MET B N 1
ATOM 6213 C CA . MET B 1 121 ? 41.187 19.565 6.520 1.00 19.77 113 MET B CA 1
ATOM 6214 C C . MET B 1 121 ? 42.476 19.816 5.743 1.00 19.90 113 MET B C 1
ATOM 6215 O O . MET B 1 121 ? 43.213 18.875 5.448 1.00 17.88 113 MET B O 1
ATOM 6229 N N . GLU B 1 122 ? 42.774 21.067 5.422 1.00 16.91 114 GLU B N 1
ATOM 6230 C CA . GLU B 1 122 ? 44.046 21.373 4.784 1.00 17.20 114 GLU B CA 1
ATOM 6231 C C . GLU B 1 122 ? 45.225 20.988 5.671 1.00 15.59 114 GLU B C 1
ATOM 6232 O O . GLU B 1 122 ? 46.265 20.504 5.188 1.00 14.34 114 GLU B O 1
ATOM 6244 N N . ILE B 1 123 ? 45.086 21.280 6.956 1.00 15.68 115 ILE B N 1
ATOM 6245 C CA . ILE B 1 123 ? 46.146 21.017 7.927 1.00 14.11 115 ILE B CA 1
ATOM 6246 C C . ILE B 1 123 ? 46.332 19.521 8.038 1.00 14.39 115 ILE B C 1
ATOM 6247 O O . ILE B 1 123 ? 47.455 19.031 8.066 1.00 17.16 115 ILE B O 1
ATOM 6263 N N . HIS B 1 124 ? 45.212 18.819 8.121 1.00 15.73 116 HIS B N 1
ATOM 6264 C CA . HIS B 1 124 ? 45.206 17.384 8.217 1.00 16.30 116 HIS B CA 1
ATOM 6265 C C . HIS B 1 124 ? 45.894 16.756 7.012 1.00 15.36 116 HIS B C 1
ATOM 6266 O O . HIS B 1 124 ? 46.749 15.914 7.169 1.00 15.25 116 HIS B O 1
ATOM 6279 N N . GLU B 1 125 ? 45.512 17.164 5.810 1.00 15.62 117 GLU B N 1
ATOM 6280 C CA . GLU B 1 125 ? 46.122 16.580 4.610 1.00 16.48 117 GLU B CA 1
ATOM 6281 C C . GLU B 1 125 ? 47.627 16.839 4.545 1.00 15.97 117 GLU B C 1
ATOM 6282 O O . GLU B 1 125 ? 48.415 15.948 4.217 1.00 16.64 117 GLU B O 1
ATOM 6294 N N . PHE B 1 126 ? 48.022 18.067 4.850 1.00 16.61 118 PHE B N 1
ATOM 6295 C CA . PHE B 1 126 ? 49.415 18.416 4.948 1.00 16.64 118 PHE B CA 1
ATOM 6296 C C . PHE B 1 126 ? 50.135 17.519 5.962 1.00 16.15 118 PHE B C 1
ATOM 6297 O O . PHE B 1 126 ? 51.244 17.048 5.707 1.00 15.32 118 PHE B O 1
ATOM 6314 N N . SER B 1 127 ? 49.507 17.259 7.101 1.00 14.82 119 SER B N 1
ATOM 6315 C CA . SER B 1 127 ? 50.193 16.524 8.167 1.00 14.05 119 SER B CA 1
ATOM 6316 C C . SER B 1 127 ? 50.457 15.080 7.710 1.00 13.43 119 SER B C 1
ATOM 6317 O O . SER B 1 127 ? 51.438 14.477 8.116 1.00 15.79 119 SER B O 1
ATOM 6325 N N . LYS B 1 128 ? 49.582 14.548 6.863 1.00 14.10 120 LYS B N 1
ATOM 6326 C CA . LYS B 1 128 ? 49.762 13.209 6.308 1.00 17.59 120 LYS B CA 1
ATOM 6327 C C . LYS B 1 128 ? 50.868 13.203 5.256 1.00 19.14 120 LYS B C 1
ATOM 6328 O O . LYS B 1 128 ? 51.718 12.296 5.235 1.00 18.06 120 LYS B O 1
ATOM 6347 N N . GLN B 1 129 ? 50.886 14.237 4.415 1.00 19.95 121 GLN B N 1
ATOM 6348 C CA . GLN B 1 129 ? 51.935 14.390 3.402 1.00 19.01 121 GLN B CA 1
ATOM 6349 C C . GLN B 1 129 ? 53.344 14.464 3.983 1.00 18.48 121 GLN B C 1
ATOM 6350 O O . GLN B 1 129 ? 54.282 13.929 3.402 1.00 17.40 121 GLN B O 1
ATOM 6364 N N . ILE B 1 130 ? 53.511 15.185 5.086 1.00 17.36 122 ILE B N 1
ATOM 6365 C CA . ILE B 1 130 ? 54.803 15.258 5.768 1.00 15.59 122 ILE B CA 1
ATOM 6366 C C . ILE B 1 130 ? 54.924 14.310 6.973 1.00 16.09 122 ILE B C 1
ATOM 6367 O O . ILE B 1 130 ? 55.751 14.543 7.849 1.00 17.35 122 ILE B O 1
ATOM 6383 N N . ASN B 1 131 ? 53.977 13.380 7.097 1.00 15.89 123 ASN B N 1
ATOM 6384 C CA . ASN B 1 131 ? 54.093 12.235 7.994 1.00 17.47 123 ASN B CA 1
ATOM 6385 C C . ASN B 1 131 ? 54.163 12.639 9.465 1.00 18.48 123 ASN B C 1
ATOM 6386 O O . ASN B 1 131 ? 54.975 12.096 10.213 1.00 19.08 123 ASN B O 1
ATOM 6397 N N . ILE B 1 132 ? 53.479 13.713 9.835 1.00 16.67 124 ILE B N 1
ATOM 6398 C CA . ILE B 1 132 ? 53.318 14.048 11.248 1.00 15.51 124 ILE B CA 1
ATOM 6399 C C . ILE B 1 132 ? 51.911 13.758 11.795 1.00 18.18 124 ILE B C 1
ATOM 6400 O O . ILE B 1 132 ? 51.641 14.077 12.942 1.00 20.71 124 ILE B O 1
ATOM 6416 N N . SER B 1 133 ? 51.005 13.226 10.975 1.00 16.97 125 SER B N 1
ATOM 6417 C CA A SER B 1 133 ? 49.637 12.959 11.396 0.32 17.36 125 SER B CA 1
ATOM 6418 C CA B SER B 1 133 ? 49.642 13.010 11.442 0.68 17.07 125 SER B CA 1
ATOM 6419 C C . SER B 1 133 ? 49.620 11.983 12.567 1.00 19.16 125 SER B C 1
ATOM 6420 O O . SER B 1 133 ? 48.719 12.004 13.401 1.00 21.67 125 SER B O 1
ATOM 6435 N N . LYS B 1 134 ? 50.627 11.119 12.620 1.00 21.98 126 LYS B N 1
ATOM 6436 C CA . LYS B 1 134 ? 50.708 10.127 13.690 1.00 26.17 126 LYS B CA 1
ATOM 6437 C C . LYS B 1 134 ? 51.022 10.762 15.034 1.00 24.95 126 LYS B C 1
ATOM 6438 O O . LYS B 1 134 ? 50.953 10.104 16.073 1.00 27.50 126 LYS B O 1
ATOM 6457 N N . TYR B 1 135 ? 51.503 11.998 14.987 1.00 19.36 127 TYR B N 1
ATOM 6458 C CA . TYR B 1 135 ? 51.816 12.775 16.178 1.00 16.94 127 TYR B CA 1
ATOM 6459 C C . TYR B 1 135 ? 50.753 13.799 16.563 1.00 17.84 127 TYR B C 1
ATOM 6460 O O . TYR B 1 135 ? 50.977 14.574 17.471 1.00 19.03 127 TYR B O 1
ATOM 6478 N N . ALA B 1 136 ? 49.650 13.823 15.822 1.00 20.91 128 ALA B N 1
ATOM 6479 C CA . ALA B 1 136 ? 48.624 14.855 15.958 1.00 21.16 128 ALA B CA 1
ATOM 6480 C C . ALA B 1 136 ? 47.639 14.566 17.097 1.00 22.06 128 ALA B C 1
ATOM 6481 O O . ALA B 1 136 ? 47.135 13.444 17.247 1.00 22.43 128 ALA B O 1
ATOM 6488 N N . ILE B 1 137 ? 47.409 15.586 17.920 1.00 19.58 129 ILE B N 1
ATOM 6489 C CA . ILE B 1 137 ? 46.307 15.568 18.889 1.00 19.31 129 ILE B CA 1
ATOM 6490 C C . ILE B 1 137 ? 45.352 16.694 18.525 1.00 18.35 129 ILE B C 1
ATOM 6491 O O . ILE B 1 137 ? 45.740 17.854 18.606 1.00 18.39 129 ILE B O 1
ATOM 6507 N N . TRP B 1 138 ? 44.136 16.347 18.108 1.00 17.63 130 TRP B N 1
ATOM 6508 C CA . TRP B 1 138 ? 43.119 17.339 17.754 1.00 16.54 130 TRP B CA 1
ATOM 6509 C C . TRP B 1 138 ? 42.225 17.626 18.963 1.00 19.18 130 TRP B C 1
ATOM 6510 O O . TRP B 1 138 ? 41.750 16.698 19.640 1.00 20.37 130 TRP B O 1
ATOM 6531 N N . PHE B 1 139 ? 42.042 18.919 19.233 1.00 20.79 131 PHE B N 1
ATOM 6532 C CA . PHE B 1 139 ? 41.304 19.402 20.396 1.00 22.71 131 PHE B CA 1
ATOM 6533 C C . PHE B 1 139 ? 39.921 19.885 20.013 1.00 24.11 131 PHE B C 1
ATOM 6534 O O . PHE B 1 139 ? 39.786 20.849 19.250 1.00 22.68 131 PHE B O 1
ATOM 6551 N N . CYS B 1 140 ? 38.899 19.199 20.519 1.00 22.07 132 CYS B N 1
ATOM 6552 C CA . CYS B 1 140 ? 37.516 19.640 20.363 1.00 19.82 132 CYS B CA 1
ATOM 6553 C C . CYS B 1 140 ? 37.087 20.395 21.617 1.00 21.94 132 CYS B C 1
ATOM 6554 O O . CYS B 1 140 ? 37.910 20.661 22.493 1.00 23.32 132 CYS B O 1
ATOM 6562 N N . LEU B 1 141 ? 35.806 20.745 21.702 1.00 26.48 133 LEU B N 1
ATOM 6563 C CA . LEU B 1 141 ? 35.302 21.470 22.867 1.00 30.24 133 LEU B CA 1
ATOM 6564 C C . LEU B 1 141 ? 35.530 20.677 24.139 1.00 32.56 133 LEU B C 1
ATOM 6565 O O . LEU B 1 141 ? 35.963 21.216 25.156 1.00 29.12 133 LEU B O 1
ATOM 6581 N N . GLU B 1 142 ? 35.250 19.383 24.064 1.00 36.86 134 GLU B N 1
ATOM 6582 C CA . GLU B 1 142 ? 35.298 18.528 25.235 1.00 44.68 134 GLU B CA 1
ATOM 6583 C C . GLU B 1 142 ? 36.447 17.529 25.093 1.00 47.17 134 GLU B C 1
ATOM 6584 O O . GLU B 1 142 ? 37.401 17.549 25.876 1.00 49.31 134 GLU B O 1
ATOM 6596 N N . LYS B 1 143 ? 36.372 16.664 24.091 1.00 44.71 135 LYS B N 1
ATOM 6597 C CA . LYS B 1 143 ? 37.365 15.612 23.966 1.00 44.44 135 LYS B CA 1
ATOM 6598 C C . LYS B 1 143 ? 38.594 16.025 23.161 1.00 40.07 135 LYS B C 1
ATOM 6599 O O . LYS B 1 143 ? 38.630 17.082 22.522 1.00 35.37 135 LYS B O 1
ATOM 6618 N N . THR B 1 144 ? 39.566 15.123 23.136 1.00 36.95 136 THR B N 1
ATOM 6619 C CA . THR B 1 144 ? 40.713 15.251 22.260 1.00 31.87 136 THR B CA 1
ATOM 6620 C C . THR B 1 144 ? 40.823 13.940 21.508 1.00 28.82 136 THR B C 1
ATOM 6621 O O . THR B 1 144 ? 40.245 12.922 21.908 1.00 27.16 136 THR B O 1
ATOM 6632 N N . TYR B 1 145 ? 41.551 13.976 20.404 1.00 24.92 137 TYR B N 1
ATOM 6633 C CA . TYR B 1 145 ? 41.589 12.861 19.475 1.00 24.75 137 TYR B CA 1
ATOM 6634 C C . TYR B 1 145 ? 42.969 12.692 18.861 1.00 23.63 137 TYR B C 1
ATOM 6635 O O . TYR B 1 145 ? 43.647 13.674 18.577 1.00 23.56 137 TYR B O 1
ATOM 6653 N N . CYS B 1 146 ? 43.367 11.443 18.652 1.00 23.71 138 CYS B N 1
ATOM 6654 C CA . CYS B 1 146 ? 44.575 11.136 17.902 1.00 27.01 138 CYS B CA 1
ATOM 6655 C C . CYS B 1 146 ? 44.278 9.960 16.978 1.00 27.96 138 CYS B C 1
ATOM 6656 O O . CYS B 1 146 ? 43.215 9.353 17.055 1.00 26.91 138 CYS B O 1
ATOM 6664 N N . PHE B 1 147 ? 45.159 9.732 16.018 1.00 29.29 139 PHE B N 1
ATOM 6665 C CA . PHE B 1 147 ? 45.002 8.616 15.109 1.00 29.98 139 PHE B CA 1
ATOM 6666 C C . PHE B 1 147 ? 45.796 7.390 15.542 1.00 30.86 139 PHE B C 1
ATOM 6667 O O . PHE B 1 147 ? 45.616 6.301 15.010 1.00 31.81 139 PHE B O 1
ATOM 6684 N N . GLU B 1 148 ? 46.654 7.578 16.530 1.00 35.70 140 GLU B N 1
ATOM 6685 C CA . GLU B 1 148 ? 47.608 6.551 16.905 1.00 43.24 140 GLU B CA 1
ATOM 6686 C C . GLU B 1 148 ? 48.093 6.779 18.321 1.00 46.98 140 GLU B C 1
ATOM 6687 O O . GLU B 1 148 ? 48.029 7.897 18.826 1.00 44.25 140 GLU B O 1
ATOM 6699 N N . ILE B 1 149 ? 48.598 5.719 18.944 1.00 51.58 141 ILE B N 1
ATOM 6700 C CA . ILE B 1 149 ? 49.370 5.839 20.174 1.00 55.37 141 ILE B CA 1
ATOM 6701 C C . ILE B 1 149 ? 50.821 5.494 19.868 1.00 52.28 141 ILE B C 1
ATOM 6702 O O . ILE B 1 149 ? 51.110 4.467 19.258 1.00 52.30 141 ILE B O 1
ATOM 6718 N N . ASN B 1 150 ? 51.726 6.374 20.275 1.00 50.81 142 ASN B N 1
ATOM 6719 C CA . ASN B 1 150 ? 53.158 6.130 20.137 1.00 47.98 142 ASN B CA 1
ATOM 6720 C C . ASN B 1 150 ? 53.904 6.808 21.268 1.00 49.79 142 ASN B C 1
ATOM 6721 O O . ASN B 1 150 ? 53.300 7.478 22.096 1.00 48.55 142 ASN B O 1
ATOM 6732 N N . ASP B 1 151 ? 55.221 6.656 21.295 1.00 56.70 143 ASP B N 1
ATOM 6733 C CA . ASP B 1 151 ? 56.001 7.155 22.417 1.00 63.67 143 ASP B CA 1
ATOM 6734 C C . ASP B 1 151 ? 55.890 8.680 22.544 1.00 56.74 143 ASP B C 1
ATOM 6735 O O . ASP B 1 151 ? 55.827 9.215 23.651 1.00 54.14 143 ASP B O 1
ATOM 6744 N N . CYS B 1 152 ? 55.838 9.379 21.416 1.00 52.44 144 CYS B N 1
ATOM 6745 C CA . CYS B 1 152 ? 55.772 10.838 21.437 1.00 47.54 144 CYS B CA 1
ATOM 6746 C C . CYS B 1 152 ? 54.456 11.363 22.011 1.00 44.81 144 CYS B C 1
ATOM 6747 O O . CYS B 1 152 ? 54.444 12.316 22.790 1.00 43.53 144 CYS B O 1
ATOM 6755 N N . ILE B 1 153 ? 53.352 10.745 21.620 1.00 45.32 145 ILE B N 1
ATOM 6756 C CA . ILE B 1 153 ? 52.050 11.157 22.113 1.00 49.56 145 ILE B CA 1
ATOM 6757 C C . ILE B 1 153 ? 51.959 10.888 23.616 1.00 55.67 145 ILE B C 1
ATOM 6758 O O . ILE B 1 153 ? 51.486 11.737 24.374 1.00 56.70 145 ILE B O 1
ATOM 6774 N N . ARG B 1 154 ? 52.431 9.717 24.037 1.00 58.81 146 ARG B N 1
ATOM 6775 C CA . ARG B 1 154 ? 52.469 9.366 25.456 1.00 59.84 146 ARG B CA 1
ATOM 6776 C C . ARG B 1 154 ? 53.219 10.422 26.261 1.00 59.54 146 ARG B C 1
ATOM 6777 O O . ARG B 1 154 ? 52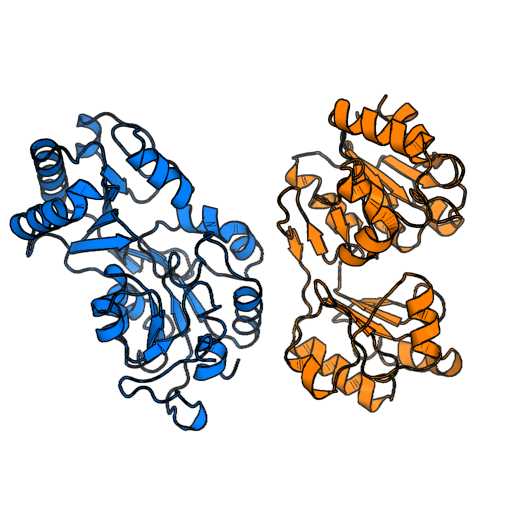.773 10.836 27.326 1.00 60.86 146 ARG B O 1
ATOM 6798 N N . GLU B 1 155 ? 54.351 10.866 25.732 1.00 59.68 147 GLU B N 1
ATOM 6799 C CA . GLU B 1 155 ? 55.179 11.851 26.412 1.00 63.96 147 GLU B CA 1
ATOM 6800 C C . GLU B 1 155 ? 54.404 13.142 26.672 1.00 68.71 147 GLU B C 1
ATOM 6801 O O . GLU B 1 155 ? 54.552 13.757 27.729 1.00 68.88 147 GLU B O 1
ATOM 6813 N N . TYR B 1 156 ? 53.574 13.550 25.715 1.00 73.41 148 TYR B N 1
ATOM 6814 C CA . TYR B 1 156 ? 52.785 14.771 25.874 1.00 76.95 148 TYR B CA 1
ATOM 6815 C C . TYR B 1 156 ? 51.586 14.566 26.797 1.00 81.90 148 TYR B C 1
ATOM 6816 O O . TYR B 1 156 ? 51.312 15.395 27.668 1.00 84.73 148 TYR B O 1
ATOM 6834 N N . MET B 1 157 ? 50.869 13.466 26.593 1.00 82.74 149 MET B N 1
ATOM 6835 C CA . MET B 1 157 ? 49.618 13.228 27.304 1.00 84.85 149 MET B CA 1
ATOM 6836 C C . MET B 1 157 ? 49.861 12.883 28.770 1.00 89.92 149 MET B C 1
ATOM 6837 O O . MET B 1 157 ? 48.916 12.719 29.538 1.00 90.66 149 MET B O 1
ATOM 6851 N N . GLU B 1 158 ? 51.126 12.732 29.148 1.00 93.39 150 GLU B N 1
ATOM 6852 C CA . GLU B 1 158 ? 51.470 12.492 30.540 1.00 96.33 150 GLU B CA 1
ATOM 6853 C C . GLU B 1 158 ? 51.463 13.784 31.352 1.00 95.03 150 GLU B C 1
ATOM 6854 O O . GLU B 1 158 ? 51.026 13.789 32.503 1.00 95.09 150 GLU B O 1
ATOM 6866 N N . VAL B 1 159 ? 51.937 14.872 30.748 1.00 94.11 151 VAL B N 1
ATOM 6867 C CA . VAL B 1 159 ? 52.155 16.128 31.471 1.00 93.76 151 VAL B CA 1
ATOM 6868 C C . VAL B 1 159 ? 50.873 16.584 32.170 1.00 96.61 151 VAL B C 1
ATOM 6869 O O . VAL B 1 159 ? 50.855 16.779 33.387 1.00 98.49 151 VAL B O 1
ATOM 6882 N N . GLU B 1 160 ? 49.810 16.757 31.389 1.00 95.58 152 GLU B N 1
ATOM 6883 C CA . GLU B 1 160 ? 48.459 16.877 31.928 1.00 91.97 152 GLU B CA 1
ATOM 6884 C C . GLU B 1 160 ? 47.779 15.563 31.603 1.00 90.67 152 GLU B C 1
ATOM 6885 O O . GLU B 1 160 ? 48.046 14.987 30.553 1.00 90.67 152 GLU B O 1
ATOM 6897 N N . ALA B 1 161 ? 46.897 15.079 32.468 1.00 88.68 153 ALA B N 1
ATOM 6898 C CA . ALA B 1 161 ? 46.275 13.799 32.188 1.00 86.68 153 ALA B CA 1
ATOM 6899 C C . ALA B 1 161 ? 45.289 14.034 31.064 1.00 84.09 153 ALA B C 1
ATOM 6900 O O . ALA B 1 161 ? 44.362 14.836 31.187 1.00 85.49 153 ALA B O 1
ATOM 6907 N N . LEU B 1 162 ? 45.507 13.322 29.965 1.00 79.53 154 LEU B N 1
ATOM 6908 C CA . LEU B 1 162 ? 44.740 13.515 28.743 1.00 73.47 154 LEU B CA 1
ATOM 6909 C C . LEU B 1 162 ? 44.379 12.154 28.193 1.00 68.41 154 LEU B C 1
ATOM 6910 O O . LEU B 1 162 ? 45.203 11.240 28.181 1.00 65.96 154 LEU B O 1
ATOM 6926 N N . ASN B 1 163 ? 43.147 12.033 27.723 1.00 67.43 155 ASN B N 1
ATOM 6927 C CA . ASN B 1 163 ? 42.622 10.751 27.300 1.00 67.42 155 ASN B CA 1
ATOM 6928 C C . ASN B 1 163 ? 42.137 10.850 25.868 1.00 57.97 155 ASN B C 1
ATOM 6929 O O . ASN B 1 163 ? 40.949 10.679 25.592 1.00 58.45 155 ASN B O 1
ATOM 6940 N N . PRO B 1 164 ? 43.066 11.129 24.940 1.00 48.52 156 PRO B N 1
ATOM 6941 C CA . PRO B 1 164 ? 42.622 11.294 23.560 1.00 42.22 156 PRO B CA 1
ATOM 6942 C C . PRO B 1 164 ? 42.071 9.990 23.032 1.00 40.65 156 PRO B C 1
ATOM 6943 O O . PRO B 1 164 ? 42.703 8.945 23.170 1.00 41.83 156 PRO B O 1
ATOM 6954 N N . ASP B 1 165 ? 40.892 10.064 22.439 1.00 39.64 157 ASP B N 1
ATOM 6955 C CA . ASP B 1 165 ? 40.301 8.926 21.788 1.00 42.24 157 ASP B CA 1
ATOM 6956 C C . ASP B 1 165 ? 41.077 8.663 20.508 1.00 38.67 157 ASP B C 1
ATOM 6957 O O . ASP B 1 165 ? 41.366 9.585 19.739 1.00 35.48 157 ASP B O 1
ATOM 6966 N N . VAL B 1 166 ? 41.435 7.409 20.286 1.00 34.81 158 VAL B N 1
ATOM 6967 C CA . VAL B 1 166 ? 42.077 7.027 19.040 1.00 34.48 158 VAL B CA 1
ATOM 6968 C C . VAL B 1 166 ? 40.984 6.815 18.005 1.00 36.51 158 VAL B C 1
ATOM 6969 O O . VAL B 1 166 ? 40.107 5.979 18.192 1.00 38.89 158 VAL B O 1
ATOM 6982 N N . ILE B 1 167 ? 41.046 7.578 16.917 1.00 34.34 159 ILE B N 1
ATOM 6983 C CA . ILE B 1 167 ? 40.016 7.544 15.878 1.00 31.78 159 ILE B CA 1
ATOM 6984 C C . ILE B 1 167 ? 40.598 7.257 14.498 1.00 31.22 159 ILE B C 1
ATOM 6985 O O . ILE B 1 167 ? 41.802 7.403 14.275 1.00 30.32 159 ILE B O 1
ATOM 7001 N N . GLU B 1 168 ? 39.731 6.857 13.574 1.00 34.93 160 GLU B N 1
ATOM 7002 C CA . GLU B 1 168 ? 40.123 6.656 12.186 1.00 41.04 160 GLU B CA 1
ATOM 7003 C C . GLU B 1 168 ? 40.319 7.998 11.481 1.00 37.21 160 GLU B C 1
ATOM 7004 O O . GLU B 1 168 ? 39.698 8.995 11.846 1.00 32.98 160 GLU B O 1
ATOM 7016 N N . ASP B 1 169 ? 41.158 7.995 10.448 1.00 37.08 161 ASP B N 1
ATOM 7017 C CA . ASP B 1 169 ? 41.465 9.190 9.672 1.00 38.14 161 ASP B CA 1
ATOM 7018 C C . ASP B 1 169 ? 40.230 9.946 9.217 1.00 37.07 161 ASP B C 1
ATOM 7019 O O . ASP B 1 169 ? 40.194 11.178 9.260 1.00 34.60 161 ASP B O 1
ATOM 7028 N N . ASN B 1 170 ? 39.213 9.206 8.794 1.00 36.60 162 ASN B N 1
ATOM 7029 C CA . ASN B 1 170 ? 38.078 9.809 8.099 1.00 37.17 162 ASN B CA 1
ATOM 7030 C C . ASN B 1 170 ? 37.075 10.437 9.055 1.00 32.95 162 ASN B C 1
ATOM 7031 O O . ASN B 1 170 ? 36.069 10.996 8.627 1.00 37.04 162 ASN B O 1
ATOM 7042 N N . MET B 1 171 ? 37.353 10.339 10.351 1.00 29.14 163 MET B N 1
ATOM 7043 C CA . MET B 1 171 ? 36.486 10.910 11.373 1.00 31.01 163 MET B CA 1
ATOM 7044 C C . MET B 1 171 ? 36.693 12.419 11.596 1.00 28.87 163 MET B C 1
ATOM 7045 O O . MET B 1 171 ? 35.787 13.112 12.055 1.00 29.06 163 MET B O 1
ATOM 7059 N N . LEU B 1 172 ? 37.883 12.920 11.285 1.00 24.20 164 LEU B N 1
ATOM 7060 C CA . LEU B 1 172 ? 38.208 14.330 11.524 1.00 23.17 164 LEU B CA 1
ATOM 7061 C C . LEU B 1 172 ? 37.259 15.293 10.830 1.00 24.88 164 LEU B C 1
ATOM 7062 O O . LEU B 1 172 ? 36.881 16.317 11.394 1.00 26.47 164 LEU B O 1
ATOM 7078 N N . GLU B 1 173 ? 36.887 14.961 9.598 1.00 27.55 165 GLU B N 1
ATOM 7079 C CA . GLU B 1 173 ? 36.028 15.816 8.791 1.00 32.95 165 GLU B CA 1
ATOM 7080 C C . GLU B 1 173 ? 34.765 16.202 9.545 1.00 28.84 165 GLU B C 1
ATOM 7081 O O . GLU B 1 173 ? 34.283 17.316 9.411 1.00 25.72 165 GLU B O 1
ATOM 7093 N N . GLY B 1 174 ? 34.254 15.277 10.355 1.00 27.92 166 GLY B N 1
ATOM 7094 C CA . GLY B 1 174 ? 33.025 15.497 11.100 1.00 28.89 166 GLY B CA 1
ATOM 7095 C C . GLY B 1 174 ? 33.220 16.170 12.453 1.00 28.14 166 GLY B C 1
ATOM 7096 O O . GLY B 1 174 ? 32.248 16.498 13.120 1.00 33.43 166 GLY B O 1
ATOM 7100 N N . LEU B 1 175 ? 34.474 16.369 12.857 1.00 23.10 167 LEU B N 1
ATOM 7101 C CA . LEU B 1 175 ? 34.792 17.026 14.116 1.00 22.89 167 LEU B CA 1
ATOM 7102 C C . LEU B 1 175 ? 34.870 18.530 13.951 1.00 23.27 167 LEU B C 1
ATOM 7103 O O . LEU B 1 175 ? 35.317 19.050 12.924 1.00 24.40 167 LEU B O 1
ATOM 7119 N N . THR B 1 176 ? 34.407 19.219 14.979 1.00 23.69 168 THR B N 1
ATOM 7120 C CA . THR B 1 176 ? 34.557 20.651 15.088 1.00 20.43 168 THR B CA 1
ATOM 7121 C C . THR B 1 176 ? 35.700 20.878 16.060 1.00 19.81 168 THR B C 1
ATOM 7122 O O . THR B 1 176 ? 35.600 20.490 17.224 1.00 21.17 168 THR B O 1
ATOM 7133 N N . VAL B 1 177 ? 36.789 21.483 15.583 1.00 18.63 169 VAL B N 1
ATOM 7134 C CA . VAL B 1 177 ? 38.029 21.545 16.360 1.00 16.31 169 VAL B CA 1
ATOM 7135 C C . VAL B 1 177 ? 38.489 22.966 16.622 1.00 15.92 169 VAL B C 1
ATOM 7136 O O . VAL B 1 177 ? 38.094 23.875 15.901 1.00 17.25 169 VAL B O 1
ATOM 7149 N N . TYR B 1 178 ? 39.167 23.178 17.754 1.00 16.21 170 TYR B N 1
ATOM 7150 C CA . TYR B 1 178 ? 39.870 24.431 18.078 1.00 19.65 170 TYR B CA 1
ATOM 7151 C C . TYR B 1 178 ? 41.340 24.555 17.669 1.00 18.11 170 TYR B C 1
ATOM 7152 O O . TYR B 1 178 ? 41.823 25.635 17.377 1.00 17.65 170 TYR B O 1
ATOM 7170 N N . LYS B 1 179 ? 42.070 23.463 17.826 1.00 16.85 171 LYS B N 1
ATOM 7171 C CA . LYS B 1 179 ? 43.505 23.465 17.607 1.00 18.48 171 LYS B CA 1
ATOM 7172 C C . LYS B 1 179 ? 44.007 22.037 17.403 1.00 16.41 171 LYS B C 1
ATOM 7173 O O . LYS B 1 179 ? 43.290 21.067 17.671 1.00 16.90 171 LYS B O 1
ATOM 7192 N N . VAL B 1 180 ? 45.215 21.932 16.865 1.00 16.36 172 VAL B N 1
ATOM 7193 C CA . VAL B 1 180 ? 45.927 20.667 16.785 1.00 17.24 172 VAL B CA 1
ATOM 7194 C C . VAL B 1 180 ? 47.312 20.892 17.393 1.00 15.96 172 VAL B C 1
ATOM 7195 O O . VAL B 1 180 ? 47.904 21.966 17.265 1.00 15.92 172 VAL B O 1
ATOM 7208 N N . LEU B 1 181 ? 47.785 19.889 18.118 1.00 15.73 173 LEU B N 1
ATOM 7209 C CA . LEU B 1 181 ? 49.128 19.888 18.671 1.00 18.83 173 LEU B CA 1
ATOM 7210 C C . LEU B 1 181 ? 49.824 18.650 18.120 1.00 18.44 173 LEU B C 1
ATOM 7211 O O . LEU B 1 181 ? 49.270 17.559 18.177 1.00 19.92 173 LEU B O 1
ATOM 7227 N N . PHE B 1 182 ? 51.017 18.834 17.573 1.00 17.76 174 PHE B N 1
ATOM 7228 C CA . PHE B 1 182 ? 51.817 17.722 17.098 1.00 18.62 174 PHE B CA 1
ATOM 7229 C C . PHE B 1 182 ? 52.905 17.510 18.118 1.00 19.98 174 PHE B C 1
ATOM 7230 O O . PHE B 1 182 ? 53.720 18.408 18.319 1.00 19.43 174 PHE B O 1
ATOM 7247 N N . SER B 1 183 ? 52.938 16.353 18.777 1.00 21.93 175 SER B N 1
ATOM 7248 C CA A SER B 1 183 ? 54.045 16.081 19.684 0.63 22.73 175 SER B CA 1
ATOM 7249 C CA B SER B 1 183 ? 54.045 16.077 19.682 0.37 22.75 175 SER B CA 1
ATOM 7250 C C . SER B 1 183 ? 55.087 15.342 18.869 1.00 22.02 175 SER B C 1
ATOM 7251 O O . SER B 1 183 ? 54.983 14.142 18.641 1.00 22.56 175 SER B O 1
ATOM 7266 N N . LEU B 1 184 ? 56.096 16.088 18.467 1.00 21.99 176 LEU B N 1
ATOM 7267 C CA . LEU B 1 184 ? 57.049 15.630 17.472 1.00 24.21 176 LEU B CA 1
ATOM 7268 C C . LEU B 1 184 ? 58.258 15.003 18.099 1.00 26.87 176 LEU B C 1
ATOM 7269 O O . LEU B 1 184 ? 58.659 15.406 19.186 1.00 25.78 176 LEU B O 1
ATOM 7285 N N . PRO B 1 185 ? 58.851 14.028 17.406 1.00 25.97 177 PRO B N 1
ATOM 7286 C CA . PRO B 1 185 ? 60.239 13.668 17.694 1.00 25.89 177 PRO B CA 1
ATOM 7287 C C . PRO B 1 185 ? 61.138 14.871 17.509 1.00 24.73 177 PRO B C 1
ATOM 7288 O O . PRO B 1 185 ? 60.910 15.653 16.595 1.00 22.27 177 PRO B O 1
ATOM 7299 N N . GLU B 1 186 ? 62.154 15.020 18.347 1.00 25.15 178 GLU B N 1
ATOM 7300 C CA . GLU B 1 186 ? 63.036 16.166 18.261 1.00 27.65 178 GLU B CA 1
ATOM 7301 C C . GLU B 1 186 ? 63.664 16.298 16.876 1.00 23.72 178 GLU B C 1
ATOM 7302 O O . GLU B 1 186 ? 63.881 17.408 16.374 1.00 24.71 178 GLU B O 1
ATOM 7314 N N . ASN B 1 187 ? 63.956 15.161 16.253 1.00 21.49 179 ASN B N 1
ATOM 7315 C CA . ASN B 1 187 ? 64.761 15.167 15.030 1.00 21.79 179 ASN B CA 1
ATOM 7316 C C . ASN B 1 187 ? 63.994 15.628 13.791 1.00 21.01 179 ASN B C 1
ATOM 7317 O O . ASN B 1 187 ? 64.614 15.836 12.745 1.00 22.15 179 ASN B O 1
ATOM 7328 N N . ILE B 1 188 ? 62.665 15.669 13.851 1.00 22.20 180 ILE B N 1
ATOM 7329 C CA . ILE B 1 188 ? 61.893 16.343 12.795 1.00 20.99 180 ILE B CA 1
ATOM 7330 C C . ILE B 1 188 ? 61.317 17.739 13.133 1.00 20.56 180 ILE B C 1
ATOM 7331 O O . ILE B 1 188 ? 60.579 18.329 12.322 1.00 20.07 180 ILE B O 1
ATOM 7347 N N . LEU B 1 189 ? 61.612 18.250 14.321 1.00 19.47 181 LEU B N 1
ATOM 7348 C CA . LEU B 1 189 ? 61.016 19.505 14.760 1.00 18.09 181 LEU B CA 1
ATOM 7349 C C . LEU B 1 189 ? 61.311 20.684 13.857 1.00 19.43 181 LEU B C 1
ATOM 7350 O O . LEU B 1 189 ? 60.395 21.409 13.477 1.00 20.11 181 LEU B O 1
ATOM 7366 N N . GLU B 1 190 ? 62.582 20.885 13.522 1.00 21.67 182 GLU B N 1
ATOM 7367 C CA . GLU B 1 190 ? 62.989 22.060 12.773 1.00 25.87 182 GLU B CA 1
ATOM 7368 C C . GLU B 1 190 ? 62.369 22.055 11.384 1.00 22.00 182 GLU B C 1
ATOM 7369 O O . GLU B 1 190 ? 61.861 23.076 10.933 1.00 21.20 182 GLU B O 1
ATOM 7381 N N . ASN B 1 191 ? 62.393 20.907 10.708 1.00 18.42 183 ASN B N 1
ATOM 7382 C CA . ASN B 1 191 ? 61.804 20.820 9.374 1.00 16.43 183 ASN B CA 1
ATOM 7383 C C . ASN B 1 191 ? 60.287 21.028 9.380 1.00 15.73 183 ASN B C 1
ATOM 7384 O O . ASN B 1 191 ? 59.721 21.761 8.541 1.00 17.93 183 ASN B O 1
ATOM 7395 N N . THR B 1 192 ? 59.628 20.380 10.324 1.00 15.74 184 THR B N 1
ATOM 7396 C CA . THR B 1 192 ? 58.179 20.455 10.414 1.00 17.01 184 THR B CA 1
ATOM 7397 C C . THR B 1 192 ? 57.733 21.884 10.688 1.00 17.09 184 THR B C 1
ATOM 7398 O O . THR B 1 192 ? 56.795 22.373 10.082 1.00 16.41 184 THR B O 1
ATOM 7409 N N . LEU B 1 193 ? 58.403 22.541 11.626 1.00 17.50 185 LEU B N 1
ATOM 7410 C CA . LEU B 1 193 ? 58.030 23.902 11.986 1.00 18.86 185 LEU B CA 1
ATOM 7411 C C . LEU B 1 193 ? 58.227 24.821 10.804 1.00 19.18 185 LEU B C 1
ATOM 7412 O O . LEU B 1 193 ? 57.373 25.662 10.507 1.00 18.94 185 LEU B O 1
ATOM 7428 N N . LYS B 1 194 ? 59.356 24.655 10.119 1.00 18.93 186 LYS B N 1
ATOM 7429 C CA . LYS B 1 194 ? 59.636 25.433 8.925 1.00 21.67 186 LYS B CA 1
ATOM 7430 C C . LYS B 1 194 ? 58.494 25.264 7.925 1.00 19.50 186 LYS B C 1
ATOM 7431 O O . LYS B 1 194 ? 57.941 26.237 7.424 1.00 20.08 186 LYS B O 1
ATOM 7450 N N . LEU B 1 195 ? 58.108 24.028 7.651 1.00 16.03 187 LEU B N 1
ATOM 7451 C CA . LEU B 1 195 ? 57.112 23.821 6.602 1.00 14.22 187 LEU B CA 1
ATOM 7452 C C . LEU B 1 195 ? 55.732 24.305 7.011 1.00 14.34 187 LEU B C 1
ATOM 7453 O O . LEU B 1 195 ? 55.009 24.850 6.183 1.00 14.70 187 LEU B O 1
ATOM 7469 N N . CYS B 1 196 ? 55.354 24.057 8.254 1.00 16.66 188 CYS B N 1
ATOM 7470 C CA A CYS B 1 196 ? 54.051 24.494 8.772 0.80 17.69 188 CYS B CA 1
ATOM 7471 C CA B CYS B 1 196 ? 54.064 24.496 8.730 0.20 16.88 188 CYS B CA 1
ATOM 7472 C C . CYS B 1 196 ? 53.952 26.016 8.724 1.00 16.08 188 CYS B C 1
ATOM 7473 O O . CYS B 1 196 ? 52.948 26.564 8.296 1.00 16.79 188 CYS B O 1
ATOM 7488 N N . ARG B 1 197 ? 54.989 26.697 9.192 1.00 15.66 189 ARG B N 1
ATOM 7489 C CA . ARG B 1 197 ? 54.968 28.163 9.146 1.00 17.63 189 ARG B CA 1
ATOM 7490 C C . ARG B 1 197 ? 54.933 28.687 7.719 1.00 18.99 189 ARG B C 1
ATOM 7491 O O . ARG B 1 197 ? 54.195 29.621 7.425 1.00 19.30 189 ARG B O 1
ATOM 7512 N N . GLU B 1 198 ? 55.706 28.086 6.823 1.00 20.16 190 GLU B N 1
ATOM 7513 C CA . GLU B 1 198 ? 55.717 28.552 5.446 1.00 21.19 190 GLU B CA 1
ATOM 7514 C C . GLU B 1 198 ? 54.341 28.387 4.816 1.00 20.43 190 GLU B C 1
ATOM 7515 O O . GLU B 1 198 ? 53.863 29.266 4.085 1.00 21.87 190 GLU B O 1
ATOM 7527 N N . LYS B 1 199 ? 53.685 27.276 5.114 1.00 17.67 191 LYS B N 1
ATOM 7528 C CA . LYS B 1 199 ? 52.384 27.014 4.523 1.00 17.55 191 LYS B CA 1
ATOM 7529 C C . LYS B 1 199 ? 51.260 27.780 5.208 1.00 18.36 191 LYS B C 1
ATOM 7530 O O . LYS B 1 199 ? 50.341 28.243 4.539 1.00 17.52 191 LYS B O 1
ATOM 7549 N N . PHE B 1 200 ? 51.233 27.730 6.538 1.00 17.54 192 PHE B N 1
ATOM 7550 C CA . PHE B 1 200 ? 50.091 28.253 7.308 1.00 17.67 192 PHE B CA 1
ATOM 7551 C C . PHE B 1 200 ? 50.192 29.539 8.158 1.00 17.63 192 PHE B C 1
ATOM 7552 O O . PHE B 1 200 ? 49.176 29.985 8.669 1.00 16.42 192 PHE B O 1
ATOM 7569 N N . SER B 1 201 ? 51.365 30.138 8.318 1.00 19.22 193 SER B N 1
ATOM 7570 C CA . SER B 1 201 ? 51.523 31.113 9.403 1.00 21.32 193 SER B CA 1
ATOM 7571 C C . SER B 1 201 ? 50.758 32.404 9.118 1.00 24.06 193 SER B C 1
ATOM 7572 O O . SER B 1 201 ? 50.515 33.194 10.023 1.00 24.13 193 SER B O 1
ATOM 7580 N N . HIS B 1 202 ? 50.355 32.609 7.874 1.00 25.07 194 HIS B N 1
ATOM 7581 C CA . HIS B 1 202 ? 49.534 33.771 7.554 1.00 23.95 194 HIS B CA 1
ATOM 7582 C C . HIS B 1 202 ? 48.067 33.511 7.917 1.00 23.88 194 HIS B C 1
ATOM 7583 O O . HIS B 1 202 ? 47.295 34.444 8.049 1.00 25.92 194 HIS B O 1
ATOM 7596 N N . ARG B 1 203 ? 47.661 32.245 7.977 1.00 21.35 195 ARG B N 1
ATOM 7597 C CA . ARG B 1 203 ? 46.287 31.891 8.347 1.00 18.50 195 ARG B CA 1
ATOM 7598 C C . ARG B 1 203 ? 46.000 31.428 9.795 1.00 19.84 195 ARG B C 1
ATOM 7599 O O . ARG B 1 203 ? 44.850 31.395 10.239 1.00 21.62 195 ARG B O 1
ATOM 7620 N N . ILE B 1 204 ? 47.048 31.098 10.529 1.00 19.70 196 ILE B N 1
ATOM 7621 C CA A ILE B 1 204 ? 46.909 30.584 11.887 0.16 19.70 196 ILE B CA 1
ATOM 7622 C CA B ILE B 1 204 ? 46.908 30.525 11.866 0.84 19.78 196 ILE B CA 1
ATOM 7623 C C . ILE B 1 204 ? 48.220 30.759 12.608 1.00 20.74 196 ILE B C 1
ATOM 7624 O O . ILE B 1 204 ? 49.248 31.008 11.979 1.00 22.30 196 ILE B O 1
ATOM 7655 N N . ASN B 1 205 ? 48.186 30.684 13.931 1.00 19.81 197 ASN B N 1
ATOM 7656 C CA . ASN B 1 205 ? 49.407 30.727 14.705 1.00 21.35 197 ASN B CA 1
ATOM 7657 C C . ASN B 1 205 ? 50.062 29.359 14.675 1.00 21.14 197 ASN B C 1
ATOM 7658 O O . ASN B 1 205 ? 49.410 28.359 14.930 1.00 22.09 197 ASN B O 1
ATOM 7669 N N . VAL B 1 206 ? 51.337 29.317 14.338 1.00 19.12 198 VAL B N 1
ATOM 7670 C CA . VAL B 1 206 ? 52.102 28.084 14.420 1.00 21.76 198 VAL B CA 1
ATOM 7671 C C . VAL B 1 206 ? 53.148 28.282 15.493 1.00 27.29 198 VAL B C 1
ATOM 7672 O O . VAL B 1 206 ? 54.133 28.983 15.279 1.00 33.79 198 VAL B O 1
ATOM 7685 N N . ALA B 1 207 ? 52.958 27.634 16.635 1.00 24.59 199 ALA B N 1
ATOM 7686 C CA . ALA B 1 207 ? 53.786 27.917 17.792 1.00 26.45 199 ALA B CA 1
ATOM 7687 C C . ALA B 1 207 ? 54.540 26.679 18.229 1.00 25.97 199 ALA B C 1
ATOM 7688 O O . ALA B 1 207 ? 54.007 25.571 18.176 1.00 23.00 199 ALA B O 1
ATOM 7695 N N . ASN B 1 208 ? 55.796 26.846 18.614 1.00 29.56 200 ASN B N 1
ATOM 7696 C CA . ASN B 1 208 ? 56.396 25.830 19.439 1.00 32.70 200 ASN B CA 1
ATOM 7697 C C . ASN B 1 208 ? 56.997 26.544 20.637 1.00 36.26 200 ASN B C 1
ATOM 7698 O O . ASN B 1 208 ? 58.098 27.073 20.581 1.00 33.27 200 ASN B O 1
ATOM 7709 N N . THR B 1 209 ? 56.261 26.483 21.743 1.00 43.32 201 THR B N 1
ATOM 7710 C CA . THR B 1 209 ? 56.637 27.184 22.967 1.00 50.13 201 THR B CA 1
ATOM 7711 C C . THR B 1 209 ? 57.571 26.337 23.803 1.00 55.33 201 THR B C 1
ATOM 7712 O O . THR B 1 209 ? 58.554 26.822 24.368 1.00 58.87 201 THR B O 1
ATOM 7723 N N . PHE B 1 210 ? 57.233 25.054 23.864 1.00 56.37 202 PHE B N 1
ATOM 7724 C CA . PHE B 1 210 ? 57.860 24.123 24.783 1.00 57.64 202 PHE B CA 1
ATOM 7725 C C . PHE B 1 210 ? 58.299 22.862 24.060 1.00 51.05 202 PHE B C 1
ATOM 7726 O O . PHE B 1 210 ? 57.500 22.197 23.394 1.00 45.99 202 PHE B O 1
ATOM 7743 N N . GLN B 1 211 ? 59.581 22.549 24.200 1.00 49.24 203 GLN B N 1
ATOM 7744 C CA . GLN B 1 211 ? 60.141 21.330 23.645 1.00 48.74 203 GLN B CA 1
ATOM 7745 C C . GLN B 1 211 ? 59.820 21.220 22.146 1.00 38.78 203 GLN B C 1
ATOM 7746 O O . GLN B 1 211 ? 59.980 22.190 21.408 1.00 38.13 203 GLN B O 1
ATOM 7760 N N . SER B 1 212 ? 59.430 20.023 21.713 1.00 32.61 204 SER B N 1
ATOM 7761 C CA A SER B 1 212 ? 59.093 19.726 20.321 0.17 31.79 204 SER B CA 1
ATOM 7762 C CA B SER B 1 212 ? 59.099 19.761 20.314 0.83 31.83 204 SER B CA 1
ATOM 7763 C C . SER B 1 212 ? 57.591 19.792 20.026 1.00 30.18 204 SER B C 1
ATOM 7764 O O . SER B 1 212 ? 57.144 19.353 18.962 1.00 27.53 204 SER B O 1
ATOM 7779 N N . TYR B 1 213 ? 56.793 20.252 20.984 1.00 29.14 205 TYR B N 1
ATOM 7780 C CA . TYR B 1 213 ? 55.351 20.371 20.736 1.00 30.47 205 TYR B CA 1
ATOM 7781 C C . TYR B 1 213 ? 55.062 21.504 19.754 1.00 25.30 205 TYR B C 1
ATOM 7782 O O . TYR B 1 213 ? 55.463 22.645 19.978 1.00 22.22 205 TYR B O 1
ATOM 7800 N N . VAL B 1 214 ? 54.350 21.195 18.680 1.00 23.75 206 VAL B N 1
ATOM 7801 C CA . VAL B 1 214 ? 53.990 22.208 17.691 1.00 21.49 206 VAL B CA 1
ATOM 7802 C C . VAL B 1 214 ? 52.479 22.387 17.680 1.00 19.66 206 VAL B C 1
ATOM 7803 O O . VAL B 1 214 ? 51.721 21.453 17.423 1.00 18.89 206 VAL B O 1
ATOM 7816 N N . GLU B 1 215 ? 52.057 23.615 17.942 1.00 20.73 207 GLU B N 1
ATOM 7817 C CA . GLU B 1 215 ? 50.654 23.927 18.130 1.00 21.91 207 GLU B CA 1
ATOM 7818 C C . GLU B 1 215 ? 50.150 24.888 17.055 1.00 18.67 207 GLU B C 1
ATOM 7819 O O . GLU B 1 215 ? 50.743 25.938 16.825 1.00 20.68 207 GLU B O 1
ATOM 7831 N N . LEU B 1 216 ? 49.077 24.492 16.381 1.00 17.40 208 LEU B N 1
ATOM 7832 C CA . LEU B 1 216 ? 48.365 25.344 15.436 1.00 17.51 208 LEU B CA 1
ATOM 7833 C C . LEU B 1 216 ? 47.028 25.766 16.021 1.00 19.43 208 LEU B C 1
ATOM 7834 O O . LEU B 1 216 ? 46.160 24.936 16.268 1.00 20.52 208 LEU B O 1
ATOM 7850 N N . PHE B 1 217 ? 46.865 27.064 16.226 1.00 22.12 209 PHE B N 1
ATOM 7851 C CA . PHE B 1 217 ? 45.656 27.573 16.865 1.00 25.84 209 PHE B CA 1
ATOM 7852 C C . PHE B 1 217 ? 45.356 28.961 16.350 1.00 25.02 209 PHE B C 1
ATOM 7853 O O . PHE B 1 217 ? 46.220 29.617 15.784 1.00 23.55 209 PHE B O 1
ATOM 7870 N N . HIS B 1 218 ? 44.125 29.394 16.574 1.00 25.51 210 HIS B N 1
ATOM 7871 C CA . HIS B 1 218 ? 43.586 30.571 15.919 1.00 24.92 210 HIS B CA 1
ATOM 7872 C C . HIS B 1 218 ? 44.496 31.775 16.064 1.00 21.61 210 HIS B C 1
ATOM 7873 O O . HIS B 1 218 ? 45.055 32.026 17.124 1.00 20.27 210 HIS B O 1
ATOM 7886 N N . GLN B 1 219 ? 44.658 32.521 14.980 1.00 23.39 211 GLN B N 1
ATOM 7887 C CA . GLN B 1 219 ? 45.402 33.775 15.042 1.00 27.62 211 GLN B CA 1
ATOM 7888 C C . GLN B 1 219 ? 44.749 34.758 16.022 1.00 28.31 211 GLN B C 1
ATOM 7889 O O . GLN B 1 219 ? 43.537 34.715 16.249 1.00 25.85 211 GLN B O 1
ATOM 7903 N N . HIS B 1 220 ? 45.556 35.631 16.611 1.00 35.09 212 HIS B N 1
ATOM 7904 C CA . HIS B 1 220 ? 45.036 36.676 17.499 1.00 45.15 212 HIS B CA 1
ATOM 7905 C C . HIS B 1 220 ? 44.150 36.120 18.626 1.00 40.17 212 HIS B C 1
ATOM 7906 O O . HIS B 1 220 ? 43.100 36.678 18.956 1.00 41.51 212 HIS B O 1
ATOM 7919 N N . THR B 1 221 ? 44.577 35.002 19.195 1.00 31.63 213 THR B N 1
ATOM 7920 C CA . THR B 1 221 ? 43.967 34.482 20.410 1.00 28.41 213 THR B CA 1
ATOM 7921 C C . THR B 1 221 ? 45.048 34.281 21.453 1.00 27.30 213 THR B C 1
ATOM 7922 O O . THR B 1 221 ? 46.146 33.809 21.159 1.00 27.79 213 THR B O 1
ATOM 7933 N N . ASN B 1 222 ? 44.744 34.703 22.667 1.00 23.54 214 ASN B N 1
ATOM 7934 C CA . ASN B 1 222 ? 45.609 34.472 23.804 1.00 22.49 214 ASN B CA 1
ATOM 7935 C C . ASN B 1 222 ? 44.786 34.759 25.056 1.00 18.86 214 ASN B C 1
ATOM 7936 O O . ASN B 1 222 ? 43.622 35.176 24.957 1.00 18.28 214 ASN B O 1
ATOM 7947 N N . LYS B 1 223 ? 45.379 34.563 26.230 1.00 18.13 215 LYS B N 1
ATOM 7948 C CA . LYS B 1 223 ? 44.643 34.737 27.474 1.00 16.37 215 LYS B CA 1
ATOM 7949 C C . LYS B 1 223 ? 44.151 36.160 27.650 1.00 18.56 215 LYS B C 1
ATOM 7950 O O . LYS B 1 223 ? 43.083 36.376 28.196 1.00 19.22 215 LYS B O 1
ATOM 7969 N N . PHE B 1 224 ? 44.924 37.138 27.192 1.00 19.86 216 PHE B N 1
ATOM 7970 C CA . PHE B 1 224 ? 44.539 38.529 27.383 1.00 22.44 216 PHE B CA 1
ATOM 7971 C C . PHE B 1 224 ? 43.258 38.865 26.614 1.00 19.33 216 PHE B C 1
ATOM 7972 O O . PHE B 1 224 ? 42.485 39.738 27.030 1.00 18.70 216 PHE B O 1
ATOM 7989 N N . GLU B 1 225 ? 43.023 38.182 25.501 1.00 18.23 217 GLU B N 1
ATOM 7990 C CA . GLU B 1 225 ? 41.760 38.354 24.793 1.00 17.05 217 GLU B CA 1
ATOM 7991 C C . GLU B 1 225 ? 40.598 37.907 25.684 1.00 15.96 217 GLU B C 1
ATOM 7992 O O . GLU B 1 225 ? 39.539 38.553 25.719 1.00 16.32 217 GLU B O 1
ATOM 8004 N N . GLY B 1 226 ? 40.780 36.798 26.388 1.00 16.61 218 GLY B N 1
ATOM 8005 C CA . GLY B 1 226 ? 39.774 36.359 27.343 1.00 16.79 218 GLY B CA 1
ATOM 8006 C C . GLY B 1 226 ? 39.599 37.354 28.472 1.00 16.35 218 GLY B C 1
ATOM 8007 O O . GLY B 1 226 ? 38.477 37.628 28.907 1.00 15.55 218 GLY B O 1
ATOM 8011 N N . VAL B 1 227 ? 40.714 37.906 28.948 1.00 16.99 219 VAL B N 1
ATOM 8012 C CA . VAL B 1 227 ? 40.680 38.899 30.016 1.00 16.83 219 VAL B CA 1
ATOM 8013 C C . VAL B 1 227 ? 39.824 40.079 29.597 1.00 17.15 219 VAL B C 1
ATOM 8014 O O . VAL B 1 227 ? 38.978 40.541 30.355 1.00 16.68 219 VAL B O 1
ATOM 8027 N N . LYS B 1 228 ? 40.007 40.551 28.370 1.00 18.89 220 LYS B N 1
ATOM 8028 C CA . LYS B 1 228 ? 39.246 41.704 27.912 1.00 20.79 220 LYS B CA 1
ATOM 8029 C C . LYS B 1 228 ? 37.742 41.394 27.803 1.00 19.57 220 LYS B C 1
ATOM 8030 O O . LYS B 1 228 ? 36.910 42.222 28.185 1.00 20.62 220 LYS B O 1
ATOM 8049 N N . GLU B 1 229 ? 37.388 40.214 27.296 1.00 18.38 221 GLU B N 1
ATOM 8050 C CA . GLU B 1 229 ? 35.982 39.827 27.195 1.00 19.24 221 GLU B CA 1
ATOM 8051 C C . GLU B 1 229 ? 35.314 39.701 28.570 1.00 18.54 221 GLU B C 1
ATOM 8052 O O . GLU B 1 229 ? 34.195 40.142 28.751 1.00 18.20 221 GLU B O 1
ATOM 8064 N N . ILE B 1 230 ? 35.990 39.091 29.537 1.00 18.10 222 ILE B N 1
ATOM 8065 C CA A ILE B 1 230 ? 35.376 38.894 30.842 0.46 17.87 222 ILE B CA 1
ATOM 8066 C CA B ILE B 1 230 ? 35.405 38.886 30.863 0.54 17.43 222 ILE B CA 1
ATOM 8067 C C . ILE B 1 230 ? 35.277 40.225 31.580 1.00 17.93 222 ILE B C 1
ATOM 8068 O O . ILE B 1 230 ? 34.287 40.489 32.253 1.00 18.57 222 ILE B O 1
ATOM 8099 N N . CYS B 1 231 ? 36.277 41.075 31.427 1.00 16.87 223 CYS B N 1
ATOM 8100 C CA . CYS B 1 231 ? 36.185 42.407 32.007 1.00 18.57 223 CYS B CA 1
ATOM 8101 C C . CYS B 1 231 ? 35.010 43.173 31.399 1.00 19.59 223 CYS B C 1
ATOM 8102 O O . CYS B 1 231 ? 34.242 43.790 32.122 1.00 20.14 223 CYS B O 1
ATOM 8110 N N . LYS B 1 232 ? 34.854 43.128 30.078 1.00 18.85 224 LYS B N 1
ATOM 8111 C CA . LYS B 1 232 ? 33.695 43.769 29.430 1.00 21.79 224 LYS B CA 1
ATOM 8112 C C . LYS B 1 232 ? 32.361 43.230 29.943 1.00 20.40 224 LYS B C 1
ATOM 8113 O O . LYS B 1 232 ? 31.389 43.987 30.135 1.00 21.08 224 LYS B O 1
ATOM 8132 N N . TYR B 1 233 ? 32.307 41.922 30.162 1.00 18.82 225 TYR B N 1
ATOM 8133 C CA . TYR B 1 233 ? 31.100 41.281 30.657 1.00 17.95 225 TYR B CA 1
ATOM 8134 C C . TYR B 1 233 ? 30.646 41.915 31.962 1.00 20.72 225 TYR B C 1
ATOM 8135 O O . TYR B 1 233 ? 29.456 42.087 32.174 1.00 21.80 225 TYR B O 1
ATOM 8153 N N . TYR B 1 234 ? 31.594 42.223 32.848 1.00 19.20 226 TYR B N 1
ATOM 8154 C CA . TYR B 1 234 ? 31.265 42.803 34.150 1.00 16.81 226 TYR B CA 1
ATOM 8155 C C . TYR B 1 234 ? 31.348 44.314 34.151 1.00 21.18 226 TYR B C 1
ATOM 8156 O O . TYR B 1 234 ? 31.185 44.951 35.196 1.00 26.54 226 TYR B O 1
ATOM 8174 N N . ASN B 1 235 ? 31.629 44.887 32.984 1.00 21.97 227 ASN B N 1
ATOM 8175 C CA . ASN B 1 235 ? 31.887 46.326 32.872 1.00 25.32 227 ASN B CA 1
ATOM 8176 C C . ASN B 1 235 ? 32.952 46.777 33.854 1.00 27.97 227 ASN B C 1
ATOM 8177 O O . ASN B 1 235 ? 32.770 47.748 34.586 1.00 28.24 227 ASN B O 1
ATOM 8188 N N . ILE B 1 236 ? 34.055 46.040 33.866 1.00 27.59 228 ILE B N 1
ATOM 8189 C CA . ILE B 1 236 ? 35.205 46.373 34.684 1.00 26.29 228 ILE B CA 1
ATOM 8190 C C . ILE B 1 236 ? 36.290 46.895 33.763 1.00 24.53 228 ILE B C 1
ATOM 8191 O O . ILE B 1 236 ? 36.698 46.225 32.815 1.00 26.58 228 ILE B O 1
ATOM 8207 N N . SER B 1 237 ? 36.760 48.099 34.038 1.00 24.01 229 SER B N 1
ATOM 8208 C CA A SER B 1 237 ? 37.852 48.652 33.262 0.47 26.32 229 SER B CA 1
ATOM 8209 C CA B SER B 1 237 ? 37.870 48.681 33.298 0.53 26.90 229 SER B CA 1
ATOM 8210 C C . SER B 1 237 ? 39.135 47.882 33.574 1.00 26.44 229 SER B C 1
ATOM 8211 O O . SER B 1 237 ? 39.306 47.354 34.673 1.00 27.90 229 SER B O 1
ATOM 8226 N N . LEU B 1 238 ? 40.026 47.805 32.595 1.00 24.96 230 LEU B N 1
ATOM 8227 C CA . LEU B 1 238 ? 41.219 46.979 32.729 1.00 27.89 230 LEU B CA 1
ATOM 8228 C C . LEU B 1 238 ? 42.141 47.431 33.867 1.00 33.40 230 LEU B C 1
ATOM 8229 O O . LEU B 1 238 ? 42.836 46.609 34.452 1.00 32.66 230 LEU B O 1
ATOM 8245 N N . ASN B 1 239 ? 42.141 48.720 34.198 1.00 37.54 231 ASN B N 1
ATOM 8246 C CA . ASN B 1 239 ? 42.960 49.200 35.314 1.00 38.57 231 ASN B CA 1
ATOM 8247 C C . ASN B 1 239 ? 42.442 48.689 36.649 1.00 33.69 231 ASN B C 1
ATOM 8248 O O . ASN B 1 239 ? 43.119 48.789 37.655 1.00 35.90 231 ASN B O 1
ATOM 8259 N N . ASN B 1 240 ? 41.223 48.169 36.649 1.00 30.11 232 ASN B N 1
ATOM 8260 C CA . ASN B 1 240 ? 40.629 47.547 37.825 1.00 28.37 232 ASN B CA 1
ATOM 8261 C C . ASN B 1 240 ? 40.796 46.022 37.826 1.00 26.67 232 ASN B C 1
ATOM 8262 O O . ASN B 1 240 ? 40.171 45.322 38.614 1.00 27.20 232 ASN B O 1
ATOM 8273 N N . ALA B 1 241 ? 41.565 45.519 36.870 1.00 27.75 233 ALA B N 1
ATOM 8274 C CA . ALA B 1 241 ? 41.832 44.090 36.751 1.00 28.25 233 ALA B CA 1
ATOM 8275 C C . ALA B 1 241 ? 43.288 43.801 37.093 1.00 24.66 233 ALA B C 1
ATOM 8276 O O . ALA B 1 241 ? 44.159 44.660 36.901 1.00 23.93 233 ALA B O 1
ATOM 8283 N N . LEU B 1 242 ? 43.528 42.594 37.606 1.00 23.51 234 LEU B N 1
ATOM 8284 C CA . LEU B 1 242 ? 44.865 42.076 37.852 1.00 23.18 234 LEU B CA 1
ATOM 8285 C C . LEU B 1 242 ? 45.042 40.674 37.284 1.00 22.35 234 LEU B C 1
ATOM 8286 O O . LEU B 1 242 ? 44.170 39.820 37.451 1.00 24.26 234 LEU B O 1
ATOM 8302 N N . ALA B 1 243 ? 46.177 40.433 36.632 1.00 22.08 235 ALA B N 1
ATOM 8303 C CA . ALA B 1 243 ? 46.549 39.095 36.164 1.00 24.75 235 ALA B CA 1
ATOM 8304 C C . ALA B 1 243 ? 47.810 38.596 36.867 1.00 25.87 235 ALA B C 1
ATOM 8305 O O . ALA B 1 243 ? 48.685 39.381 37.221 1.00 26.04 235 ALA B O 1
ATOM 8312 N N . MET B 1 244 ? 47.908 37.290 37.054 1.00 26.53 236 MET B N 1
ATOM 8313 C CA . MET B 1 244 ? 49.121 36.700 37.600 1.00 27.10 236 MET B CA 1
ATOM 8314 C C . MET B 1 244 ? 49.399 35.378 36.906 1.00 24.80 236 MET B C 1
ATOM 8315 O O . MET B 1 244 ? 48.482 34.639 36.537 1.00 22.78 236 MET B O 1
ATOM 8329 N N . GLY B 1 245 ? 50.674 35.103 36.668 1.00 21.33 237 GLY B N 1
ATOM 8330 C CA . GLY B 1 245 ? 51.051 33.934 35.901 1.00 20.25 237 GLY B CA 1
ATOM 8331 C C . GLY B 1 245 ? 52.542 33.653 35.926 1.00 24.34 237 GLY B C 1
ATOM 8332 O O . GLY B 1 245 ? 53.328 34.507 36.331 1.00 28.79 237 GLY B O 1
ATOM 8336 N N . ASP B 1 246 ? 52.896 32.399 35.674 1.00 27.61 238 ASP B N 1
ATOM 8337 C CA . ASP B 1 246 ? 54.286 31.979 35.489 1.00 30.68 238 ASP B CA 1
ATOM 8338 C C . ASP B 1 246 ? 54.809 31.761 34.073 1.00 33.08 238 ASP B C 1
ATOM 8339 O O . ASP B 1 246 ? 56.021 31.625 33.870 1.00 32.15 238 ASP B O 1
ATOM 8348 N N . GLY B 1 247 ? 53.899 31.679 33.107 1.00 30.38 239 GLY B N 1
ATOM 8349 C CA . GLY B 1 247 ? 54.210 31.051 31.838 1.00 27.77 239 GLY B CA 1
ATOM 8350 C C . GLY B 1 247 ? 54.384 31.966 30.646 1.00 28.28 239 GLY B C 1
ATOM 8351 O O . GLY B 1 247 ? 54.013 33.144 30.690 1.00 28.55 239 GLY B O 1
ATOM 8355 N N . GLU B 1 248 ? 54.908 31.389 29.569 1.00 31.25 240 GLU B N 1
ATOM 8356 C CA . GLU B 1 248 ? 55.046 32.084 28.299 1.00 38.14 240 GLU B CA 1
ATOM 8357 C C . GLU B 1 248 ? 53.672 32.554 27.839 1.00 33.16 240 GLU B C 1
ATOM 8358 O O . GLU B 1 248 ? 53.505 33.682 27.366 1.00 29.52 240 GLU B O 1
ATOM 8370 N N . ASN B 1 249 ? 52.690 31.678 28.018 1.00 31.28 241 ASN B N 1
ATOM 8371 C CA . ASN B 1 249 ? 51.333 31.935 27.568 1.00 29.59 241 ASN B CA 1
ATOM 8372 C C . ASN B 1 249 ? 50.617 33.007 28.402 1.00 29.30 241 ASN B C 1
ATOM 8373 O O . ASN B 1 249 ? 49.476 33.355 28.103 1.00 32.03 241 ASN B O 1
ATOM 8384 N N . ASP B 1 250 ? 51.266 33.495 29.459 1.00 26.59 242 ASP B N 1
ATOM 8385 C CA . ASP B 1 250 ? 50.735 34.591 30.272 1.00 23.59 242 ASP B CA 1
ATOM 8386 C C . ASP B 1 250 ? 51.262 35.973 29.903 1.00 25.96 242 ASP B C 1
ATOM 8387 O O . ASP B 1 250 ? 50.803 36.986 30.433 1.00 24.01 242 ASP B O 1
ATOM 8396 N N . ILE B 1 251 ? 52.196 36.021 28.959 1.00 32.22 243 ILE B N 1
ATOM 8397 C CA . ILE B 1 251 ? 52.926 37.252 28.687 1.00 32.26 243 ILE B CA 1
ATOM 8398 C C . ILE B 1 251 ? 52.013 38.386 28.239 1.00 28.34 243 ILE B C 1
ATOM 8399 O O . ILE B 1 251 ? 52.133 39.503 28.722 1.00 27.98 243 ILE B O 1
ATOM 8415 N N . GLU B 1 252 ? 51.096 38.091 27.329 1.00 28.03 244 GLU B N 1
ATOM 8416 C CA . GLU B 1 252 ? 50.184 39.108 26.828 1.00 29.67 244 GLU B CA 1
ATOM 8417 C C . GLU B 1 252 ? 49.313 39.698 27.943 1.00 28.17 244 GLU B C 1
ATOM 8418 O O . GLU B 1 252 ? 49.151 40.921 28.032 1.00 25.43 244 GLU B O 1
ATOM 8430 N N . MET B 1 253 ? 48.773 38.851 28.818 1.00 26.77 245 MET B N 1
ATOM 8431 C CA . MET B 1 253 ? 47.871 39.366 29.835 1.00 25.19 245 MET B CA 1
ATOM 8432 C C . MET B 1 253 ? 48.665 40.038 30.944 1.00 25.55 245 MET B C 1
ATOM 8433 O O . MET B 1 253 ? 48.178 40.979 31.560 1.00 25.78 245 MET B O 1
ATOM 8447 N N . LEU B 1 254 ? 49.899 39.602 31.176 1.00 29.82 246 LEU B N 1
ATOM 8448 C CA . LEU B 1 254 ? 50.750 40.299 32.137 1.00 30.65 246 LEU B CA 1
ATOM 8449 C C . LEU B 1 254 ? 51.175 41.681 31.602 1.00 33.11 246 LEU B C 1
ATOM 8450 O O . LEU B 1 254 ? 51.192 42.658 32.346 1.00 33.57 246 LEU B O 1
ATOM 8466 N N . SER B 1 255 ? 51.500 41.756 30.315 1.00 38.01 247 SER B N 1
ATOM 8467 C CA . SER B 1 255 ? 51.858 43.026 29.678 1.00 40.76 247 SER B CA 1
ATOM 8468 C C . SER B 1 255 ? 50.664 43.963 29.555 1.00 44.00 247 SER B C 1
ATOM 8469 O O . SER B 1 255 ? 50.746 45.148 29.897 1.00 46.09 247 SER B O 1
ATOM 8477 N N . GLY B 1 256 ? 49.559 43.414 29.052 1.00 41.79 248 GLY B N 1
ATOM 8478 C CA . GLY B 1 256 ? 48.397 44.197 28.671 1.00 37.13 248 GLY B CA 1
ATOM 8479 C C . GLY B 1 256 ? 47.655 44.850 29.817 1.00 35.52 248 GLY B C 1
ATOM 8480 O O . GLY B 1 256 ? 46.811 45.714 29.601 1.00 36.88 248 GLY B O 1
ATOM 8484 N N . LEU B 1 257 ? 47.954 44.428 31.037 1.00 34.09 249 LEU B N 1
ATOM 8485 C CA . LEU B 1 257 ? 47.342 45.019 32.216 1.00 35.92 249 LEU B CA 1
ATOM 8486 C C . LEU B 1 257 ? 48.340 45.899 32.944 1.00 40.20 249 LEU B C 1
ATOM 8487 O O . LEU B 1 257 ? 49.527 45.582 33.015 1.00 45.28 249 LEU B O 1
ATOM 8503 N N . THR B 1 258 ? 47.849 47.011 33.474 1.00 38.72 250 THR B N 1
ATOM 8504 C CA . THR B 1 258 ? 48.650 47.860 34.341 1.00 42.00 250 THR B CA 1
ATOM 8505 C C . THR B 1 258 ? 49.111 47.074 35.560 1.00 42.79 250 THR B C 1
ATOM 8506 O O . THR B 1 258 ? 50.298 47.068 35.887 1.00 46.61 250 THR B O 1
ATOM 8517 N N . HIS B 1 259 ? 48.167 46.413 36.226 1.00 38.02 251 HIS B N 1
ATOM 8518 C CA . HIS B 1 259 ? 48.475 45.615 37.405 1.00 36.60 251 HIS B CA 1
ATOM 8519 C C . HIS B 1 259 ? 48.581 44.139 37.052 1.00 33.96 251 HIS B C 1
ATOM 8520 O O . HIS B 1 259 ? 47.601 43.510 36.669 1.00 29.64 251 HIS B O 1
ATOM 8533 N N . SER B 1 260 ? 49.781 43.595 37.178 1.00 32.73 252 SER B N 1
ATOM 8534 C CA . SER B 1 260 ? 50.003 42.183 36.953 1.00 32.22 252 SER B CA 1
ATOM 8535 C C . SER B 1 260 ? 51.183 41.702 37.792 1.00 35.85 252 SER B C 1
ATOM 8536 O O . SER B 1 260 ? 52.091 42.471 38.116 1.00 36.83 252 SER B O 1
ATOM 8544 N N . VAL B 1 261 ? 51.161 40.418 38.124 1.00 36.00 253 VAL B N 1
ATOM 8545 C CA . VAL B 1 261 ? 52.138 39.824 39.028 1.00 35.46 253 VAL B CA 1
ATOM 8546 C C . VAL B 1 261 ? 52.753 38.581 38.410 1.00 35.07 253 VAL B C 1
ATOM 8547 O O . VAL B 1 261 ? 52.045 37.604 38.148 1.00 32.51 253 VAL B O 1
ATOM 8560 N N . GLY B 1 262 ? 54.058 38.605 38.149 1.00 34.16 254 GLY B N 1
ATOM 8561 C CA . GLY B 1 262 ? 54.753 37.370 37.853 1.00 34.44 254 GLY B CA 1
ATOM 8562 C C . GLY B 1 262 ? 55.121 36.686 39.162 1.00 37.80 254 GLY B C 1
ATOM 8563 O O . GLY B 1 262 ? 55.576 37.340 40.101 1.00 39.80 254 GLY B O 1
ATOM 8567 N N . VAL B 1 263 ? 54.976 35.367 39.213 1.00 36.64 255 VAL B N 1
ATOM 8568 C CA . VAL B 1 263 ? 55.328 34.618 40.418 1.00 37.37 255 VAL B CA 1
ATOM 8569 C C . VAL B 1 263 ? 56.823 34.287 40.390 1.00 34.15 255 VAL B C 1
ATOM 8570 O O . VAL B 1 263 ? 57.408 34.105 39.318 1.00 30.37 255 VAL B O 1
ATOM 8583 N N . HIS B 1 264 ? 57.434 34.229 41.568 1.00 36.52 256 HIS B N 1
ATOM 8584 C CA . HIS B 1 264 ? 58.891 34.092 41.682 1.00 39.57 256 HIS B CA 1
ATOM 8585 C C . HIS B 1 264 ? 59.468 32.929 40.883 1.00 37.85 256 HIS B C 1
ATOM 8586 O O . HIS B 1 264 ? 60.570 33.034 40.341 1.00 40.00 256 HIS B O 1
ATOM 8599 N N . ASN B 1 265 ? 58.732 31.822 40.809 1.00 32.57 257 ASN B N 1
ATOM 8600 C CA . ASN B 1 265 ? 59.200 30.642 40.079 1.00 32.31 257 ASN B CA 1
ATOM 8601 C C . ASN B 1 265 ? 59.185 30.810 38.562 1.00 35.55 257 ASN B C 1
ATOM 8602 O O . ASN B 1 265 ? 59.622 29.920 37.828 1.00 37.30 257 ASN B O 1
ATOM 8613 N N . ALA B 1 266 ? 58.638 31.928 38.090 1.00 38.21 258 ALA B N 1
ATOM 8614 C CA . ALA B 1 266 ? 58.498 32.175 36.654 1.00 41.17 258 ALA B CA 1
ATOM 8615 C C . ALA B 1 266 ? 59.843 32.483 35.983 1.00 44.17 258 ALA B C 1
ATOM 8616 O O . ALA B 1 266 ? 60.735 33.049 36.610 1.00 45.05 258 ALA B O 1
ATOM 8623 N N . SER B 1 267 ? 59.962 32.153 34.699 1.00 45.11 259 SER B N 1
ATOM 8624 C CA . SER B 1 267 ? 61.197 32.406 33.962 1.00 44.80 259 SER B CA 1
ATOM 8625 C C . SER B 1 267 ? 61.461 33.899 33.961 1.00 47.16 259 SER B C 1
ATOM 8626 O O . SER B 1 267 ? 60.547 34.708 34.146 1.00 44.28 259 SER B O 1
ATOM 8634 N N . GLU B 1 268 ? 62.729 34.265 33.827 1.00 52.96 260 GLU B N 1
ATOM 8635 C CA . GLU B 1 268 ? 63.100 35.668 33.860 1.00 55.48 260 GLU B CA 1
ATOM 8636 C C . GLU B 1 268 ? 62.395 36.428 32.738 1.00 47.16 260 GLU B C 1
ATOM 8637 O O . GLU B 1 268 ? 62.016 37.587 32.906 1.00 43.37 260 GLU B O 1
ATOM 8649 N N . LYS B 1 269 ? 62.216 35.755 31.604 1.00 45.56 261 LYS B N 1
ATOM 8650 C CA . LYS B 1 269 ? 61.517 36.328 30.459 1.00 45.26 261 LYS B CA 1
ATOM 8651 C C . LYS B 1 269 ? 60.069 36.651 30.806 1.00 46.39 261 LYS B C 1
ATOM 8652 O O . LYS B 1 269 ? 59.618 37.791 30.652 1.00 48.60 261 LYS B O 1
ATOM 8671 N N . VAL B 1 270 ? 59.337 35.640 31.272 1.00 43.68 262 VAL B N 1
ATOM 8672 C CA . VAL B 1 270 ? 57.955 35.849 31.690 1.00 38.91 262 VAL B CA 1
ATOM 8673 C C . VAL B 1 270 ? 57.901 36.915 32.764 1.00 38.48 262 VAL B C 1
ATOM 8674 O O . VAL B 1 270 ? 57.121 37.854 32.675 1.00 35.66 262 VAL B O 1
ATOM 8687 N N . LYS B 1 271 ? 58.736 36.772 33.784 1.00 42.12 263 LYS B N 1
ATOM 8688 C CA . LYS B 1 271 ? 58.681 37.668 34.934 1.00 44.36 263 LYS B CA 1
ATOM 8689 C C . LYS B 1 271 ? 58.873 39.117 34.515 1.00 45.37 263 LYS B C 1
ATOM 8690 O O . LYS B 1 271 ? 58.465 40.037 35.220 1.00 42.80 263 LYS B O 1
ATOM 8709 N N . ASN B 1 272 ? 59.491 39.303 33.353 1.00 53.35 264 ASN B N 1
ATOM 8710 C CA . ASN B 1 272 ? 59.773 40.625 32.813 1.00 59.86 264 ASN B CA 1
ATOM 8711 C C . ASN B 1 272 ? 58.505 41.384 32.406 1.00 58.06 264 ASN B C 1
ATOM 8712 O O . ASN B 1 272 ? 58.352 42.572 32.709 1.00 58.74 264 ASN B O 1
ATOM 8723 N N . SER B 1 273 ? 57.601 40.679 31.729 1.00 53.79 265 SER B N 1
ATOM 8724 C CA . SER B 1 273 ? 56.380 41.268 31.177 1.00 51.38 265 SER B CA 1
ATOM 8725 C C . SER B 1 273 ? 55.387 41.752 32.237 1.00 49.61 265 SER B C 1
ATOM 8726 O O . SER B 1 273 ? 54.404 42.428 31.918 1.00 47.60 265 SER B O 1
ATOM 8734 N N . ALA B 1 274 ? 55.652 41.420 33.496 1.00 49.22 266 ALA 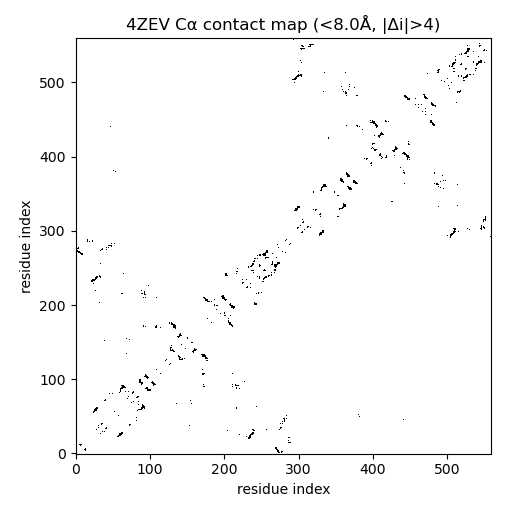B N 1
ATOM 8735 C CA . ALA B 1 274 ? 54.744 41.744 34.590 1.00 46.87 266 ALA B CA 1
ATOM 8736 C C . ALA B 1 274 ? 55.117 43.072 35.245 1.00 47.98 266 ALA B C 1
ATOM 8737 O O . ALA B 1 274 ? 56.292 43.439 35.305 1.00 52.26 266 ALA B O 1
ATOM 8744 N N . ALA B 1 275 ? 54.105 43.809 35.689 1.00 45.13 267 ALA B N 1
ATOM 8745 C CA . ALA B 1 275 ? 54.316 45.039 36.442 1.00 47.62 267 ALA B CA 1
ATOM 8746 C C . ALA B 1 275 ? 54.981 44.771 37.795 1.00 52.14 267 ALA B C 1
ATOM 8747 O O . ALA B 1 275 ? 55.812 45.558 38.255 1.00 54.67 267 ALA B O 1
ATOM 8754 N N . TYR B 1 276 ? 54.602 43.667 38.431 1.00 52.03 268 TYR B N 1
ATOM 8755 C CA . TYR B 1 276 ? 55.117 43.325 39.753 1.00 51.30 268 TYR B CA 1
ATOM 8756 C C . TYR B 1 276 ? 55.654 41.898 39.815 1.00 50.95 268 TYR B C 1
ATOM 8757 O O . TYR B 1 276 ? 55.335 41.056 38.971 1.00 47.20 268 TYR B O 1
ATOM 8775 N N . VAL B 1 277 ? 56.477 41.641 40.828 1.00 53.26 269 VAL B N 1
ATOM 8776 C CA . VAL B 1 277 ? 56.902 40.288 41.156 1.00 52.87 269 VAL B CA 1
ATOM 8777 C C . VAL B 1 277 ? 56.363 39.957 42.544 1.00 49.42 269 VAL B C 1
ATOM 8778 O O . VAL B 1 277 ? 56.123 40.848 43.365 1.00 50.46 269 VAL B O 1
ATOM 8791 N N . GLY B 1 278 ? 56.164 38.672 42.798 1.00 43.96 270 GLY B N 1
ATOM 8792 C CA . GLY B 1 278 ? 55.538 38.237 44.025 1.00 39.87 270 GLY B CA 1
ATOM 8793 C C . GLY B 1 278 ? 55.974 36.832 44.372 1.00 36.78 270 GLY B C 1
ATOM 8794 O O . GLY B 1 278 ? 56.852 36.271 43.714 1.00 36.63 270 GLY B O 1
ATOM 8798 N N . PRO B 1 279 ? 55.359 36.255 45.413 1.00 37.07 271 PRO B N 1
ATOM 8799 C CA . PRO B 1 279 ? 55.708 34.922 45.910 1.00 36.58 271 PRO B CA 1
ATOM 8800 C C . PRO B 1 279 ? 55.573 33.850 44.841 1.00 34.92 271 PRO B C 1
ATOM 8801 O O . PRO B 1 279 ? 54.871 34.049 43.844 1.00 38.03 271 PRO B O 1
ATOM 8812 N N . SER B 1 280 ? 56.263 32.731 45.025 1.00 28.91 272 SER B N 1
ATOM 8813 C CA . SER B 1 280 ? 56.162 31.630 44.084 1.00 27.82 272 SER B CA 1
ATOM 8814 C C . SER B 1 280 ? 54.848 30.878 44.253 1.00 27.33 272 SER B C 1
ATOM 8815 O O . SER B 1 280 ? 54.083 31.150 45.184 1.00 27.09 272 SER B O 1
ATOM 8823 N N . ASN B 1 281 ? 54.625 29.883 43.403 1.00 28.14 273 ASN B N 1
ATOM 8824 C CA . ASN B 1 281 ? 53.396 29.098 43.478 1.00 25.36 273 ASN B CA 1
ATOM 8825 C C . ASN B 1 281 ? 53.383 28.170 44.694 1.00 27.44 273 ASN B C 1
ATOM 8826 O O . ASN B 1 281 ? 52.327 27.690 45.101 1.00 28.29 273 ASN B O 1
ATOM 8837 N N . ASN B 1 282 ? 54.562 27.922 45.263 1.00 30.25 274 ASN B N 1
ATOM 8838 C CA . ASN B 1 282 ? 54.681 27.156 46.503 1.00 33.68 274 ASN B CA 1
ATOM 8839 C C . ASN B 1 282 ? 54.513 28.039 47.737 1.00 32.35 274 ASN B C 1
ATOM 8840 O O . ASN B 1 282 ? 54.507 27.549 48.867 1.00 32.86 274 ASN B O 1
ATOM 8851 N N . GLU B 1 283 ? 54.461 29.349 47.505 1.00 28.38 275 GLU B N 1
ATOM 8852 C CA . GLU B 1 283 ? 54.325 30.371 48.544 1.00 31.05 275 GLU B CA 1
ATOM 8853 C C . GLU B 1 283 ? 52.882 30.884 48.781 1.00 31.99 275 GLU B C 1
ATOM 8854 O O . GLU B 1 283 ? 52.707 31.964 49.340 1.00 33.93 275 GLU B O 1
ATOM 8866 N N . HIS B 1 284 ? 51.871 30.209 48.232 1.00 27.42 276 HIS B N 1
ATOM 8867 C CA . HIS B 1 284 ? 50.480 30.661 48.362 1.00 24.40 276 HIS B CA 1
ATOM 8868 C C . HIS B 1 284 ? 50.275 32.002 47.666 1.00 24.24 276 HIS B C 1
ATOM 8869 O O . HIS B 1 284 ? 49.748 32.944 48.242 1.00 23.77 276 HIS B O 1
ATOM 8882 N N . ALA B 1 285 ? 50.705 32.076 46.414 1.00 26.88 277 ALA B N 1
ATOM 8883 C CA . ALA B 1 285 ? 50.756 33.348 45.682 1.00 27.49 277 ALA B CA 1
ATOM 8884 C C . ALA B 1 285 ? 49.433 34.125 45.621 1.00 26.64 277 ALA B C 1
ATOM 8885 O O . ALA B 1 285 ? 49.441 35.350 45.762 1.00 28.75 277 ALA B O 1
ATOM 8892 N N . ILE B 1 286 ? 48.296 33.461 45.415 1.00 28.10 278 ILE B N 1
ATOM 8893 C CA . ILE B 1 286 ? 47.059 34.226 45.282 1.00 32.90 278 ILE B CA 1
ATOM 8894 C C . ILE B 1 286 ? 46.565 34.739 46.643 1.00 33.24 278 ILE B C 1
ATOM 8895 O O . ILE B 1 286 ? 45.902 35.777 46.705 1.00 30.21 278 ILE B O 1
ATOM 8911 N N . SER B 1 287 ? 46.896 34.036 47.729 1.00 35.26 279 SER B N 1
ATOM 8912 C CA . SER B 1 287 ? 46.641 34.558 49.075 1.00 37.12 279 SER B CA 1
ATOM 8913 C C . SER B 1 287 ? 47.293 35.915 49.245 1.00 38.14 279 SER B C 1
ATOM 8914 O O . SER B 1 287 ? 46.661 36.866 49.716 1.00 39.71 279 SER B O 1
ATOM 8922 N N . HIS B 1 288 ? 48.563 35.993 48.857 1.00 40.01 280 HIS B N 1
ATOM 8923 C CA . HIS B 1 288 ? 49.335 37.216 49.020 1.00 46.57 280 HIS B CA 1
ATOM 8924 C C . HIS B 1 288 ? 48.815 38.325 48.118 1.00 41.10 280 HIS B C 1
ATOM 8925 O O . HIS B 1 288 ? 48.592 39.442 48.587 1.00 40.45 280 HIS B O 1
ATOM 8938 N N . VAL B 1 289 ? 48.624 38.016 46.834 1.00 35.85 281 VAL B N 1
ATOM 8939 C CA . VAL B 1 289 ? 48.082 38.978 45.881 1.00 34.30 281 VAL B CA 1
ATOM 8940 C C . VAL B 1 289 ? 46.762 39.548 46.400 1.00 32.88 281 VAL B C 1
ATOM 8941 O O . VAL B 1 289 ? 46.551 40.761 46.379 1.00 36.94 281 VAL B O 1
ATOM 8954 N N . LEU B 1 290 ? 45.879 38.676 46.879 1.00 31.93 282 LEU B N 1
ATOM 8955 C CA . LEU B 1 290 ? 44.575 39.112 47.370 1.00 37.60 282 LEU B CA 1
ATOM 8956 C C . LEU B 1 290 ? 44.696 39.961 48.615 1.00 42.19 282 LEU B C 1
ATOM 8957 O O . LEU B 1 290 ? 43.904 40.874 48.831 1.00 37.20 282 LEU B O 1
ATOM 8973 N N . LYS B 1 291 ? 45.673 39.624 49.450 1.00 50.37 283 LYS B N 1
ATOM 8974 C CA . LYS B 1 291 ? 45.919 40.356 50.685 1.00 57.34 283 LYS B CA 1
ATOM 8975 C C . LYS B 1 291 ? 46.313 41.784 50.358 1.00 51.17 283 LYS B C 1
ATOM 8976 O O . LYS B 1 291 ? 45.722 42.746 50.849 1.00 49.72 283 LYS B O 1
ATOM 8995 N N . THR B 1 292 ? 47.318 41.896 49.501 1.00 46.75 284 THR B N 1
ATOM 8996 C CA . THR B 1 292 ? 47.905 43.172 49.143 1.00 46.40 284 THR B CA 1
ATOM 8997 C C . THR B 1 292 ? 46.971 44.045 48.305 1.00 46.74 284 THR B C 1
ATOM 8998 O O . THR B 1 292 ? 46.745 45.209 48.632 1.00 44.66 284 THR B O 1
ATOM 9009 N N . PHE B 1 293 ? 46.444 43.490 47.216 1.00 46.19 285 PHE B N 1
ATOM 9010 C CA . PHE B 1 293 ? 45.654 44.282 46.279 1.00 44.12 285 PHE B CA 1
ATOM 9011 C C . PHE B 1 293 ? 44.170 44.404 46.624 1.00 46.97 285 PHE B C 1
ATOM 9012 O O . PHE B 1 293 ? 43.493 45.265 46.072 1.00 50.08 285 PHE B O 1
ATOM 9029 N N . CYS B 1 294 ? 43.658 43.552 47.511 1.00 48.30 286 CYS B N 1
ATOM 9030 C CA . CYS B 1 294 ? 42.216 43.510 47.783 1.00 53.50 286 CYS B CA 1
ATOM 9031 C C . CYS B 1 294 ? 41.832 43.544 49.262 1.00 57.62 286 CYS B C 1
ATOM 9032 O O . CYS B 1 294 ? 41.134 44.454 49.688 1.00 58.02 286 CYS B O 1
ATOM 9040 N N . ASP B 1 295 ? 42.219 42.526 50.028 1.00 61.96 287 ASP B N 1
ATOM 9041 C CA . ASP B 1 295 ? 41.913 42.503 51.459 1.00 62.30 287 ASP B CA 1
ATOM 9042 C C . ASP B 1 295 ? 42.610 43.657 52.164 1.00 61.10 287 ASP B C 1
ATOM 9043 O O . ASP B 1 295 ? 42.003 44.351 52.975 1.00 61.34 287 ASP B O 1
#

CATH classification: 3.40.50.1000 (+1 more: 3.30.1240.10)

Radius of gyration: 27.66 Å; Cα contacts (8 Å, |Δi|>4): 1192; chains: 2; bounding box: 80×51×61 Å

Solvent-accessible surface area: 25038 Å² total; per-residue (Å²): 161,147,88,56,43,6,22,44,150,127,50,143,135,25,112,90,148,107,32,149,42,106,3,79,0,0,0,0,3,2,26,6,0,0,0,27,77,114,34,117,13,17,73,81,1,6,53,5,5,22,28,1,104,53,134,55,26,84,25,2,0,0,6,7,11,7,30,88,2,0,88,86,29,1,20,70,19,30,165,57,106,38,7,60,12,62,14,0,0,0,2,0,0,0,2,0,21,17,84,175,28,60,103,56,5,56,80,75,2,96,77,105,19,0,36,74,1,1,71,22,0,82,138,47,89,2,11,72,24,0,0,0,2,8,54,92,96,10,17,1,35,69,84,25,105,18,0,105,81,5,32,132,42,16,41,40,100,10,72,84,26,120,56,115,105,0,119,73,34,69,0,6,2,0,9,2,4,8,25,142,123,54,15,115,90,5,10,140,73,2,94,145,100,0,66,168,86,10,36,23,9,29,12,70,107,17,13,0,10,1,6,48,54,125,0,26,4,27,51,0,0,76,49,3,2,138,92,43,138,15,57,58,72,25,0,0,0,0,0,19,7,44,14,0,40,68,0,1,74,32,6,83,9,0,0,0,0,114,73,10,61,121,141,1,32,103,22,2,25,28,36,3,4,23,12,70,41,28,0,0,1,21,0,0,81,28,1,28,102,69,200,66,111,7,88,0,0,0,0,3,2,53,17,0,1,0,30,71,125,75,137,8,21,116,84,0,4,91,0,10,55,106,2,102,132,151,56,25,73,25,0,0,0,4,23,23,15,34,128,3,0,81,88,46,3,13,100,27,37,155,119,117,66,12,62,10,64,3,0,0,1,5,29,0,1,2,0,18,11,64,164,28,24,25,40,12,7,98,20,7,68,9,71,13,0,46,72,0,0,79,20,0,74,138,40,109,0,13,92,31,0,0,0,9,15,35,122,115,13,30,0,38,57,76,22,110,28,0,119,79,21,43,142,106,30,65,26,130,8,54,86,28,129,58,120,104,0,103,61,29,16,0,4,10,0,5,1,2,5,33,154,135,52,31,151,71,2,19,106,54,1,102,129,102,0,57,129,88,5,49,14,29,40,90,111,97,13,15,0,21,0,29,59,44,149,6,34,3,27,52,0,0,64,50,1,2,143,87,56,134,24,76,57,74,30,0,0,0,0,0,33,15,72,55,0,35,77,0,1,66,36,6,78,14,0,4,0,0,113,69,8,59,139,128,2,33,127,28,15,57,85,88,16,36,11,13,82,84,54,1,1,7,66,6,1,144,108,54,42,84

GO terms:
  GO:0005737 cytoplasm (C, IDA)
  GO:0010323 negative regulation of isopentenyl diphosphate biosynthetic process, methylerythritol 4-phosphate pathway (P, IDA)
  GO:0016311 dephosphorylation (P, IDA)
  GO:0050308 sugar-phosphatase activity (F, IDA)